Protein AF-A0A9W4XU84-F1 (afdb_monomer)

Foldseek 3Di:
DDDDDDDPDDPDDDDDDDDDDDDDDDDDDDDDDDDDDDDDDDDDPPDDPDDPPPDDDDPDPDPDDPDDDDDPPPPPDPDDDDPDDDDDDDDPPPPPVDCVVVLVVDDPVVNVVVVVVVVVVVVVVVVVVVVVVPDDDPPDPDPDPDPDDPPPQPDDDDDFDKAKFWFAAFPDFDQQQFADPLCSQQLHDDHGFIKMKGKAADPPDPDPRWIWIWIGGDDPPPPPDFFKDDDGDDIWTWDWDADPVCNVLDIKTKDKDWDKIKGKAQPVSRDDDPPDPDPDDDDDPPDPVPPSQKIKIKIQGGKMKMKIWRPVDFFPVCPVVPDDPPDPPPPPPPPDDDDDDDDPPPDDDGHHDGTKMKMKIKDDSPDDFMKIWIWGQDPVRDTHHPDPIDIGTGHTNDPPPVVVVVVPDDDDDDDDDDPPPDPCVVVSRMGMTMTIGD

InterPro domains:
  IPR056722 Domain of unknown function DUF7820 [PF25130] (149-436)

Sequence (438 aa):
MQFPRRTLQSIPTLPSIYTSFPVRSEPNNRTLSANDTTASTATVETGIELVPIERSNTTYDKILSPVTDEKEVVVKTRFSHIRAKPLPHLPRDRWLKSPTHTWNRLSVKYRILALLFVQVCLGLTIMGGLLSVKSGGRHQVDLGLEPETPSDVPSIPIRMGEYEISIGNARQQSSSCLARANESAAWACSSEEVMHISITSDPDSQHPGQKAITITHSDPQRAIKYGQLPLEILTIPLTPSLDPESPQNGDAYHFKTRYNRTVLLSNTNVIPPPSSNAPPSPQDTEYNSATDENPWLCFFNETTVEGFIYVSQRPASLTNSTSAWNSSSIITTTSNKEEPNGGDGLAAPPSPFPYTFKLTELRYPNNSPPYCERRSISEDGTLTTPRGARNLLLMPSDAMSVLDNRRSSSRIRRGSGRLVERQSMAADRSCRCQWMIQ

Secondary structure (DSSP, 8-state):
-PPPPPP----PPPPP---PPPP------------------------------------------S-----------------PPPPP---TTSS---THHHHTTS-HHHHHHHHHHHHHHHHHHHHHHHHTT--S------------------------EEEEEEE-S-SEEE-TTBSSGGGGGGGPPP-SEEEEEEEEE-TT-SSTT-EEEEEEE---S----SEEPPP-EEEEEEEEEE-TT-GGG-EEEEEEEEEEEEEEE-TTTSPPPS---PPPP-------TT-----EEEEEEEEEEEEEEETTPPPGGGGG-TTSTT--------------------PPPPEEP-SEEEEEEEE-TTSSPPEEEE-EE-TTS-EEPPTTPPEEE--B--TTTTTGGGTTS--S----------TTTTSTTSEEEEEEE-

Structure (mmCIF, N/CA/C/O backbone):
data_AF-A0A9W4XU84-F1
#
_entry.id   AF-A0A9W4XU84-F1
#
loop_
_atom_site.group_PDB
_atom_site.id
_atom_site.type_symbol
_atom_site.label_atom_id
_atom_site.label_alt_id
_atom_site.label_comp_id
_atom_site.label_asym_id
_atom_site.label_entity_id
_atom_site.label_seq_id
_atom_site.pdbx_PDB_ins_code
_atom_site.Cartn_x
_atom_site.Cartn_y
_atom_site.Cartn_z
_atom_site.occupancy
_atom_site.B_iso_or_equiv
_atom_site.auth_seq_id
_atom_site.auth_comp_id
_atom_site.auth_asym_id
_atom_site.auth_atom_id
_atom_site.pdbx_PDB_model_num
ATOM 1 N N . MET A 1 1 ? 14.473 -37.408 40.374 1.00 38.97 1 MET A N 1
ATOM 2 C CA . MET A 1 1 ? 15.687 -36.568 40.287 1.00 38.97 1 MET A CA 1
ATOM 3 C C . MET A 1 1 ? 15.245 -35.115 40.304 1.00 38.97 1 MET A C 1
ATOM 5 O O . MET A 1 1 ? 14.568 -34.697 39.375 1.00 38.97 1 MET A O 1
ATOM 9 N N . GLN A 1 2 ? 15.514 -34.397 41.395 1.00 36.16 2 GLN A N 1
ATOM 10 C CA . GLN A 1 2 ? 15.182 -32.976 41.537 1.00 36.16 2 GLN A CA 1
ATOM 11 C C . GLN A 1 2 ? 16.264 -32.133 40.856 1.00 36.16 2 GLN A C 1
ATOM 13 O O . GLN A 1 2 ? 17.450 -32.328 41.115 1.00 36.16 2 GLN A O 1
ATOM 18 N N . PHE A 1 3 ? 15.856 -31.216 39.980 1.00 40.25 3 PHE A N 1
ATOM 19 C CA . PHE A 1 3 ? 16.761 -30.231 39.392 1.00 40.25 3 PHE A CA 1
ATOM 20 C C . PHE A 1 3 ? 16.964 -29.052 40.356 1.00 40.25 3 PHE A C 1
ATOM 22 O O . PHE A 1 3 ? 16.000 -28.623 40.998 1.00 40.25 3 PHE A O 1
ATOM 29 N N . PRO A 1 4 ? 18.186 -28.501 40.456 1.00 48.81 4 PRO A N 1
ATOM 30 C CA . PRO A 1 4 ? 18.461 -27.375 41.332 1.00 48.81 4 PRO A CA 1
ATOM 31 C C . PRO A 1 4 ? 17.867 -26.093 40.736 1.00 48.81 4 PRO A C 1
ATOM 33 O O . PRO A 1 4 ? 18.139 -25.738 39.588 1.00 48.81 4 PRO A O 1
ATOM 36 N N . ARG A 1 5 ? 17.066 -25.381 41.534 1.00 49.12 5 ARG A N 1
ATOM 37 C CA . ARG A 1 5 ? 16.619 -24.017 41.230 1.00 49.12 5 ARG A CA 1
ATOM 38 C C . ARG A 1 5 ? 17.824 -23.077 41.315 1.00 49.12 5 ARG A C 1
ATOM 40 O O . ARG A 1 5 ? 18.409 -22.938 42.384 1.00 49.12 5 ARG A O 1
ATOM 47 N N . ARG A 1 6 ? 18.180 -22.425 40.206 1.00 46.19 6 ARG A N 1
ATOM 48 C CA . ARG A 1 6 ? 19.050 -21.239 40.221 1.00 46.19 6 ARG A CA 1
ATOM 49 C C . ARG A 1 6 ? 18.182 -19.997 40.390 1.00 46.19 6 ARG A C 1
ATOM 51 O O . ARG A 1 6 ? 17.215 -19.814 39.657 1.00 46.19 6 ARG A O 1
ATOM 58 N N . THR A 1 7 ? 18.524 -19.179 41.374 1.00 50.16 7 THR A N 1
ATOM 59 C CA . THR A 1 7 ? 17.930 -17.872 41.648 1.00 50.16 7 THR A CA 1
ATOM 60 C C . THR A 1 7 ? 18.439 -16.840 40.639 1.00 50.16 7 THR A C 1
ATOM 62 O O . THR A 1 7 ? 19.638 -16.732 40.391 1.00 50.16 7 THR A O 1
ATOM 65 N N . LEU A 1 8 ? 17.508 -16.097 40.036 1.00 47.72 8 LEU A N 1
ATOM 66 C CA . LEU A 1 8 ? 17.753 -14.992 39.104 1.00 47.72 8 LEU A CA 1
ATOM 67 C C . LEU A 1 8 ? 18.083 -13.710 39.883 1.00 47.72 8 LEU A C 1
ATOM 69 O O . LEU A 1 8 ? 17.264 -12.801 39.976 1.00 47.72 8 LEU A O 1
ATOM 73 N N . GLN A 1 9 ? 19.272 -13.635 40.472 1.00 47.00 9 GLN A N 1
ATOM 74 C CA . GLN A 1 9 ? 19.814 -12.370 40.969 1.00 47.00 9 GLN A CA 1
ATOM 75 C C . GLN A 1 9 ? 21.197 -12.154 40.357 1.00 47.00 9 GLN A C 1
ATOM 77 O O . GLN A 1 9 ? 22.023 -13.056 40.373 1.00 47.00 9 GLN A O 1
ATOM 82 N N . SER A 1 10 ? 21.403 -10.948 39.826 1.00 47.50 10 SER A N 1
ATOM 83 C CA . SER A 1 10 ? 22.591 -10.438 39.126 1.00 47.50 10 SER A CA 1
ATOM 84 C C . SER A 1 10 ? 22.669 -10.714 37.614 1.00 47.50 10 SER A C 1
ATOM 86 O O . SER A 1 10 ? 23.516 -11.464 37.130 1.00 47.50 10 SER A O 1
ATOM 88 N N . ILE A 1 11 ? 21.829 -10.022 36.842 1.00 50.34 11 ILE A N 1
ATOM 89 C CA . ILE A 1 11 ? 22.240 -9.556 35.511 1.00 50.34 11 ILE A CA 1
ATOM 90 C C . ILE A 1 11 ? 22.719 -8.110 35.719 1.00 50.34 11 ILE A C 1
ATOM 92 O O . ILE A 1 11 ? 21.907 -7.287 36.147 1.00 50.34 11 ILE A O 1
ATOM 96 N N . PRO A 1 12 ? 24.008 -7.786 35.515 1.00 50.72 12 PRO A N 1
ATOM 97 C CA . PRO A 1 12 ? 24.478 -6.409 35.607 1.00 50.72 12 PRO A CA 1
ATOM 98 C C . PRO A 1 12 ? 23.833 -5.575 34.493 1.00 50.72 12 PRO A C 1
ATOM 100 O O . PRO A 1 12 ? 23.844 -5.963 33.325 1.00 50.72 12 PRO A O 1
ATOM 103 N N . THR A 1 13 ? 23.246 -4.440 34.864 1.00 50.56 13 THR A N 1
ATOM 104 C CA . THR A 1 13 ? 22.686 -3.454 33.934 1.00 50.56 13 THR A CA 1
ATOM 105 C C . THR A 1 13 ? 23.787 -2.922 33.022 1.00 50.56 13 THR A C 1
ATOM 107 O O . THR A 1 13 ? 24.756 -2.330 33.498 1.00 50.56 13 THR A O 1
ATOM 110 N N . LEU A 1 14 ? 23.645 -3.147 31.715 1.00 53.47 14 LEU A N 1
ATOM 111 C CA . LEU A 1 14 ? 24.536 -2.580 30.704 1.00 53.47 14 LEU A CA 1
ATOM 112 C C . LEU A 1 14 ? 24.329 -1.055 30.625 1.00 53.47 14 LEU A C 1
ATOM 114 O O . LEU A 1 14 ? 23.186 -0.600 30.721 1.00 53.47 14 LEU A O 1
ATOM 118 N N . PRO A 1 15 ? 25.398 -0.258 30.449 1.00 42.06 15 PRO A N 1
ATOM 119 C CA . PRO A 1 15 ? 25.281 1.187 30.311 1.00 42.06 15 PRO A CA 1
ATOM 120 C C . PRO A 1 15 ? 24.552 1.539 29.009 1.00 42.06 15 PRO A C 1
ATOM 122 O O . PRO A 1 15 ? 24.914 1.067 27.930 1.00 42.06 15 PRO A O 1
ATOM 125 N N . SER A 1 16 ? 23.521 2.379 29.109 1.00 40.75 16 SER A N 1
ATOM 126 C CA . SER A 1 16 ? 22.824 2.934 27.951 1.00 40.75 16 SER A CA 1
ATOM 127 C C . SER A 1 16 ? 23.754 3.892 27.208 1.00 40.75 16 SER A C 1
ATOM 129 O O . SER A 1 16 ? 24.156 4.919 27.758 1.00 40.75 16 SER A O 1
ATOM 131 N N . ILE A 1 17 ? 24.087 3.574 25.961 1.00 42.38 17 ILE A N 1
ATOM 132 C CA . ILE A 1 17 ? 24.820 4.486 25.084 1.00 42.38 17 ILE A CA 1
ATOM 133 C C . ILE A 1 17 ? 23.816 5.525 24.573 1.00 42.38 17 ILE A C 1
ATOM 135 O O . ILE A 1 17 ? 22.986 5.226 23.720 1.00 42.38 17 ILE A O 1
ATOM 139 N N . TYR A 1 18 ? 23.872 6.737 25.128 1.00 32.72 18 TYR A N 1
ATOM 140 C CA . TYR A 1 18 ? 23.155 7.903 24.614 1.00 32.72 18 TYR A CA 1
ATOM 141 C C . TYR A 1 18 ? 23.987 8.514 23.481 1.00 32.72 18 TYR A C 1
ATOM 143 O O . TYR A 1 18 ? 25.037 9.106 23.722 1.00 32.72 18 TYR A O 1
ATOM 151 N N . THR A 1 19 ? 23.541 8.362 22.237 1.00 39.50 19 THR A N 1
ATOM 152 C CA . THR A 1 19 ? 24.095 9.102 21.097 1.00 39.50 19 THR A CA 1
ATOM 153 C C . THR A 1 19 ? 23.252 10.353 20.875 1.00 39.50 19 THR A C 1
ATOM 155 O O . THR A 1 19 ? 22.186 10.284 20.268 1.00 39.50 19 THR A O 1
ATOM 158 N N . SER A 1 20 ? 23.699 11.500 21.386 1.00 44.50 20 SER A N 1
ATOM 159 C CA . SER A 1 20 ? 23.130 12.802 21.028 1.00 44.50 20 SER A CA 1
ATOM 160 C C . SER A 1 20 ? 23.854 13.348 19.800 1.00 44.50 20 SER A C 1
ATOM 162 O O . SER A 1 20 ? 25.058 13.608 19.858 1.00 44.50 20 SER A O 1
ATOM 164 N N . PHE A 1 21 ? 23.134 13.535 18.698 1.00 44.75 21 PHE A N 1
ATOM 165 C CA . PHE A 1 21 ? 23.650 14.256 17.538 1.00 44.75 21 PHE A CA 1
ATOM 166 C C . PHE A 1 21 ? 23.488 15.768 17.765 1.00 44.75 21 PHE A C 1
ATOM 168 O O . PHE A 1 21 ? 22.419 16.195 18.206 1.00 44.75 21 PHE A O 1
ATOM 175 N N . PRO A 1 22 ? 24.514 16.593 17.496 1.00 34.94 22 PRO A N 1
ATOM 176 C CA . PRO A 1 22 ? 24.388 18.038 17.612 1.00 34.94 22 PRO A CA 1
ATOM 177 C C . PRO A 1 22 ? 23.461 18.578 16.517 1.00 34.94 22 PRO A C 1
ATOM 179 O O . PRO A 1 22 ? 23.691 18.365 15.326 1.00 34.94 22 PRO A O 1
ATOM 182 N N . VAL A 1 23 ? 22.420 19.298 16.937 1.00 42.78 23 VAL A N 1
ATOM 183 C CA . VAL A 1 23 ? 21.548 20.079 16.054 1.00 42.78 23 VAL A CA 1
ATOM 184 C C . VAL A 1 23 ? 22.373 21.232 15.484 1.00 42.78 23 VAL A C 1
ATOM 186 O O . VAL A 1 23 ? 22.910 22.059 16.222 1.00 42.78 23 VAL A O 1
ATOM 189 N N . ARG A 1 24 ? 22.535 21.243 14.160 1.00 37.12 24 ARG A N 1
ATOM 190 C CA . ARG A 1 24 ? 23.300 22.258 13.434 1.00 37.12 24 ARG A CA 1
ATOM 191 C C . ARG A 1 24 ? 22.531 23.585 13.423 1.00 37.12 24 ARG A C 1
ATOM 193 O O . ARG A 1 24 ? 21.447 23.669 12.865 1.00 37.12 24 ARG A O 1
ATOM 200 N N . SER A 1 25 ? 23.153 24.564 14.072 1.00 41.81 25 SER A N 1
ATOM 201 C CA . SER A 1 25 ? 23.284 25.993 13.755 1.00 41.81 25 SER A CA 1
ATOM 202 C C . SER A 1 25 ? 22.227 26.661 12.865 1.00 41.81 25 SER A C 1
ATOM 204 O O . SER A 1 25 ? 22.132 26.387 11.671 1.00 41.81 25 SER A O 1
ATOM 206 N N . GLU A 1 26 ? 21.547 27.646 13.457 1.00 39.94 26 GLU A N 1
ATOM 207 C CA . GLU A 1 26 ? 20.704 28.643 12.793 1.00 39.94 26 GLU A CA 1
ATOM 208 C C . GLU A 1 26 ? 21.430 29.391 11.655 1.00 39.94 26 GLU A C 1
ATOM 210 O O . GLU A 1 26 ? 22.611 29.740 11.794 1.00 39.94 26 GLU A O 1
ATOM 215 N N . PRO A 1 27 ? 20.739 29.710 10.545 1.00 50.00 27 PRO A N 1
ATOM 216 C CA . PRO A 1 27 ? 21.257 30.615 9.534 1.00 50.00 27 PRO A CA 1
ATOM 217 C C . PRO A 1 27 ? 21.147 32.061 10.028 1.00 50.00 27 PRO A C 1
ATOM 219 O O . PRO A 1 27 ? 20.066 32.611 10.226 1.00 50.00 27 PRO A O 1
ATOM 222 N N . ASN A 1 28 ? 22.307 32.680 10.220 1.00 42.09 28 ASN A N 1
ATOM 223 C CA . ASN A 1 28 ? 22.436 34.071 10.619 1.00 42.09 28 ASN A CA 1
ATOM 224 C C . ASN A 1 28 ? 21.943 34.993 9.487 1.00 42.09 28 ASN A C 1
ATOM 226 O O . ASN A 1 28 ? 22.476 34.964 8.374 1.00 42.09 28 ASN A O 1
ATOM 230 N N . ASN A 1 29 ? 20.949 35.828 9.789 1.00 42.78 29 ASN A N 1
ATOM 231 C CA . ASN A 1 29 ? 20.462 36.899 8.926 1.00 42.78 29 ASN A CA 1
ATOM 232 C C . ASN A 1 29 ? 21.595 37.885 8.600 1.00 42.78 29 ASN A C 1
ATOM 234 O O . ASN A 1 29 ? 22.053 38.632 9.465 1.00 42.78 29 ASN A O 1
ATOM 238 N N . ARG A 1 30 ? 22.007 37.947 7.331 1.00 38.72 30 ARG A N 1
ATOM 239 C CA . ARG A 1 30 ? 22.717 39.109 6.780 1.00 38.72 30 ARG A CA 1
ATOM 240 C C . ARG A 1 30 ? 21.835 39.802 5.753 1.00 38.72 30 ARG A C 1
ATOM 242 O O . ARG A 1 30 ? 21.838 39.470 4.574 1.00 38.72 30 ARG A O 1
ATOM 249 N N . THR A 1 31 ? 21.121 40.814 6.226 1.00 45.84 31 THR A N 1
ATOM 250 C CA . THR A 1 31 ? 20.738 41.982 5.432 1.00 45.84 31 THR A CA 1
ATOM 251 C C . THR A 1 31 ? 22.006 42.668 4.924 1.00 45.84 31 THR A C 1
ATOM 253 O O . THR A 1 31 ? 22.782 43.189 5.726 1.00 45.84 31 THR A O 1
ATOM 256 N N . LEU A 1 32 ? 22.224 42.680 3.609 1.00 42.56 32 LEU A N 1
ATOM 257 C CA . LEU A 1 32 ? 23.228 43.527 2.969 1.00 42.56 32 LEU A CA 1
ATOM 258 C C . LEU A 1 32 ? 22.550 44.407 1.920 1.00 42.56 32 LEU A C 1
ATOM 260 O O . LEU A 1 32 ? 21.998 43.935 0.930 1.00 42.56 32 LEU A O 1
ATOM 264 N N . SER A 1 33 ? 22.576 45.698 2.241 1.00 40.28 33 SER A N 1
ATOM 265 C CA . SER A 1 33 ? 22.210 46.834 1.408 1.00 40.28 33 SER A CA 1
ATOM 266 C C . SER A 1 33 ? 23.185 47.003 0.238 1.00 40.28 33 SER A C 1
ATOM 268 O O . SER A 1 33 ? 24.329 46.558 0.289 1.00 40.28 33 SER A O 1
ATOM 270 N N . ALA A 1 34 ? 22.685 47.678 -0.792 1.00 45.44 34 ALA A N 1
ATOM 271 C CA . ALA A 1 34 ? 23.320 48.009 -2.058 1.00 45.44 34 ALA A CA 1
ATOM 272 C C . ALA A 1 34 ? 24.571 48.911 -1.962 1.00 45.44 34 ALA A C 1
ATOM 274 O O . ALA A 1 34 ? 24.774 49.605 -0.965 1.00 45.44 34 ALA A O 1
ATOM 275 N N . ASN A 1 35 ? 25.275 48.958 -3.104 1.00 53.22 35 ASN A N 1
ATOM 276 C CA . ASN A 1 35 ? 26.432 49.774 -3.506 1.00 53.22 35 ASN A CA 1
ATOM 277 C C . ASN A 1 35 ? 27.783 49.303 -2.945 1.00 53.22 35 ASN A C 1
ATOM 279 O O . ASN A 1 35 ? 28.021 49.359 -1.749 1.00 53.22 35 ASN A O 1
ATOM 283 N N . ASP A 1 36 ? 28.721 48.874 -3.792 1.00 37.84 36 ASP A N 1
ATOM 284 C CA . ASP A 1 36 ? 29.558 49.748 -4.615 1.00 37.84 36 ASP A CA 1
ATOM 285 C C . ASP A 1 36 ? 30.479 48.918 -5.539 1.00 37.84 36 ASP A C 1
ATOM 287 O O . ASP A 1 36 ? 30.459 47.688 -5.572 1.00 37.84 36 ASP A O 1
ATOM 291 N N . THR A 1 37 ? 31.248 49.648 -6.324 1.00 42.97 37 THR A N 1
ATOM 292 C CA . THR A 1 37 ? 31.866 49.349 -7.608 1.00 42.97 37 THR A CA 1
ATOM 293 C C . THR A 1 37 ? 33.254 48.680 -7.488 1.00 42.97 37 THR A C 1
ATOM 295 O O . THR A 1 37 ? 33.997 48.919 -6.543 1.00 42.97 37 THR A O 1
ATOM 298 N N . THR A 1 38 ? 33.657 47.962 -8.549 1.00 42.28 38 THR A N 1
ATOM 299 C CA . THR A 1 38 ? 35.046 47.665 -9.000 1.00 42.28 38 THR A CA 1
ATOM 300 C C . THR A 1 38 ? 35.970 46.695 -8.233 1.00 42.28 38 THR A C 1
ATOM 302 O O . THR A 1 38 ? 36.402 46.944 -7.119 1.00 42.28 38 THR A O 1
ATOM 305 N N . ALA A 1 39 ? 36.418 45.688 -9.001 1.00 43.88 39 ALA A N 1
ATOM 306 C CA . ALA A 1 39 ? 37.768 45.106 -9.071 1.00 43.88 39 ALA A CA 1
ATOM 307 C C . ALA A 1 39 ? 38.399 44.466 -7.815 1.00 43.88 39 ALA A C 1
ATOM 309 O O . ALA A 1 39 ? 38.875 45.148 -6.919 1.00 43.88 39 ALA A O 1
ATOM 310 N N . SER A 1 40 ? 38.597 43.144 -7.857 1.00 37.41 40 SER A N 1
ATOM 311 C CA . SER A 1 40 ? 39.935 42.530 -7.958 1.00 37.41 40 SER A CA 1
ATOM 312 C C . SER A 1 40 ? 39.846 41.013 -7.765 1.00 37.41 40 SER A C 1
ATOM 314 O O . SER A 1 40 ? 39.189 40.504 -6.861 1.00 37.41 40 SER A O 1
ATOM 316 N N . THR A 1 41 ? 40.539 40.306 -8.645 1.00 48.62 41 THR A N 1
ATOM 317 C CA . THR A 1 41 ? 40.921 38.897 -8.580 1.00 48.62 41 THR A CA 1
ATOM 318 C C . THR A 1 41 ? 41.551 38.518 -7.237 1.00 48.62 41 THR A C 1
ATOM 320 O O . THR A 1 41 ? 42.605 39.042 -6.883 1.00 48.62 41 THR A O 1
ATOM 323 N N . ALA A 1 42 ? 40.967 37.538 -6.545 1.00 42.56 42 ALA A N 1
ATOM 324 C CA . ALA A 1 42 ? 41.649 36.767 -5.510 1.00 42.56 42 ALA A CA 1
ATOM 325 C C . ALA A 1 42 ? 41.158 35.313 -5.544 1.00 42.56 42 ALA A C 1
ATOM 327 O O . ALA A 1 42 ? 40.069 34.974 -5.088 1.00 42.56 42 ALA A O 1
ATOM 328 N N . THR A 1 43 ? 41.993 34.466 -6.136 1.00 49.97 43 THR A N 1
ATOM 329 C CA . THR A 1 43 ? 42.027 33.013 -5.979 1.00 49.97 43 THR A CA 1
ATOM 330 C C . THR A 1 43 ? 42.132 32.653 -4.498 1.00 49.97 43 THR A C 1
ATOM 332 O O . THR A 1 43 ? 43.148 32.937 -3.866 1.00 49.97 43 THR A O 1
ATOM 335 N N . VAL A 1 44 ? 41.094 32.020 -3.951 1.00 41.31 44 VAL A N 1
ATOM 336 C CA . VAL A 1 44 ? 41.138 31.365 -2.639 1.00 41.31 44 VAL A CA 1
ATOM 337 C C . VAL A 1 44 ? 41.207 29.863 -2.891 1.00 41.31 44 VAL A C 1
ATOM 339 O O . VAL A 1 44 ? 40.197 29.216 -3.154 1.00 41.31 44 VAL A O 1
ATOM 342 N N . GLU A 1 45 ? 42.424 29.323 -2.854 1.00 46.06 45 GLU A N 1
ATOM 343 C CA . GLU A 1 45 ? 42.663 27.892 -2.686 1.00 46.06 45 GLU A CA 1
ATOM 344 C C . GLU A 1 45 ? 42.315 27.512 -1.243 1.00 46.06 45 GLU A C 1
ATOM 346 O O . GLU A 1 45 ? 43.075 27.765 -0.309 1.00 46.06 45 GLU A O 1
ATOM 351 N N . THR A 1 46 ? 41.158 26.891 -1.037 1.00 45.16 46 THR A N 1
ATOM 352 C CA . THR A 1 46 ? 40.867 26.158 0.197 1.00 45.16 46 THR A CA 1
ATOM 353 C C . THR A 1 46 ? 41.427 24.746 0.065 1.00 45.16 46 THR A C 1
ATOM 355 O O . THR A 1 46 ? 40.743 23.808 -0.342 1.00 45.16 46 THR A O 1
ATOM 358 N N . GLY A 1 47 ? 42.708 24.605 0.407 1.00 40.34 47 GLY A N 1
ATOM 359 C CA . GLY A 1 47 ? 43.335 23.314 0.662 1.00 40.34 47 GLY A CA 1
ATOM 360 C C . GLY A 1 47 ? 42.684 22.647 1.873 1.00 40.34 47 GLY A C 1
ATOM 361 O O . GLY A 1 47 ? 42.870 23.080 3.008 1.00 40.34 47 GLY A O 1
ATOM 362 N N . ILE A 1 48 ? 41.903 21.596 1.633 1.00 49.75 48 ILE A N 1
ATOM 363 C CA . ILE A 1 48 ? 41.467 20.667 2.676 1.00 49.75 48 ILE A CA 1
ATOM 364 C C . ILE A 1 48 ? 42.617 19.676 2.874 1.00 49.75 48 ILE A C 1
ATOM 366 O O . ILE A 1 48 ? 42.780 18.733 2.100 1.00 49.75 48 ILE A O 1
ATOM 370 N N . GLU A 1 49 ? 43.442 19.911 3.895 1.00 51.41 49 GLU A N 1
ATOM 371 C CA . GLU A 1 49 ? 44.389 18.913 4.391 1.00 51.41 49 GLU A CA 1
ATOM 372 C C . GLU A 1 49 ? 43.608 17.712 4.937 1.00 51.41 49 GLU A C 1
ATOM 374 O O . GLU A 1 49 ? 42.953 17.765 5.981 1.00 51.41 49 GLU A O 1
ATOM 379 N N . LEU A 1 50 ? 43.676 16.602 4.206 1.00 49.38 50 LEU A N 1
ATOM 380 C CA . LEU A 1 50 ? 43.255 15.296 4.687 1.00 49.38 50 LEU A CA 1
ATOM 381 C C . LEU A 1 50 ? 44.293 14.805 5.698 1.00 49.38 50 LEU A C 1
ATOM 383 O O . LEU A 1 50 ? 45.337 14.272 5.324 1.00 49.38 50 LEU A O 1
ATOM 387 N N . VAL A 1 51 ? 43.999 14.970 6.987 1.00 49.94 51 VAL A N 1
ATOM 388 C CA . VAL A 1 51 ? 44.743 14.303 8.060 1.00 49.94 51 VAL A CA 1
ATOM 389 C C . VAL A 1 51 ? 44.504 12.790 7.942 1.00 49.94 51 VAL A C 1
ATOM 391 O O . VAL A 1 51 ? 43.351 12.352 8.024 1.00 49.94 51 VAL A O 1
ATOM 394 N N . PRO A 1 52 ? 45.546 11.956 7.775 1.00 47.06 52 PRO A N 1
ATOM 395 C CA . PRO A 1 52 ? 45.395 10.513 7.854 1.00 47.06 52 PRO A CA 1
ATOM 396 C C . PRO A 1 52 ? 45.068 10.152 9.304 1.00 47.06 52 PRO A C 1
ATOM 398 O O . PRO A 1 52 ? 45.911 10.279 10.190 1.00 47.06 52 PRO A O 1
ATOM 401 N N . ILE A 1 53 ? 43.840 9.702 9.563 1.00 51.44 53 ILE A N 1
ATOM 402 C CA . ILE A 1 53 ? 43.510 9.082 10.848 1.00 51.44 53 ILE A CA 1
ATOM 403 C C . ILE A 1 53 ? 44.243 7.743 10.887 1.00 51.44 53 ILE A C 1
ATOM 405 O O . ILE A 1 53 ? 43.819 6.747 10.292 1.00 51.44 53 ILE A O 1
ATOM 409 N N . GLU A 1 54 ? 45.392 7.748 11.557 1.00 46.59 54 GLU A N 1
ATOM 410 C CA . GLU A 1 54 ? 46.131 6.546 11.886 1.00 46.59 54 GLU A CA 1
ATOM 411 C C . GLU A 1 54 ? 45.240 5.584 12.676 1.00 46.59 54 GLU A C 1
ATOM 413 O O . GLU A 1 54 ? 44.538 5.932 13.627 1.00 46.59 54 GLU A O 1
ATOM 418 N N . ARG A 1 55 ? 45.270 4.335 12.220 1.00 42.44 55 ARG A N 1
ATOM 419 C CA . ARG A 1 55 ? 44.548 3.197 12.774 1.00 42.44 55 ARG A CA 1
ATOM 420 C C . ARG A 1 55 ? 44.933 2.986 14.237 1.00 42.44 55 ARG A C 1
ATOM 422 O O . ARG A 1 55 ? 45.997 2.440 14.523 1.00 42.44 55 ARG A O 1
ATOM 429 N N . SER A 1 56 ? 44.027 3.297 15.158 1.00 44.34 56 SER A N 1
ATOM 430 C CA . SER A 1 56 ? 44.081 2.723 16.497 1.00 44.34 56 SER A CA 1
ATOM 431 C C . SER A 1 56 ? 43.690 1.244 16.416 1.00 44.34 56 SER A C 1
ATOM 433 O O . SER A 1 56 ? 42.576 0.850 16.069 1.00 44.34 56 SER A O 1
ATOM 435 N N . ASN A 1 57 ? 44.686 0.408 16.686 1.00 46.62 57 ASN A N 1
ATOM 436 C CA . ASN A 1 57 ? 44.595 -1.034 16.821 1.00 46.62 57 ASN A CA 1
ATOM 437 C C . ASN A 1 57 ? 43.711 -1.367 18.035 1.00 46.62 57 ASN A C 1
ATOM 439 O O . ASN A 1 57 ? 44.195 -1.436 19.163 1.00 46.62 57 ASN A O 1
ATOM 443 N N . THR A 1 58 ? 42.404 -1.514 17.818 1.00 43.78 58 THR A N 1
ATOM 444 C CA . THR A 1 58 ? 41.475 -2.012 18.834 1.00 43.78 58 THR A CA 1
ATOM 445 C C . THR A 1 58 ? 41.133 -3.464 18.524 1.00 43.78 58 THR A C 1
ATOM 447 O O . THR A 1 58 ? 40.586 -3.808 17.479 1.00 43.78 58 THR A O 1
ATOM 450 N N . THR A 1 59 ? 41.492 -4.345 19.453 1.00 49.06 59 THR A N 1
ATOM 451 C CA . THR A 1 59 ? 41.110 -5.758 19.492 1.00 49.06 59 THR A CA 1
ATOM 452 C C . THR A 1 59 ? 39.656 -5.886 19.943 1.00 49.06 59 THR A C 1
ATOM 454 O O . THR A 1 59 ? 39.383 -6.372 21.038 1.00 49.06 59 THR A O 1
ATOM 457 N N . TYR A 1 60 ? 38.727 -5.397 19.126 1.00 42.59 60 TYR A N 1
ATOM 458 C CA . TYR A 1 60 ? 37.300 -5.629 19.316 1.00 42.59 60 TYR A CA 1
ATOM 459 C C . TYR A 1 60 ? 36.761 -6.449 18.150 1.00 42.59 60 TYR A C 1
ATOM 461 O O . TYR A 1 60 ? 36.897 -6.077 16.983 1.00 42.59 60 TYR A O 1
ATOM 469 N N . ASP A 1 61 ? 36.187 -7.601 18.493 1.00 43.94 61 ASP A N 1
ATOM 470 C CA . ASP A 1 61 ? 35.479 -8.471 17.565 1.00 43.94 61 ASP A CA 1
ATOM 471 C C . ASP A 1 61 ? 34.420 -7.668 16.806 1.00 43.94 61 ASP A C 1
ATOM 473 O O . ASP A 1 61 ? 33.617 -6.938 17.392 1.00 43.94 61 ASP A O 1
ATOM 477 N N . LYS A 1 62 ? 34.427 -7.814 15.478 1.00 40.34 62 LYS A N 1
ATOM 478 C CA . LYS A 1 62 ? 33.405 -7.249 14.600 1.00 40.34 62 LYS A CA 1
ATOM 479 C C . LYS A 1 62 ? 32.044 -7.799 15.013 1.00 40.34 62 LYS A C 1
ATOM 481 O O . LYS A 1 62 ? 31.725 -8.954 14.735 1.00 40.34 62 LYS A O 1
ATOM 486 N N . ILE A 1 63 ? 31.232 -6.949 15.626 1.00 42.59 63 ILE A N 1
ATOM 487 C CA . ILE A 1 63 ? 29.799 -7.177 15.762 1.00 42.59 63 ILE A CA 1
ATOM 488 C C . ILE A 1 63 ? 29.222 -7.084 14.347 1.00 42.59 63 ILE A C 1
ATOM 490 O O . ILE A 1 63 ? 29.133 -6.008 13.761 1.00 42.59 63 ILE A O 1
ATOM 494 N N . LEU A 1 64 ? 28.906 -8.242 13.770 1.00 37.75 64 LEU A N 1
ATOM 495 C CA . LEU A 1 64 ? 28.101 -8.334 12.561 1.00 37.75 64 LEU A CA 1
ATOM 496 C C . LEU A 1 64 ? 26.678 -7.910 12.929 1.00 37.75 64 LEU A C 1
ATOM 498 O O . LEU A 1 64 ? 26.005 -8.592 13.702 1.00 37.75 64 LEU A O 1
ATOM 502 N N . SER A 1 65 ? 26.235 -6.777 12.393 1.00 39.22 65 SER A N 1
ATOM 503 C CA . SER A 1 65 ? 24.827 -6.391 12.420 1.00 39.22 65 SER A CA 1
ATOM 504 C C . SER A 1 65 ? 23.997 -7.472 11.713 1.00 39.22 65 SER A C 1
ATOM 506 O O . SER A 1 65 ? 24.321 -7.828 10.578 1.00 39.22 65 SER A O 1
ATOM 508 N N . PRO A 1 66 ? 22.935 -8.010 12.333 1.00 50.12 66 PRO A N 1
ATOM 509 C CA . PRO A 1 66 ? 22.137 -9.074 11.744 1.00 50.12 66 PRO A CA 1
ATOM 510 C C . PRO A 1 66 ? 21.033 -8.483 10.867 1.00 50.12 66 PRO A C 1
ATOM 512 O O . PRO A 1 66 ? 19.869 -8.574 11.225 1.00 50.12 66 PRO A O 1
ATOM 515 N N . VAL A 1 67 ? 21.375 -7.853 9.742 1.00 46.88 67 VAL A N 1
ATOM 516 C CA . VAL A 1 67 ? 20.403 -7.546 8.677 1.00 46.88 67 VAL A CA 1
ATOM 517 C C . VAL A 1 67 ? 21.143 -7.491 7.347 1.00 46.88 67 VAL A C 1
ATOM 519 O O . VAL A 1 67 ? 21.681 -6.454 6.987 1.00 46.88 67 VAL A O 1
ATOM 522 N N . THR A 1 68 ? 21.202 -8.634 6.672 1.00 39.25 68 THR A N 1
ATOM 523 C CA . THR A 1 68 ? 21.102 -8.822 5.215 1.00 39.25 68 THR A CA 1
ATOM 524 C C . THR A 1 68 ? 21.456 -10.279 4.982 1.00 39.25 68 THR A C 1
ATOM 526 O O . THR A 1 68 ? 22.634 -10.634 4.889 1.00 39.25 68 THR A O 1
ATOM 529 N N . ASP A 1 69 ? 20.439 -11.131 4.927 1.00 54.31 69 ASP A N 1
ATOM 530 C CA . ASP A 1 69 ? 20.598 -12.363 4.174 1.00 54.31 69 ASP A CA 1
ATOM 531 C C . ASP A 1 69 ? 20.846 -11.961 2.707 1.00 54.31 69 ASP A C 1
ATOM 533 O O . ASP A 1 69 ? 20.304 -10.967 2.226 1.00 54.31 69 ASP A O 1
ATOM 537 N N . GLU A 1 70 ? 21.683 -12.737 2.015 1.00 50.84 70 GLU A N 1
ATOM 538 C CA . GLU A 1 70 ? 21.891 -12.690 0.557 1.00 50.84 70 GLU A CA 1
ATOM 539 C C . GLU A 1 70 ? 22.955 -11.726 -0.010 1.00 50.84 70 GLU A C 1
ATOM 541 O O . GLU A 1 70 ? 22.734 -11.066 -1.022 1.00 50.84 70 GLU A O 1
ATOM 546 N N . LYS A 1 71 ? 24.186 -11.738 0.522 1.00 42.84 71 LYS A N 1
ATOM 547 C CA . LYS A 1 71 ? 25.386 -11.552 -0.328 1.00 42.84 71 LYS A CA 1
ATOM 548 C C . LYS A 1 71 ? 26.516 -12.483 0.101 1.00 42.84 71 LYS A C 1
ATOM 550 O O . LYS A 1 71 ? 27.390 -12.114 0.882 1.00 42.84 71 LYS A O 1
ATOM 555 N N . GLU A 1 72 ? 26.540 -13.690 -0.458 1.00 46.25 72 GLU A N 1
ATOM 556 C CA . GLU A 1 72 ? 27.764 -14.490 -0.476 1.00 46.25 72 GLU A CA 1
ATOM 557 C C . GLU A 1 72 ? 28.777 -13.808 -1.407 1.00 46.25 72 GLU A C 1
ATOM 559 O O . GLU A 1 72 ? 28.718 -13.918 -2.632 1.00 46.25 72 GLU A O 1
ATOM 564 N N . VAL A 1 73 ? 29.716 -13.058 -0.828 1.00 38.00 73 VAL A N 1
ATOM 565 C CA . VAL A 1 73 ? 30.872 -12.541 -1.563 1.00 38.00 73 VAL A CA 1
ATOM 566 C C . VAL A 1 73 ? 31.823 -13.712 -1.803 1.00 38.00 73 VAL A C 1
ATOM 568 O O . VAL A 1 73 ? 32.641 -14.060 -0.951 1.00 38.00 73 VAL A O 1
ATOM 571 N N . VAL A 1 74 ? 31.726 -14.336 -2.978 1.00 37.84 74 VAL A N 1
ATOM 572 C CA . VAL A 1 74 ? 32.711 -15.321 -3.439 1.00 37.84 74 VAL A CA 1
ATOM 573 C C . VAL A 1 74 ? 34.002 -14.584 -3.790 1.00 37.84 74 VAL A C 1
ATOM 575 O O . VAL A 1 74 ? 34.244 -14.191 -4.932 1.00 37.84 74 VAL A O 1
ATOM 578 N N . VAL A 1 75 ? 34.863 -14.391 -2.793 1.00 39.59 75 VAL A N 1
ATOM 579 C CA . VAL A 1 75 ? 36.231 -13.923 -3.012 1.00 39.59 75 VAL A CA 1
ATOM 580 C C . VAL A 1 75 ? 37.043 -15.083 -3.594 1.00 39.59 75 VAL A C 1
ATOM 582 O O . VAL A 1 75 ? 37.508 -15.966 -2.876 1.00 39.59 75 VAL A O 1
ATOM 585 N N . LYS A 1 76 ? 37.234 -15.089 -4.918 1.00 42.44 76 LYS A N 1
ATOM 586 C CA . LYS A 1 76 ? 38.253 -15.920 -5.580 1.00 42.44 76 LYS A CA 1
ATOM 587 C C . LYS A 1 76 ? 39.640 -15.324 -5.322 1.00 42.44 76 LYS A C 1
ATOM 589 O O . LYS A 1 76 ? 40.204 -14.651 -6.180 1.00 42.44 76 LYS A O 1
ATOM 594 N N . THR A 1 77 ? 40.222 -15.590 -4.159 1.00 41.56 77 THR A N 1
ATOM 595 C CA . THR A 1 77 ? 41.659 -15.383 -3.937 1.00 41.56 77 THR A CA 1
ATOM 596 C C . THR A 1 77 ? 42.420 -16.666 -4.259 1.00 41.56 77 THR A C 1
ATOM 598 O O . THR A 1 77 ? 42.156 -17.737 -3.714 1.00 41.56 77 THR A O 1
ATOM 601 N N . ARG A 1 78 ? 43.382 -16.568 -5.186 1.00 45.00 78 ARG A N 1
ATOM 602 C CA . ARG A 1 78 ? 44.388 -17.610 -5.421 1.00 45.00 78 ARG A CA 1
ATOM 603 C C . ARG A 1 78 ? 45.264 -17.709 -4.167 1.00 45.00 78 ARG A C 1
ATOM 605 O O . ARG A 1 78 ? 46.107 -16.851 -3.935 1.00 45.00 78 ARG A O 1
ATOM 612 N N . PHE A 1 79 ? 45.039 -18.736 -3.352 1.00 41.50 79 PHE A N 1
ATOM 613 C CA . PHE A 1 79 ? 45.846 -19.019 -2.167 1.00 41.50 79 PHE A CA 1
ATOM 614 C C . PHE A 1 79 ? 47.146 -19.729 -2.556 1.00 41.50 79 PHE A C 1
ATOM 616 O O . PHE A 1 79 ? 47.174 -20.945 -2.734 1.00 41.50 79 PHE A O 1
ATOM 623 N N . SER A 1 80 ? 48.241 -18.980 -2.629 1.00 47.56 80 SER A N 1
ATOM 624 C CA . SER A 1 80 ? 49.588 -19.525 -2.456 1.00 47.56 80 SER A CA 1
ATOM 625 C C . SER A 1 80 ? 49.997 -19.386 -0.985 1.00 47.56 80 SER A C 1
ATOM 627 O O . SER A 1 80 ? 50.154 -18.280 -0.481 1.00 47.56 80 SER A O 1
ATOM 629 N N . HIS A 1 81 ? 50.146 -20.535 -0.317 1.00 51.16 81 HIS A N 1
ATOM 630 C CA . HIS A 1 81 ? 50.813 -20.752 0.976 1.00 51.16 81 HIS A CA 1
ATOM 631 C C . HIS A 1 81 ? 50.359 -19.907 2.183 1.00 51.16 81 HIS A C 1
ATOM 633 O O . HIS A 1 81 ? 51.104 -19.072 2.686 1.00 51.16 81 HIS A O 1
ATOM 639 N N . ILE A 1 82 ? 49.201 -20.241 2.768 1.00 44.22 82 ILE A N 1
ATOM 640 C CA . ILE A 1 82 ? 48.937 -19.939 4.186 1.00 44.22 82 ILE A CA 1
ATOM 641 C C . ILE A 1 82 ? 49.030 -21.234 4.989 1.00 44.22 82 ILE A C 1
ATOM 643 O O . ILE A 1 82 ? 48.231 -22.157 4.837 1.00 44.22 82 ILE A O 1
ATOM 647 N N . ARG A 1 83 ? 50.055 -21.299 5.842 1.00 55.06 83 ARG A N 1
ATOM 648 C CA . ARG A 1 83 ? 50.298 -22.371 6.809 1.00 55.06 83 ARG A CA 1
ATOM 649 C C . ARG A 1 83 ? 49.202 -22.295 7.878 1.00 55.06 83 ARG A C 1
ATOM 651 O O . ARG A 1 83 ? 49.219 -21.407 8.726 1.00 55.06 83 ARG A O 1
ATOM 658 N N . ALA A 1 84 ? 48.218 -23.186 7.782 1.00 44.94 84 ALA A N 1
ATOM 659 C CA . ALA A 1 84 ? 47.069 -23.232 8.677 1.00 44.94 84 ALA A CA 1
ATOM 660 C C . ALA A 1 84 ? 47.502 -23.459 10.135 1.00 44.94 84 ALA A C 1
ATOM 662 O O . ALA A 1 84 ? 48.249 -24.387 10.447 1.00 44.94 84 ALA A O 1
ATOM 663 N N . LYS A 1 85 ? 47.009 -22.600 11.029 1.00 55.78 85 LYS A N 1
ATOM 664 C CA . LYS A 1 85 ? 47.104 -22.768 12.482 1.00 55.78 85 LYS A CA 1
ATOM 665 C C . LYS A 1 85 ? 46.231 -23.977 12.872 1.00 55.78 85 LYS A C 1
ATOM 667 O O . LYS A 1 85 ? 45.076 -24.016 12.444 1.00 55.78 85 LYS A O 1
ATOM 672 N N . PRO A 1 86 ? 46.737 -24.968 13.629 1.00 65.19 86 PRO A N 1
ATOM 673 C CA . PRO A 1 86 ? 45.947 -26.143 13.983 1.00 65.19 86 PRO A CA 1
ATOM 674 C C . PRO A 1 86 ? 44.779 -25.742 14.889 1.00 65.19 86 PRO A C 1
ATOM 676 O O . PRO A 1 86 ? 44.957 -25.038 15.883 1.00 65.19 86 PRO A O 1
ATOM 679 N N . LEU A 1 87 ? 43.577 -26.178 14.512 1.00 51.66 87 LEU A N 1
ATOM 680 C CA . LEU A 1 87 ? 42.357 -25.996 15.294 1.00 51.66 87 LEU A CA 1
ATOM 681 C C . LEU A 1 87 ? 42.482 -26.708 16.654 1.00 51.66 87 LEU A C 1
ATOM 683 O O . LEU A 1 87 ? 43.059 -27.798 16.719 1.00 51.66 87 LEU A O 1
ATOM 687 N N . PRO A 1 88 ? 41.926 -26.137 17.736 1.00 55.44 88 PRO A N 1
ATOM 688 C CA . PRO A 1 88 ? 41.925 -26.778 19.043 1.00 55.44 88 PRO A CA 1
ATOM 689 C C . PRO A 1 88 ? 41.148 -28.100 19.002 1.00 55.44 88 PRO A C 1
ATOM 691 O O . PRO A 1 88 ? 40.058 -28.192 18.431 1.00 55.44 88 PRO A O 1
ATOM 694 N N . HIS A 1 89 ? 41.717 -29.135 19.622 1.00 49.72 89 HIS A N 1
ATOM 695 C CA . HIS A 1 89 ? 41.101 -30.453 19.731 1.00 49.72 89 HIS A CA 1
ATOM 696 C C . HIS A 1 89 ? 39.813 -30.375 20.558 1.00 49.72 89 HIS A C 1
ATOM 698 O O . HIS A 1 89 ? 39.842 -30.207 21.776 1.00 49.72 89 HIS A O 1
ATOM 704 N N . LEU A 1 90 ? 38.669 -30.522 19.891 1.00 50.81 90 LEU A N 1
ATOM 705 C CA . LEU A 1 90 ? 37.383 -30.685 20.561 1.00 50.81 90 LEU A CA 1
ATOM 706 C C . LEU A 1 90 ? 37.335 -32.049 21.282 1.00 50.81 90 LEU A C 1
ATOM 708 O O . LEU A 1 90 ? 37.731 -33.061 20.694 1.00 50.81 90 LEU A O 1
ATOM 712 N N . PRO A 1 91 ? 36.823 -32.113 22.526 1.00 53.44 91 PRO A N 1
ATOM 713 C CA . PRO A 1 91 ? 36.759 -33.344 23.308 1.00 53.44 91 PRO A CA 1
ATOM 714 C C . PRO A 1 91 ? 35.710 -34.297 22.715 1.00 53.44 91 PRO A C 1
ATOM 716 O O . PRO A 1 91 ? 34.508 -34.146 22.934 1.00 53.44 91 PRO A O 1
ATOM 719 N N . ARG A 1 92 ? 36.164 -35.296 21.948 1.00 53.84 92 ARG A N 1
ATOM 720 C CA . ARG A 1 92 ? 35.308 -36.290 21.270 1.00 53.84 92 ARG A CA 1
ATOM 721 C C . ARG A 1 92 ? 34.663 -37.322 22.209 1.00 53.84 92 ARG A C 1
ATOM 723 O O . ARG A 1 92 ? 33.726 -38.002 21.797 1.00 53.84 92 ARG A O 1
ATOM 730 N N . ASP A 1 93 ? 35.057 -37.385 23.479 1.00 56.78 93 ASP A N 1
ATOM 731 C CA . ASP A 1 93 ? 34.739 -38.547 24.325 1.00 56.78 93 ASP A CA 1
ATOM 732 C C . ASP A 1 93 ? 33.467 -38.426 25.184 1.00 56.78 93 ASP A C 1
ATOM 734 O O . ASP A 1 93 ? 33.109 -39.370 25.892 1.00 56.78 93 ASP A O 1
ATOM 738 N N . ARG A 1 94 ? 32.731 -37.303 25.131 1.00 54.09 94 ARG A N 1
ATOM 739 C CA . ARG A 1 94 ? 31.531 -37.111 25.980 1.00 54.09 94 ARG A CA 1
ATOM 740 C C . ARG A 1 94 ? 30.176 -37.192 25.283 1.00 54.09 94 ARG A C 1
ATOM 742 O O . ARG A 1 94 ? 29.194 -37.460 25.966 1.00 54.09 94 ARG A O 1
ATOM 749 N N . TRP A 1 95 ? 30.105 -37.029 23.963 1.00 52.00 95 TRP A N 1
ATOM 750 C CA . TRP A 1 95 ? 28.824 -36.971 23.235 1.00 52.00 95 TRP A CA 1
ATOM 751 C C . TRP A 1 95 ? 28.455 -38.250 22.467 1.00 52.00 95 TRP A C 1
ATOM 753 O O . TRP A 1 95 ? 27.347 -38.357 21.948 1.00 52.00 95 TRP A O 1
ATOM 763 N N . LEU A 1 96 ? 29.331 -39.262 22.454 1.00 48.72 96 LEU A N 1
ATOM 764 C CA . LEU A 1 96 ? 29.085 -40.551 21.791 1.00 48.72 96 LEU A CA 1
ATOM 765 C C . LEU A 1 96 ? 28.545 -41.662 22.704 1.00 48.72 96 LEU A C 1
ATOM 767 O O . LEU A 1 96 ? 28.384 -42.793 22.252 1.00 48.72 96 LEU A O 1
ATOM 771 N N . LYS A 1 97 ? 28.154 -41.361 23.949 1.00 54.28 97 LYS A N 1
ATOM 772 C CA . LYS A 1 97 ? 27.326 -42.282 24.756 1.00 54.28 97 LYS A CA 1
ATOM 773 C C . LYS A 1 97 ? 25.847 -42.170 24.371 1.00 54.28 97 LYS A C 1
ATOM 775 O O . LYS A 1 97 ? 24.970 -42.031 25.216 1.00 54.28 97 LYS A O 1
ATOM 780 N N . SER A 1 98 ? 25.591 -42.208 23.066 1.00 56.94 98 SER A N 1
ATOM 781 C CA . SER A 1 98 ? 24.253 -42.364 22.512 1.00 56.94 98 SER A CA 1
ATOM 782 C C . SER A 1 98 ? 23.752 -43.779 22.845 1.00 56.94 98 SER A C 1
ATOM 784 O O . SER A 1 98 ? 24.524 -44.736 22.731 1.00 56.94 98 SER A O 1
ATOM 786 N N . PRO A 1 99 ? 22.479 -43.961 23.244 1.00 56.00 99 PRO A N 1
ATOM 787 C CA . PRO A 1 99 ? 21.908 -45.261 23.625 1.00 56.00 99 PRO A CA 1
ATOM 788 C C . PRO A 1 99 ? 21.809 -46.261 22.455 1.00 56.00 99 PRO A C 1
ATOM 790 O O . PRO A 1 99 ? 21.241 -47.343 22.585 1.00 56.00 99 PRO A O 1
ATOM 793 N N . THR A 1 100 ? 22.382 -45.935 21.297 1.00 58.78 100 THR A N 1
ATOM 794 C CA . THR A 1 100 ? 22.426 -46.792 20.112 1.00 58.78 100 THR A CA 1
ATOM 795 C C . THR A 1 100 ? 23.227 -48.075 20.338 1.00 58.78 100 THR A C 1
ATOM 797 O O . THR A 1 100 ? 22.893 -49.102 19.749 1.00 58.78 100 THR A O 1
ATOM 800 N N . HIS A 1 101 ? 24.229 -48.077 21.227 1.00 58.31 101 HIS A N 1
ATOM 801 C CA . HIS A 1 101 ? 25.043 -49.277 21.459 1.00 58.31 101 HIS A CA 1
ATOM 802 C C . HIS A 1 101 ? 24.312 -50.364 22.272 1.00 58.31 101 HIS A C 1
ATOM 804 O O . HIS A 1 101 ? 24.564 -51.556 22.087 1.00 58.31 101 HIS A O 1
ATOM 810 N N . THR A 1 102 ? 23.363 -50.001 23.141 1.00 68.69 102 THR A N 1
ATOM 811 C CA . THR A 1 102 ? 22.564 -50.978 23.906 1.00 68.69 102 THR A CA 1
ATOM 812 C C . THR A 1 102 ? 21.421 -51.583 23.094 1.00 68.69 102 THR A C 1
ATOM 814 O O . THR A 1 102 ? 21.026 -52.716 23.365 1.00 68.69 102 THR A O 1
ATOM 817 N N . TRP A 1 103 ? 20.947 -50.907 22.042 1.00 75.00 103 TRP A N 1
ATOM 818 C CA . TRP A 1 103 ? 19.882 -51.428 21.174 1.00 75.00 103 TRP A CA 1
ATOM 819 C C . TRP A 1 103 ? 20.281 -52.731 20.469 1.00 75.00 103 TRP A C 1
ATOM 821 O O . TRP A 1 103 ? 19.485 -53.665 20.355 1.00 75.00 103 TRP A O 1
ATOM 831 N N . ASN A 1 104 ? 21.555 -52.840 20.077 1.00 78.19 104 ASN A N 1
ATOM 832 C CA . ASN A 1 104 ? 22.090 -54.030 19.416 1.00 78.19 104 ASN A CA 1
ATOM 833 C C . ASN A 1 104 ? 22.303 -55.227 20.358 1.00 78.19 104 ASN A C 1
ATOM 835 O O . ASN A 1 104 ? 22.493 -56.341 19.872 1.00 78.19 104 ASN A O 1
ATOM 839 N N . ARG A 1 105 ? 22.220 -55.033 21.681 1.00 84.12 105 ARG A N 1
ATOM 840 C CA . ARG A 1 105 ? 22.314 -56.117 22.674 1.00 84.12 105 ARG A CA 1
ATOM 841 C C . ARG A 1 105 ? 20.968 -56.715 23.074 1.00 84.12 105 ARG A C 1
ATOM 843 O O . ARG A 1 105 ? 20.940 -57.786 23.671 1.00 84.12 105 ARG A O 1
ATOM 850 N N . LEU A 1 106 ? 19.853 -56.070 22.736 1.00 84.38 106 LEU A N 1
ATOM 851 C CA . LEU A 1 106 ? 18.528 -56.616 23.018 1.00 84.38 106 LEU A CA 1
ATOM 852 C C . LEU A 1 106 ? 18.224 -57.776 22.066 1.00 84.38 106 LEU A C 1
ATOM 854 O O . LEU A 1 106 ? 18.416 -57.650 20.852 1.00 84.38 106 LEU A O 1
ATOM 858 N N . SER A 1 107 ? 17.726 -58.887 22.616 1.00 92.06 107 SER A N 1
ATOM 859 C CA . SER A 1 107 ? 17.184 -59.997 21.825 1.00 92.06 107 SER A CA 1
ATOM 860 C C . SER A 1 107 ? 16.063 -59.490 20.913 1.00 92.06 107 SER A C 1
ATOM 862 O O . SER A 1 107 ? 15.313 -58.580 21.276 1.00 92.06 107 SER A O 1
ATOM 864 N N . VAL A 1 108 ? 15.949 -60.080 19.719 1.00 92.06 108 VAL A N 1
ATOM 865 C CA . VAL A 1 108 ? 14.985 -59.686 18.676 1.00 92.06 108 VAL A CA 1
ATOM 866 C C . VAL A 1 108 ? 13.560 -59.579 19.235 1.00 92.06 108 VAL A C 1
ATOM 868 O O . VAL A 1 108 ? 12.848 -58.635 18.902 1.00 92.06 108 VAL A O 1
ATOM 871 N N . LYS A 1 109 ? 13.182 -60.463 20.171 1.00 94.62 109 LYS A N 1
ATOM 872 C CA . LYS A 1 109 ? 11.870 -60.440 20.841 1.00 94.62 109 LYS A CA 1
ATOM 873 C C . LYS A 1 109 ? 11.609 -59.121 21.583 1.00 94.62 109 LYS A C 1
ATOM 875 O O . LYS A 1 109 ? 10.538 -58.541 21.442 1.00 94.62 109 LYS A O 1
ATOM 880 N N . TYR A 1 110 ? 12.601 -58.603 22.309 1.00 93.31 110 TYR A N 1
ATOM 881 C CA . TYR A 1 110 ? 12.477 -57.333 23.034 1.00 93.31 110 TYR A CA 1
ATOM 882 C C . TYR A 1 110 ? 12.473 -56.123 22.104 1.00 93.31 110 TYR A C 1
ATOM 884 O O . TYR A 1 110 ? 11.811 -55.134 22.401 1.00 93.31 110 TYR A O 1
ATOM 892 N N . ARG A 1 111 ? 13.160 -56.197 20.957 1.00 92.12 111 ARG A N 1
ATOM 893 C CA . ARG A 1 111 ? 13.108 -55.124 19.952 1.00 92.12 111 ARG A CA 1
ATOM 894 C C . ARG A 1 111 ? 11.716 -55.005 19.345 1.00 92.12 111 ARG A C 1
ATOM 896 O O . ARG A 1 111 ? 11.208 -53.897 19.220 1.00 92.12 111 ARG A O 1
ATOM 903 N N . ILE A 1 112 ? 11.091 -56.137 19.018 1.00 92.88 112 ILE A N 1
ATOM 904 C CA . ILE A 1 112 ? 9.714 -56.171 18.511 1.00 92.88 112 ILE A CA 1
ATOM 905 C C . ILE A 1 112 ? 8.751 -55.617 19.570 1.00 92.88 112 ILE A C 1
ATOM 907 O O . ILE A 1 112 ? 7.930 -54.761 19.254 1.00 92.88 112 ILE A O 1
ATOM 911 N N . LEU A 1 113 ? 8.903 -56.022 20.836 1.00 95.25 113 LEU A N 1
ATOM 912 C CA . LEU A 1 113 ? 8.060 -55.537 21.932 1.00 95.25 113 LEU A CA 1
ATOM 913 C C . LEU A 1 113 ? 8.212 -54.023 22.172 1.00 95.25 113 LEU A C 1
ATOM 915 O O . LEU A 1 113 ? 7.217 -53.330 22.363 1.00 95.25 113 LEU A O 1
ATOM 919 N N . ALA A 1 114 ? 9.436 -53.492 22.101 1.00 92.19 114 ALA A N 1
ATOM 920 C CA . ALA A 1 114 ? 9.693 -52.057 22.225 1.00 92.19 114 ALA A CA 1
ATOM 921 C C . ALA A 1 114 ? 9.074 -51.254 21.069 1.00 92.19 114 ALA A C 1
ATOM 923 O O . ALA A 1 114 ? 8.499 -50.192 21.299 1.00 92.19 114 ALA A O 1
ATOM 924 N N . LEU A 1 115 ? 9.146 -51.766 19.835 1.00 93.25 115 LEU A N 1
ATOM 925 C CA . LEU A 1 115 ? 8.512 -51.129 18.677 1.00 93.25 115 LEU A CA 1
ATOM 926 C C . LEU A 1 115 ? 6.982 -51.125 18.796 1.00 93.25 115 LEU A C 1
ATOM 928 O O . LEU A 1 115 ? 6.365 -50.094 18.534 1.00 93.25 115 LEU A O 1
ATOM 932 N N . LEU A 1 116 ? 6.382 -52.229 19.251 1.00 95.88 116 LEU A N 1
ATOM 933 C CA . LEU A 1 116 ? 4.942 -52.301 19.515 1.00 95.88 116 LEU A CA 1
ATOM 934 C C . LEU A 1 116 ? 4.521 -51.321 20.615 1.00 95.88 116 LEU A C 1
ATOM 936 O O . LEU A 1 116 ? 3.533 -50.611 20.454 1.00 95.88 116 LEU A O 1
ATOM 940 N N . PHE A 1 117 ? 5.297 -51.212 21.695 1.00 95.94 117 PHE A N 1
ATOM 941 C CA . PHE A 1 117 ? 5.023 -50.254 22.766 1.00 95.94 117 PHE A CA 1
ATOM 942 C C . PHE A 1 117 ? 5.054 -48.802 22.264 1.00 95.94 117 PHE A C 1
ATOM 944 O O . PHE A 1 117 ? 4.147 -48.027 22.557 1.00 95.94 117 PHE A O 1
ATOM 951 N N . VAL A 1 118 ? 6.047 -48.438 21.444 1.00 94.56 118 VAL A N 1
ATOM 952 C CA . VAL A 1 118 ? 6.127 -47.100 20.831 1.00 94.56 118 VAL A CA 1
ATOM 953 C C . VAL A 1 118 ? 4.934 -46.834 19.908 1.00 94.56 118 VAL A C 1
ATOM 955 O O . VAL A 1 118 ? 4.378 -45.736 19.943 1.00 94.56 118 VAL A O 1
ATOM 958 N N . GLN A 1 119 ? 4.501 -47.825 19.122 1.00 95.00 119 GLN A N 1
ATOM 959 C CA . GLN A 1 119 ? 3.311 -47.705 18.272 1.00 95.00 119 GLN A CA 1
ATOM 960 C C . GLN A 1 119 ? 2.027 -47.511 19.090 1.00 95.00 119 GLN A C 1
ATOM 962 O O . GLN A 1 119 ? 1.215 -46.658 18.736 1.00 95.00 119 GLN A O 1
ATOM 967 N N . VAL A 1 120 ? 1.861 -48.235 20.201 1.00 96.50 120 VAL A N 1
ATOM 968 C CA . VAL A 1 120 ? 0.712 -48.075 21.109 1.00 96.50 120 VAL A CA 1
ATOM 969 C C . VAL A 1 120 ? 0.714 -46.692 21.759 1.00 96.50 120 VAL A C 1
ATOM 971 O O . VAL A 1 120 ? -0.318 -46.025 21.761 1.00 96.50 120 VAL A O 1
ATOM 974 N N . CYS A 1 121 ? 1.863 -46.214 22.244 1.00 95.44 121 CYS A N 1
ATOM 975 C CA . CYS A 1 121 ? 1.983 -44.867 22.806 1.00 95.44 121 CYS A CA 1
ATOM 976 C C . CYS A 1 121 ? 1.638 -43.785 21.775 1.00 95.44 121 CYS A C 1
ATOM 978 O O . CYS A 1 121 ? 0.881 -42.870 22.086 1.00 95.44 121 CYS A O 1
ATOM 980 N N . LEU A 1 122 ? 2.128 -43.908 20.536 1.00 95.31 122 LEU A N 1
ATOM 981 C CA . LEU A 1 122 ? 1.767 -42.997 19.446 1.00 95.31 122 LEU A CA 1
ATOM 982 C C . LEU A 1 122 ? 0.259 -43.021 19.169 1.00 95.31 122 LEU A C 1
ATOM 984 O O . LEU A 1 122 ? -0.366 -41.962 19.106 1.00 95.31 122 LEU A O 1
ATOM 988 N N . GLY A 1 123 ? -0.340 -44.210 19.084 1.00 94.56 123 GLY A N 1
ATOM 989 C CA . GLY A 1 123 ? -1.785 -44.372 18.917 1.00 94.56 123 GLY A CA 1
ATOM 990 C C . GLY A 1 123 ? -2.586 -43.702 20.035 1.00 94.56 123 GLY A C 1
ATOM 991 O O . GLY A 1 123 ? -3.514 -42.948 19.750 1.00 94.56 123 GLY A O 1
ATOM 992 N N . LEU A 1 124 ? -2.185 -43.893 21.295 1.00 94.19 124 LEU A N 1
ATOM 993 C CA . LEU A 1 124 ? -2.817 -43.253 22.452 1.00 94.19 124 LEU A CA 1
ATOM 994 C C . LEU A 1 124 ? -2.675 -41.728 22.424 1.00 94.19 124 LEU A C 1
ATOM 996 O O . LEU A 1 124 ? -3.640 -41.032 22.727 1.00 94.19 124 LEU A O 1
ATOM 1000 N N . THR A 1 125 ? -1.520 -41.190 22.020 1.00 91.62 125 THR A N 1
ATOM 1001 C CA . THR A 1 125 ? -1.339 -39.730 21.918 1.00 91.62 125 THR A CA 1
ATOM 1002 C C . THR A 1 125 ? -2.207 -39.103 20.829 1.00 91.62 125 THR A C 1
ATOM 1004 O O . THR A 1 125 ? -2.794 -38.048 21.054 1.00 91.62 125 THR A O 1
ATOM 1007 N N . ILE A 1 126 ? -2.352 -39.765 19.676 1.00 90.44 126 ILE A N 1
ATOM 1008 C CA . ILE A 1 126 ? -3.221 -39.296 18.589 1.00 90.44 126 ILE A CA 1
ATOM 1009 C C . ILE A 1 126 ? -4.688 -39.386 19.018 1.00 90.44 126 ILE A C 1
ATOM 1011 O O . ILE A 1 126 ? -5.445 -38.435 18.840 1.00 90.44 126 ILE A O 1
ATOM 1015 N N . MET A 1 127 ? -5.084 -40.500 19.638 1.00 87.69 127 MET A N 1
ATOM 1016 C CA . MET A 1 127 ? -6.452 -40.704 20.110 1.00 87.69 127 MET A CA 1
ATOM 1017 C C . MET A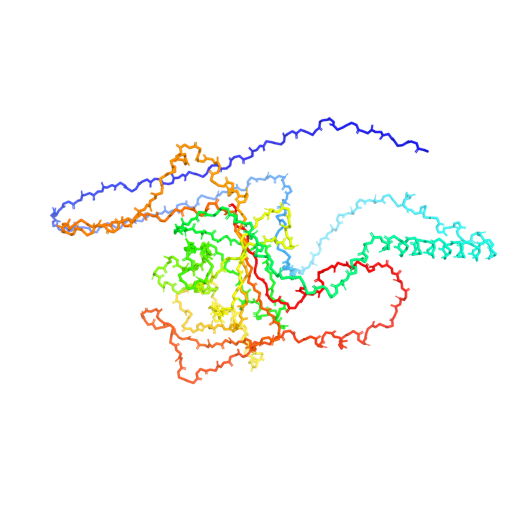 1 127 ? -6.827 -39.708 21.219 1.00 87.69 127 MET A C 1
ATOM 1019 O O . MET A 1 127 ? -7.914 -39.142 21.182 1.00 87.69 127 MET A O 1
ATOM 1023 N N . GLY A 1 128 ? -5.911 -39.414 22.148 1.00 86.62 128 GLY A N 1
ATOM 1024 C CA . GLY A 1 128 ? -6.094 -38.374 23.166 1.00 86.62 128 GLY A CA 1
ATOM 1025 C C . GLY A 1 128 ? -6.223 -36.967 22.572 1.00 86.62 128 GLY A C 1
ATOM 1026 O O . GLY A 1 128 ? -7.073 -36.195 23.011 1.00 86.62 128 GLY A O 1
ATOM 1027 N N . GLY A 1 129 ? -5.447 -36.653 21.528 1.00 81.94 129 GLY A N 1
ATOM 1028 C CA . GLY A 1 129 ? -5.563 -35.390 20.792 1.00 81.94 129 GLY A CA 1
ATOM 1029 C C . GLY A 1 129 ? -6.906 -35.240 20.072 1.00 81.94 129 GLY A C 1
ATOM 1030 O O . GLY A 1 129 ? -7.527 -34.184 20.148 1.00 81.94 129 GLY A O 1
ATOM 1031 N N . LEU A 1 130 ? -7.403 -36.309 19.442 1.00 79.06 130 LEU A N 1
ATOM 1032 C CA . LEU A 1 130 ? -8.694 -36.299 18.743 1.00 79.06 130 LEU A CA 1
ATOM 1033 C C . LEU A 1 130 ? -9.889 -36.227 19.702 1.00 79.06 130 LEU A C 1
ATOM 1035 O O . LEU A 1 130 ? -10.882 -35.570 19.394 1.00 79.06 130 LEU A O 1
ATOM 1039 N N . LEU A 1 131 ? -9.797 -36.846 20.882 1.00 76.69 131 LEU A N 1
ATOM 1040 C CA . LEU A 1 131 ? -10.847 -36.759 21.901 1.00 76.69 131 LEU A CA 1
ATOM 1041 C C . LEU A 1 131 ? -10.909 -35.377 22.582 1.00 76.69 131 LEU A C 1
ATOM 1043 O O . LEU A 1 131 ? -11.972 -35.002 23.067 1.00 76.69 131 LEU A O 1
ATOM 1047 N N . SER A 1 132 ? -9.830 -34.584 22.559 1.00 69.56 132 SER A N 1
ATOM 1048 C CA . SER A 1 132 ? -9.816 -33.200 23.073 1.00 69.56 132 SER A CA 1
ATOM 1049 C C . SER A 1 132 ? -10.496 -32.170 22.158 1.00 69.56 132 SER A C 1
ATOM 1051 O O . SER A 1 132 ? -10.771 -31.058 22.598 1.00 69.56 132 SER A O 1
ATOM 1053 N N . VAL A 1 133 ? -10.818 -32.513 20.905 1.00 60.94 133 VAL A N 1
ATOM 1054 C CA . VAL A 1 133 ? -11.425 -31.571 19.938 1.00 60.94 133 VAL A CA 1
ATOM 1055 C C . VAL A 1 133 ? -12.964 -31.521 20.036 1.00 60.94 133 VAL A C 1
ATOM 1057 O O . VAL A 1 133 ? -13.606 -30.700 19.387 1.00 60.94 133 VAL A O 1
ATOM 1060 N N . LYS A 1 134 ? -13.603 -32.334 20.892 1.00 58.59 134 LYS A N 1
ATOM 1061 C CA . LYS A 1 134 ? -15.073 -32.405 21.000 1.00 58.59 134 LYS A CA 1
ATOM 1062 C C . LYS A 1 134 ? -15.613 -31.826 22.313 1.00 58.59 134 LYS A C 1
ATOM 1064 O O . LYS A 1 134 ? -16.106 -32.559 23.161 1.00 58.59 134 LYS A O 1
ATOM 1069 N N . SER A 1 135 ? -15.568 -30.502 22.452 1.00 49.94 135 SER A N 1
ATOM 1070 C CA . SER A 1 135 ? -16.384 -29.754 23.428 1.00 49.94 135 SER A CA 1
ATOM 1071 C C . SER A 1 135 ? -16.584 -28.289 23.000 1.00 49.94 135 SER A C 1
ATOM 1073 O O . SER A 1 135 ? -16.422 -27.366 23.791 1.00 49.94 135 SER A O 1
ATOM 1075 N N . GLY A 1 136 ? -16.913 -28.062 21.728 1.00 47.91 136 GLY A N 1
ATOM 1076 C CA . GLY A 1 136 ? -17.468 -26.792 21.254 1.00 47.91 136 GLY A CA 1
ATOM 1077 C C . GLY A 1 136 ? -18.919 -27.035 20.868 1.00 47.91 136 GLY A C 1
ATOM 1078 O O . GLY A 1 136 ? -19.179 -27.838 19.973 1.00 47.91 136 GLY A O 1
ATOM 1079 N N . GLY A 1 137 ? -19.850 -26.444 21.613 1.00 46.62 137 GLY A N 1
ATOM 1080 C CA . GLY A 1 137 ? -21.281 -26.707 21.519 1.00 46.62 137 GLY A CA 1
ATOM 1081 C C . GLY A 1 137 ? -21.831 -26.579 20.100 1.00 46.62 137 GLY A C 1
ATOM 1082 O O . GLY A 1 137 ? -21.582 -25.606 19.394 1.00 46.62 137 GLY A O 1
ATOM 1083 N N . ARG A 1 138 ? -22.644 -27.565 19.708 1.00 42.84 138 ARG A N 1
ATOM 1084 C CA . ARG A 1 138 ? -23.664 -27.367 18.681 1.00 42.84 138 ARG A CA 1
ATOM 1085 C C . ARG A 1 138 ? -24.633 -26.313 19.213 1.00 42.84 138 ARG A C 1
ATOM 1087 O O . ARG A 1 138 ? -25.531 -26.656 19.976 1.00 42.84 138 ARG A O 1
ATOM 1094 N N . HIS A 1 139 ? -24.470 -25.061 18.795 1.00 46.31 139 HIS A N 1
ATOM 1095 C CA . HIS A 1 139 ? -25.635 -24.206 18.644 1.00 46.31 139 HIS A CA 1
ATOM 1096 C C . HIS A 1 139 ? -26.445 -24.780 17.486 1.00 46.31 139 HIS A C 1
ATOM 1098 O O . HIS A 1 139 ? -26.047 -24.759 16.323 1.00 46.31 139 HIS A O 1
ATOM 1104 N N . GLN A 1 140 ? -27.538 -25.419 17.875 1.00 43.16 140 GLN A N 1
ATOM 1105 C CA . GLN A 1 140 ? -28.667 -25.737 17.031 1.00 43.16 140 GLN A CA 1
ATOM 1106 C C . GLN A 1 140 ? -29.119 -24.417 16.398 1.00 43.16 140 GLN A C 1
ATOM 1108 O O . GLN A 1 140 ? -29.588 -23.528 17.102 1.00 43.16 140 GLN A O 1
ATOM 1113 N N . VAL A 1 141 ? -28.878 -24.263 15.094 1.00 48.38 141 VAL A N 1
ATOM 1114 C CA . VAL A 1 141 ? -29.517 -23.223 14.287 1.00 48.38 141 VAL A CA 1
ATOM 1115 C C . VAL A 1 141 ? -30.981 -23.620 14.223 1.00 48.38 141 VAL A C 1
ATOM 1117 O O . VAL A 1 141 ? -31.380 -24.455 13.411 1.00 48.38 141 VAL A O 1
ATOM 1120 N N . ASP A 1 142 ? -31.737 -23.116 15.189 1.00 45.12 142 ASP A N 1
ATOM 1121 C CA . ASP A 1 142 ? -33.182 -23.108 15.131 1.00 45.12 142 ASP A CA 1
ATOM 1122 C C . ASP A 1 142 ? -33.559 -22.117 14.029 1.00 45.12 142 ASP A C 1
ATOM 1124 O O . ASP A 1 142 ? -33.134 -20.960 14.038 1.00 45.12 142 ASP A O 1
ATOM 1128 N N . LEU A 1 143 ? -34.298 -22.599 13.033 1.00 51.81 143 LEU A N 1
ATOM 1129 C CA . LEU A 1 143 ? -34.936 -21.790 11.997 1.00 51.81 143 LEU A CA 1
ATOM 1130 C C . LEU A 1 143 ? -36.120 -21.053 12.641 1.00 51.81 143 LEU A C 1
ATOM 1132 O O . LEU A 1 143 ? -37.280 -21.307 12.329 1.00 51.81 143 LEU A O 1
ATOM 1136 N N . GLY A 1 144 ? -35.815 -20.174 13.591 1.00 45.12 144 GLY A N 1
ATOM 1137 C CA . GLY A 1 144 ? -36.741 -19.213 14.157 1.00 45.12 144 GLY A CA 1
ATOM 1138 C C . GLY A 1 144 ? -36.664 -17.939 13.334 1.00 45.12 144 GLY A C 1
ATOM 1139 O O . GLY A 1 144 ? -35.670 -17.221 13.397 1.00 45.12 144 GLY A O 1
ATOM 1140 N N . LEU A 1 145 ? -37.711 -17.668 12.553 1.00 54.06 145 LEU A N 1
ATOM 1141 C CA . LEU A 1 145 ? -38.042 -16.310 12.131 1.00 54.06 145 LEU A CA 1
ATOM 1142 C C . LEU A 1 145 ? -38.286 -15.477 13.397 1.00 54.06 145 LEU A C 1
ATOM 1144 O O . LEU A 1 145 ? -39.415 -15.385 13.874 1.00 54.06 145 LEU A O 1
ATOM 1148 N N . GLU A 1 146 ? -37.227 -14.910 13.960 1.00 47.09 146 GLU A N 1
ATOM 1149 C CA . GLU A 1 146 ? -37.313 -13.870 14.975 1.00 47.09 146 GLU A CA 1
ATOM 1150 C C . GLU A 1 146 ? -36.969 -12.542 14.283 1.00 47.09 146 GLU A C 1
ATOM 1152 O O . GLU A 1 146 ? -35.962 -12.470 13.573 1.0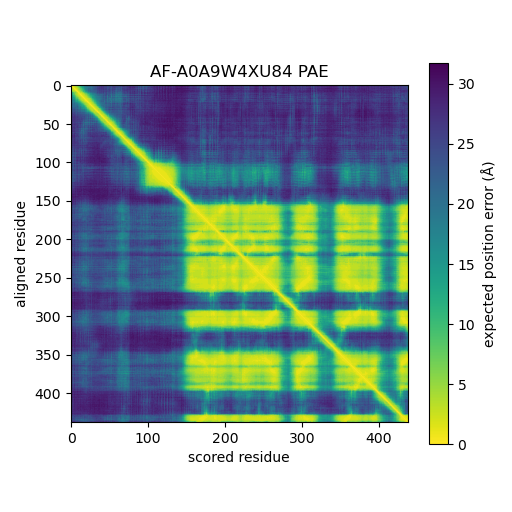0 47.09 146 GLU A O 1
ATOM 1157 N N . PRO A 1 147 ? -37.841 -11.525 14.368 1.00 54.28 147 PRO A N 1
ATOM 1158 C CA . PRO A 1 147 ? -37.630 -10.253 13.693 1.00 54.28 147 PRO A CA 1
ATOM 1159 C C . PRO A 1 147 ? -36.343 -9.621 14.220 1.00 54.28 147 PRO A C 1
ATOM 1161 O O . PRO A 1 147 ? -36.206 -9.439 15.426 1.00 54.28 147 PRO A O 1
ATOM 1164 N N . GLU A 1 148 ? -35.420 -9.310 13.307 1.00 44.25 148 GLU A N 1
ATOM 1165 C CA . GLU A 1 148 ? -34.171 -8.598 13.571 1.00 44.25 148 GLU A CA 1
ATOM 1166 C C . GLU A 1 148 ? -34.450 -7.349 14.418 1.00 44.25 148 GLU A C 1
ATOM 1168 O O . GLU A 1 148 ? -34.858 -6.297 13.923 1.00 44.25 148 GLU A O 1
ATOM 1173 N N . THR A 1 149 ? -34.256 -7.466 15.729 1.00 57.31 149 THR A N 1
ATOM 1174 C CA . THR A 1 149 ? -34.103 -6.318 16.610 1.00 57.31 149 THR A CA 1
ATOM 1175 C C . THR A 1 149 ? -32.844 -5.591 16.141 1.00 57.31 149 THR A C 1
ATOM 1177 O O . THR A 1 149 ? -31.811 -6.247 15.978 1.00 57.31 149 THR A O 1
ATOM 1180 N N . PRO A 1 150 ? -32.894 -4.270 15.886 1.00 59.91 150 PRO A N 1
ATOM 1181 C CA . PRO A 1 150 ? -31.731 -3.513 15.445 1.00 59.91 150 PRO A CA 1
ATOM 1182 C C . PRO A 1 150 ? -30.663 -3.624 16.530 1.00 59.91 150 PRO A C 1
ATOM 1184 O O . PRO A 1 150 ? -30.768 -3.021 17.595 1.00 59.91 150 PRO A O 1
ATOM 1187 N N . SER A 1 151 ? -29.680 -4.488 16.290 1.00 56.12 151 SER A N 1
ATOM 1188 C CA . SER A 1 151 ? -28.578 -4.709 17.207 1.00 56.12 151 SER A CA 1
ATOM 1189 C C . SER A 1 151 ? -27.779 -3.415 17.241 1.00 56.12 151 SER A C 1
ATOM 1191 O O . SER A 1 151 ? -27.131 -3.079 16.251 1.00 56.12 151 SER A O 1
ATOM 1193 N N . ASP A 1 152 ? -27.865 -2.686 18.356 1.00 59.78 152 ASP A N 1
ATOM 1194 C CA . ASP A 1 152 ? -27.055 -1.502 18.635 1.00 59.78 152 ASP A CA 1
ATOM 1195 C C . ASP A 1 152 ? -25.583 -1.870 18.427 1.00 59.78 152 ASP A C 1
ATOM 1197 O O . ASP A 1 152 ? -24.955 -2.540 19.251 1.00 59.78 152 ASP A O 1
ATOM 1201 N N . VAL A 1 153 ? -25.042 -1.494 17.268 1.00 63.97 153 VAL A N 1
ATOM 1202 C CA . VAL A 1 153 ? -23.636 -1.707 16.948 1.00 63.97 153 VAL A CA 1
ATOM 1203 C C . VAL A 1 153 ? -22.847 -0.845 17.931 1.00 63.97 153 VAL A C 1
ATOM 1205 O O . VAL A 1 153 ? -23.053 0.371 17.954 1.00 63.97 153 VAL A O 1
ATOM 1208 N N . PRO A 1 154 ? -21.962 -1.426 18.759 1.00 68.00 154 PRO A N 1
ATOM 1209 C CA . PRO A 1 154 ? -21.209 -0.658 19.738 1.00 68.00 154 PRO A CA 1
ATOM 1210 C C . PRO A 1 154 ? -20.409 0.436 19.023 1.00 68.00 154 PRO A C 1
ATOM 1212 O O . PRO A 1 154 ? -19.505 0.160 18.232 1.00 68.00 154 PRO A O 1
ATOM 1215 N N . SER A 1 155 ? -20.768 1.698 19.277 1.00 78.19 155 SER A N 1
ATOM 1216 C CA . SER A 1 155 ? -20.092 2.846 18.682 1.00 78.19 155 SER A CA 1
ATOM 1217 C C . SER A 1 155 ? -18.770 3.079 19.407 1.00 78.19 155 SER A C 1
ATOM 1219 O O . SER A 1 155 ? -18.734 3.599 20.524 1.00 78.19 155 SER A O 1
ATOM 1221 N N . ILE A 1 156 ? -17.672 2.687 18.776 1.00 87.62 156 ILE A N 1
ATOM 1222 C CA . ILE A 1 156 ? -16.330 2.941 19.286 1.00 87.62 156 ILE A CA 1
ATOM 1223 C C . ILE A 1 156 ? -16.018 4.444 19.111 1.00 87.62 156 ILE A C 1
ATOM 1225 O O . ILE A 1 156 ? -16.084 4.956 18.001 1.00 87.62 156 ILE A O 1
ATOM 1229 N N . PRO A 1 157 ? -15.672 5.216 20.152 1.00 91.06 157 PRO A N 1
ATOM 1230 C CA . PRO A 1 157 ? -15.396 6.638 19.970 1.00 91.06 157 PRO A CA 1
ATOM 1231 C C . PRO A 1 157 ? -14.079 6.856 19.203 1.00 91.06 157 PRO A C 1
ATOM 1233 O O . PRO A 1 157 ? -13.000 6.526 19.696 1.00 91.06 157 PRO A O 1
ATOM 1236 N N . ILE A 1 158 ? -14.157 7.472 18.020 1.00 94.94 158 ILE A N 1
ATOM 1237 C CA . ILE A 1 158 ? -13.002 7.909 17.220 1.00 94.94 158 ILE A CA 1
ATOM 1238 C C . ILE A 1 158 ? -13.050 9.421 16.975 1.00 94.94 158 ILE A C 1
ATOM 1240 O O . ILE A 1 158 ? -14.114 9.995 16.732 1.00 94.94 158 ILE A O 1
ATOM 1244 N N . ARG A 1 159 ? -11.893 10.083 17.067 1.00 94.94 159 ARG A N 1
ATOM 1245 C CA . ARG A 1 159 ? -11.751 11.509 16.758 1.00 94.94 159 ARG A CA 1
ATOM 1246 C C . ARG A 1 159 ? -11.828 11.711 15.246 1.00 94.94 159 ARG A C 1
ATOM 1248 O O . ARG A 1 159 ? -11.160 11.016 14.489 1.00 94.94 159 ARG A O 1
ATOM 1255 N N . MET A 1 160 ? -12.667 12.658 14.842 1.00 95.75 160 MET A N 1
ATOM 1256 C CA . MET A 1 160 ? -12.756 13.133 13.464 1.00 95.75 160 MET A CA 1
ATOM 1257 C C . MET A 1 160 ? -11.773 14.282 13.258 1.00 95.75 160 MET A C 1
ATOM 1259 O O . MET A 1 160 ? -11.482 15.022 14.202 1.00 95.75 160 MET A O 1
ATOM 1263 N N . GLY A 1 161 ? -11.309 14.447 12.027 1.00 95.62 161 GLY A N 1
ATOM 1264 C CA . GLY A 1 161 ? -10.379 15.501 11.657 1.00 95.62 161 GLY A CA 1
ATOM 1265 C C . GLY A 1 161 ? -9.405 15.064 10.578 1.00 95.62 161 GLY A C 1
ATOM 1266 O O . GLY A 1 161 ? -9.487 13.959 10.041 1.00 95.62 161 GLY A O 1
ATOM 1267 N N . GLU A 1 162 ? -8.485 15.970 10.292 1.00 95.75 162 GLU A N 1
ATOM 1268 C CA . GLU A 1 162 ? -7.407 15.801 9.333 1.00 95.75 162 GLU A CA 1
ATOM 1269 C C . GLU A 1 162 ? -6.087 15.608 10.073 1.00 95.75 162 GLU A C 1
ATOM 1271 O O . GLU A 1 162 ? -5.773 16.311 11.046 1.00 95.75 162 GLU A O 1
ATOM 1276 N N . TYR A 1 163 ? -5.340 14.607 9.630 1.00 96.00 163 TYR A N 1
ATOM 1277 C CA . TYR A 1 163 ? -4.152 14.131 10.303 1.00 96.00 163 TYR A CA 1
ATOM 1278 C C . TYR A 1 163 ? -3.030 13.864 9.321 1.00 96.00 163 TYR A C 1
ATOM 1280 O O . TYR A 1 163 ? -3.250 13.380 8.213 1.00 96.00 163 TYR A O 1
ATOM 1288 N N . GLU A 1 164 ? -1.811 14.080 9.783 1.00 94.56 164 GLU A N 1
ATOM 1289 C CA . GLU A 1 164 ? -0.608 13.676 9.073 1.00 94.56 164 GLU A CA 1
ATOM 1290 C C . GLU A 1 164 ? -0.027 12.410 9.707 1.00 94.56 164 GLU A C 1
ATOM 1292 O O . GLU A 1 164 ? 0.020 12.260 10.936 1.00 94.56 164 GLU A O 1
ATOM 1297 N N . ILE A 1 165 ? 0.400 11.477 8.860 1.00 93.81 165 ILE A N 1
ATOM 1298 C CA . ILE A 1 165 ? 1.018 10.226 9.276 1.00 93.81 165 ILE A CA 1
ATOM 1299 C C . ILE A 1 165 ? 2.257 9.938 8.431 1.00 93.81 165 ILE A C 1
ATOM 1301 O O . ILE A 1 165 ? 2.201 9.864 7.206 1.00 93.81 165 ILE A O 1
ATOM 1305 N N . SER A 1 166 ? 3.395 9.745 9.092 1.00 93.12 166 SER A N 1
ATOM 1306 C CA . SER A 1 166 ? 4.631 9.330 8.430 1.00 93.12 166 SER A CA 1
ATOM 1307 C C . SER A 1 166 ? 4.747 7.808 8.463 1.00 93.12 166 SER A C 1
ATOM 1309 O O . SER A 1 166 ? 4.757 7.189 9.531 1.00 93.12 166 SER A O 1
ATOM 1311 N N . ILE A 1 167 ? 4.845 7.187 7.294 1.00 92.44 167 ILE A N 1
ATOM 1312 C CA . ILE A 1 167 ? 5.086 5.759 7.146 1.00 92.44 167 ILE A CA 1
ATOM 1313 C C . ILE A 1 167 ? 6.593 5.509 7.105 1.00 92.44 167 ILE A C 1
ATOM 1315 O O . ILE A 1 167 ? 7.303 5.995 6.227 1.00 92.44 167 ILE A O 1
ATOM 1319 N N . GLY A 1 168 ? 7.089 4.712 8.050 1.00 91.81 168 GLY A N 1
ATOM 1320 C CA . GLY A 1 168 ? 8.463 4.212 8.021 1.00 91.81 168 GLY A CA 1
ATOM 1321 C C . GLY A 1 168 ? 8.641 2.999 7.101 1.00 91.81 168 GLY A C 1
ATOM 1322 O O . GLY A 1 168 ? 7.824 2.709 6.231 1.00 91.81 168 GLY A O 1
ATOM 1323 N N . ASN A 1 169 ? 9.703 2.234 7.342 1.00 93.75 169 ASN A N 1
ATOM 1324 C CA . ASN A 1 169 ? 9.930 0.969 6.643 1.00 93.75 169 ASN A CA 1
ATOM 1325 C C . ASN A 1 169 ? 8.813 -0.047 6.929 1.00 93.75 169 ASN A C 1
ATOM 1327 O O . ASN A 1 169 ? 8.325 -0.160 8.060 1.00 93.75 169 ASN A O 1
ATOM 1331 N N . ALA A 1 170 ? 8.442 -0.827 5.912 1.00 95.12 170 ALA A N 1
ATOM 1332 C CA . ALA A 1 170 ? 7.485 -1.914 6.073 1.00 95.12 170 ALA A CA 1
ATOM 1333 C C . ALA A 1 170 ? 7.997 -2.940 7.098 1.00 95.12 170 ALA A C 1
ATOM 1335 O O . ALA A 1 170 ? 9.146 -3.378 7.055 1.00 95.12 170 ALA A O 1
ATOM 1336 N N . ARG A 1 171 ? 7.123 -3.363 8.018 1.00 95.19 171 ARG A N 1
ATOM 1337 C CA . ARG A 1 171 ? 7.409 -4.452 8.966 1.00 95.19 171 ARG A CA 1
ATOM 1338 C C . ARG A 1 171 ? 7.420 -5.815 8.290 1.00 95.19 171 ARG A C 1
ATOM 1340 O O . ARG A 1 171 ? 8.089 -6.725 8.770 1.00 95.19 171 ARG A O 1
ATOM 1347 N N . GLN A 1 172 ? 6.642 -5.970 7.223 1.00 94.69 172 GLN A N 1
ATOM 1348 C CA . GLN A 1 172 ? 6.648 -7.167 6.392 1.00 94.69 172 GLN A CA 1
ATOM 1349 C C . GLN A 1 172 ? 6.642 -6.754 4.927 1.00 94.69 172 GLN A C 1
ATOM 1351 O O . GLN A 1 172 ? 5.825 -5.929 4.520 1.00 94.69 172 GLN A O 1
ATOM 1356 N N . GLN A 1 173 ? 7.527 -7.367 4.150 1.00 94.88 173 GLN A N 1
ATOM 1357 C CA . GLN A 1 173 ? 7.596 -7.219 2.706 1.00 94.88 173 GLN A CA 1
ATOM 1358 C C . GLN A 1 173 ? 7.742 -8.601 2.078 1.00 94.88 173 GLN A C 1
ATOM 1360 O O . GLN A 1 173 ? 8.572 -9.403 2.500 1.00 94.88 173 GLN A O 1
ATOM 1365 N N . SER A 1 174 ? 6.932 -8.874 1.064 1.00 94.50 174 SER A N 1
ATOM 1366 C CA . SER A 1 174 ? 7.029 -10.069 0.238 1.00 94.50 174 SER A CA 1
ATOM 1367 C C . SER A 1 174 ? 6.734 -9.715 -1.213 1.00 94.50 174 SER A C 1
ATOM 1369 O O . SER A 1 174 ? 5.730 -9.069 -1.507 1.00 94.50 174 SER A O 1
ATOM 1371 N N . SER A 1 175 ? 7.597 -10.168 -2.117 1.00 94.25 175 SER A N 1
ATOM 1372 C CA . SER A 1 175 ? 7.435 -10.081 -3.572 1.00 94.25 175 SER A CA 1
ATOM 1373 C C . SER A 1 175 ? 7.106 -11.446 -4.194 1.00 94.25 175 SER A C 1
ATOM 1375 O O . SER A 1 175 ? 7.212 -11.625 -5.405 1.00 94.25 175 SER A O 1
ATOM 1377 N N . SER A 1 176 ? 6.667 -12.420 -3.384 1.00 91.69 176 SER A N 1
ATOM 1378 C CA . SER A 1 176 ? 6.462 -13.815 -3.800 1.00 91.69 176 SER A CA 1
ATOM 1379 C C . SER A 1 176 ? 5.390 -14.023 -4.875 1.00 91.69 176 SER A C 1
ATOM 1381 O O . SER A 1 176 ? 5.321 -15.113 -5.441 1.00 91.69 176 SER A O 1
ATOM 1383 N N . CYS A 1 177 ? 4.556 -13.021 -5.182 1.00 91.81 177 CYS A N 1
ATOM 1384 C CA . CYS A 1 177 ? 3.621 -13.104 -6.310 1.00 91.81 177 CYS A CA 1
ATOM 1385 C C . CYS A 1 177 ? 4.282 -12.904 -7.683 1.00 91.81 177 CYS A C 1
ATOM 1387 O O . CYS A 1 177 ? 3.616 -13.095 -8.698 1.00 91.81 177 CYS A O 1
ATOM 1389 N N . LEU A 1 178 ? 5.560 -12.521 -7.730 1.00 92.19 178 LEU A N 1
ATOM 1390 C CA . LEU A 1 178 ? 6.334 -12.370 -8.960 1.00 92.19 178 LEU A CA 1
ATOM 1391 C C . LEU A 1 178 ? 7.239 -13.589 -9.148 1.00 92.19 178 LEU A C 1
ATOM 1393 O O . LEU A 1 178 ? 7.897 -14.046 -8.215 1.00 92.19 178 LEU A O 1
ATOM 1397 N N . ALA A 1 179 ? 7.253 -14.150 -10.355 1.00 87.12 179 ALA A N 1
ATOM 1398 C CA . ALA A 1 179 ? 7.942 -15.405 -10.642 1.00 87.12 179 ALA A CA 1
ATOM 1399 C C . ALA A 1 179 ? 9.467 -15.265 -10.632 1.00 87.12 179 ALA A C 1
ATOM 1401 O O . ALA A 1 179 ? 10.174 -16.249 -10.405 1.00 87.12 179 ALA A O 1
ATOM 1402 N N . ARG A 1 180 ? 9.986 -14.068 -10.923 1.00 87.75 180 ARG A N 1
ATOM 1403 C CA . ARG A 1 180 ? 11.421 -13.845 -11.097 1.00 87.75 180 ARG A CA 1
ATOM 1404 C C . ARG A 1 180 ? 11.978 -12.894 -10.047 1.00 87.75 180 ARG A C 1
ATOM 1406 O O . ARG A 1 180 ? 11.399 -11.852 -9.760 1.00 87.75 180 ARG A O 1
ATOM 1413 N N . ALA A 1 181 ? 13.168 -13.216 -9.543 1.00 81.94 181 ALA A N 1
ATOM 1414 C CA . ALA A 1 181 ? 13.862 -12.390 -8.556 1.00 81.94 181 ALA A CA 1
ATOM 1415 C C . ALA A 1 181 ? 14.164 -10.971 -9.076 1.00 81.94 181 ALA A C 1
ATOM 1417 O O . ALA A 1 181 ? 14.083 -10.013 -8.315 1.00 81.94 181 ALA A O 1
ATOM 1418 N N . ASN A 1 182 ? 14.439 -10.809 -10.374 1.00 82.56 182 ASN A N 1
ATOM 1419 C CA . ASN A 1 182 ? 14.668 -9.498 -10.993 1.00 82.56 182 ASN A CA 1
ATOM 1420 C C . ASN A 1 182 ? 13.390 -8.658 -11.155 1.00 82.56 182 ASN A C 1
ATOM 1422 O O . ASN A 1 182 ? 13.487 -7.458 -11.376 1.00 82.56 182 ASN A O 1
ATOM 1426 N N . GLU A 1 183 ? 12.204 -9.254 -11.030 1.00 91.31 183 GLU A N 1
ATOM 1427 C CA . GLU A 1 183 ? 10.931 -8.524 -11.056 1.00 91.31 183 GLU A CA 1
ATOM 1428 C C . GLU A 1 183 ? 10.554 -8.010 -9.654 1.00 91.31 183 GLU A C 1
ATOM 1430 O O . GLU A 1 183 ? 9.730 -7.109 -9.531 1.00 91.31 183 GLU A O 1
ATOM 1435 N N . SER A 1 184 ? 11.198 -8.511 -8.591 1.00 92.12 184 SER A N 1
ATOM 1436 C CA . SER A 1 184 ? 10.878 -8.162 -7.198 1.00 92.12 184 SER A CA 1
ATOM 1437 C C . SER A 1 184 ? 10.998 -6.670 -6.872 1.00 92.12 184 SER A C 1
ATOM 1439 O O . SER A 1 184 ? 10.241 -6.178 -6.035 1.00 92.12 184 SER A O 1
ATOM 1441 N N . ALA A 1 185 ? 11.876 -5.936 -7.566 1.00 92.56 185 ALA A N 1
ATOM 1442 C CA . ALA A 1 185 ? 12.015 -4.486 -7.420 1.00 92.56 185 ALA A CA 1
ATOM 1443 C C . ALA A 1 185 ? 10.721 -3.736 -7.782 1.00 92.56 185 ALA A C 1
ATOM 1445 O O . ALA A 1 185 ? 10.423 -2.705 -7.183 1.00 92.56 185 ALA A O 1
ATOM 1446 N N . ALA A 1 186 ? 9.905 -4.287 -8.689 1.00 94.62 186 ALA A N 1
ATOM 1447 C CA . ALA A 1 186 ? 8.595 -3.739 -9.033 1.00 94.62 186 ALA A CA 1
ATOM 1448 C C . ALA A 1 186 ? 7.592 -3.817 -7.868 1.00 94.62 186 ALA A C 1
ATOM 1450 O O . ALA A 1 186 ? 6.570 -3.144 -7.905 1.00 94.62 186 ALA A O 1
ATOM 1451 N N . TRP A 1 187 ? 7.882 -4.592 -6.817 1.00 95.44 187 TRP A N 1
ATOM 1452 C CA . TRP A 1 187 ? 7.113 -4.646 -5.572 1.00 95.44 187 TRP A CA 1
ATOM 1453 C C . TRP A 1 187 ? 7.943 -4.181 -4.361 1.00 95.44 187 TRP A C 1
ATOM 1455 O O . TRP A 1 187 ? 7.942 -4.794 -3.290 1.00 95.44 187 TRP A O 1
ATOM 1465 N N . ALA A 1 188 ? 8.696 -3.093 -4.514 1.00 92.56 188 ALA A N 1
ATOM 1466 C CA . ALA A 1 188 ? 9.287 -2.407 -3.369 1.00 92.56 188 ALA A CA 1
ATOM 1467 C C . ALA A 1 188 ? 8.189 -1.704 -2.550 1.00 92.56 188 ALA A C 1
ATOM 1469 O O . ALA A 1 188 ? 7.316 -1.058 -3.133 1.00 92.56 188 ALA A O 1
ATOM 1470 N N . CYS A 1 189 ? 8.211 -1.842 -1.222 1.00 94.75 189 CYS A N 1
ATOM 1471 C CA . CYS A 1 189 ? 7.302 -1.120 -0.329 1.00 94.75 189 CYS A CA 1
ATOM 1472 C C . CYS A 1 189 ? 7.762 0.334 -0.159 1.00 94.75 189 CYS A C 1
ATOM 1474 O O . CYS A 1 189 ? 8.965 0.578 -0.085 1.00 94.75 189 CYS A O 1
ATOM 1476 N N . SER A 1 190 ? 6.818 1.276 -0.068 1.00 88.31 190 SER A N 1
ATOM 1477 C CA . SER A 1 190 ? 7.117 2.667 0.287 1.00 88.31 190 SER A CA 1
ATOM 1478 C C . SER A 1 190 ? 7.813 2.770 1.654 1.00 88.31 190 SER A C 1
ATOM 1480 O O . SER A 1 190 ? 7.519 2.008 2.586 1.00 88.31 190 SER A O 1
ATOM 1482 N N . SER A 1 191 ? 8.743 3.716 1.752 1.00 86.06 191 SER A N 1
ATOM 1483 C CA . SER A 1 191 ? 9.487 4.076 2.957 1.00 86.06 191 SER A CA 1
ATOM 1484 C C . SER A 1 191 ? 9.592 5.594 3.042 1.00 86.06 191 SER A C 1
ATOM 1486 O O . SER A 1 191 ? 9.871 6.229 2.028 1.00 86.06 191 SER A O 1
ATOM 1488 N N . GLU A 1 192 ? 9.442 6.151 4.244 1.00 87.38 192 GLU A N 1
ATOM 1489 C CA . GLU A 1 192 ? 9.595 7.591 4.518 1.00 87.38 192 GLU A CA 1
ATOM 1490 C C . GLU A 1 192 ? 8.567 8.471 3.784 1.00 87.38 192 GLU A C 1
ATOM 1492 O O . GLU A 1 192 ? 8.842 9.610 3.411 1.00 87.38 192 GLU A O 1
ATOM 1497 N N . GLU A 1 193 ? 7.357 7.946 3.589 1.00 89.50 193 GLU A N 1
ATOM 1498 C CA . GLU A 1 193 ? 6.259 8.676 2.961 1.00 89.50 193 GLU A CA 1
ATOM 1499 C C . GLU A 1 193 ? 5.369 9.337 4.009 1.00 89.50 193 GLU A C 1
ATOM 1501 O O . GLU A 1 193 ? 5.049 8.744 5.038 1.00 89.50 193 GLU A O 1
ATOM 1506 N N . VAL A 1 194 ? 4.934 10.561 3.732 1.00 92.75 194 VAL A N 1
ATOM 1507 C CA . VAL A 1 194 ? 3.934 11.254 4.537 1.00 92.75 194 VAL A CA 1
ATOM 1508 C C . VAL A 1 194 ? 2.583 11.149 3.839 1.00 92.75 194 VAL A C 1
ATOM 1510 O O . VAL A 1 194 ? 2.421 11.608 2.708 1.00 92.75 194 VAL A O 1
ATOM 1513 N N . MET A 1 195 ? 1.611 10.557 4.525 1.00 94.50 195 MET A N 1
ATOM 1514 C CA . MET A 1 195 ? 0.218 10.536 4.097 1.00 94.50 195 MET A CA 1
ATOM 1515 C C . MET A 1 195 ? -0.612 11.498 4.937 1.00 94.50 195 MET A C 1
ATOM 1517 O O . MET A 1 195 ? -0.354 11.728 6.119 1.00 94.50 195 MET A O 1
ATOM 1521 N N . HIS A 1 196 ? -1.676 11.984 4.324 1.00 95.69 196 HIS A N 1
ATOM 1522 C CA . HIS A 1 196 ? -2.714 12.763 4.953 1.00 95.69 196 HIS A CA 1
ATOM 1523 C C . HIS A 1 196 ? -3.979 11.911 5.082 1.00 95.69 196 HIS A C 1
ATOM 1525 O O . HIS A 1 196 ? -4.539 11.444 4.085 1.00 95.69 196 HIS A O 1
ATOM 1531 N N . ILE A 1 197 ? -4.413 11.679 6.318 1.00 96.50 197 ILE A N 1
ATOM 1532 C CA . ILE A 1 197 ? -5.606 10.905 6.659 1.00 96.50 197 ILE A CA 1
ATOM 1533 C C . ILE A 1 197 ? -6.699 11.872 7.102 1.00 96.50 197 ILE A C 1
ATOM 1535 O O . ILE A 1 197 ? -6.523 12.603 8.073 1.00 96.50 197 ILE A O 1
ATOM 1539 N N . SER A 1 198 ? -7.858 11.814 6.455 1.00 97.06 198 SER A N 1
ATOM 1540 C CA . SER A 1 198 ? -9.060 12.523 6.894 1.00 97.06 198 SER A CA 1
ATOM 1541 C C . SER A 1 198 ? -10.094 11.523 7.399 1.00 97.06 198 SER A C 1
ATOM 1543 O O . SER A 1 198 ? -10.413 10.554 6.710 1.00 97.06 198 SER A O 1
ATOM 1545 N N . ILE A 1 199 ? -10.595 11.736 8.617 1.00 97.31 199 ILE A N 1
ATOM 1546 C CA . ILE A 1 199 ? -11.691 10.960 9.205 1.00 97.31 199 ILE A CA 1
ATOM 1547 C C . ILE A 1 199 ? -12.904 11.871 9.330 1.00 97.31 199 ILE A C 1
ATOM 1549 O O . ILE A 1 199 ? -12.923 12.797 10.147 1.00 97.31 199 ILE A O 1
ATOM 1553 N N . THR A 1 200 ? -13.940 11.572 8.556 1.00 96.94 200 THR A N 1
ATOM 1554 C CA . THR A 1 200 ? -15.175 12.359 8.475 1.00 96.94 200 THR A CA 1
ATOM 1555 C C . THR A 1 200 ? -16.390 11.500 8.824 1.00 96.94 200 THR A C 1
ATOM 1557 O O . THR A 1 200 ? -16.285 10.293 9.056 1.00 96.94 200 THR A O 1
ATOM 1560 N N . SER A 1 201 ? -17.562 12.126 8.946 1.00 95.00 201 SER A N 1
ATOM 1561 C CA . SER A 1 201 ? -18.820 11.368 8.969 1.00 95.00 201 SER A CA 1
ATOM 1562 C C . SER A 1 201 ? -19.221 11.075 7.529 1.00 95.00 201 SER A C 1
ATOM 1564 O O . SER A 1 201 ? -19.134 11.971 6.694 1.00 95.00 201 SER A O 1
ATOM 1566 N N . ASP A 1 202 ? -19.620 9.839 7.251 1.00 91.44 202 ASP A N 1
ATOM 1567 C CA . ASP A 1 202 ? -19.979 9.395 5.907 1.00 91.44 202 ASP A CA 1
ATOM 1568 C C . ASP A 1 202 ? -21.291 10.073 5.463 1.00 91.44 202 ASP A C 1
ATOM 1570 O O . ASP A 1 202 ? -22.342 9.778 6.047 1.00 91.44 202 ASP A O 1
ATOM 1574 N N . PRO A 1 203 ? -21.257 10.999 4.482 1.00 84.69 203 PRO A N 1
ATOM 1575 C CA . PRO A 1 203 ? -22.438 11.763 4.090 1.00 84.69 203 PRO A CA 1
ATOM 1576 C C . PRO A 1 203 ? -23.485 10.906 3.370 1.00 84.69 203 PRO A C 1
ATOM 1578 O O . PRO A 1 203 ? -24.668 11.237 3.423 1.00 84.69 203 PRO A O 1
ATOM 1581 N N . ASP A 1 204 ? -23.064 9.810 2.736 1.00 88.12 204 ASP A N 1
ATOM 1582 C CA . ASP A 1 204 ? -23.930 8.944 1.931 1.00 88.12 204 ASP A CA 1
ATOM 1583 C C . ASP A 1 204 ? -24.483 7.764 2.744 1.00 88.12 204 ASP A C 1
ATOM 1585 O O . ASP A 1 204 ? -25.292 6.967 2.257 1.00 88.12 204 ASP A O 1
ATOM 1589 N N . SER A 1 205 ? -24.065 7.644 4.006 1.00 86.75 205 SER A N 1
ATOM 1590 C CA . SER A 1 205 ? -24.497 6.557 4.871 1.00 86.75 205 SER A CA 1
ATOM 1591 C C . SER A 1 205 ? -25.960 6.699 5.288 1.00 86.75 205 SER A C 1
ATOM 1593 O O . SER A 1 205 ? -26.410 7.723 5.799 1.00 86.75 205 SER A O 1
ATOM 1595 N N . GLN A 1 206 ? -26.717 5.606 5.156 1.00 88.69 206 GLN A N 1
ATOM 1596 C CA . GLN A 1 206 ? -28.062 5.509 5.740 1.00 88.69 206 GLN A CA 1
ATOM 1597 C C . GLN A 1 206 ? -28.030 5.451 7.276 1.00 88.69 206 GLN A C 1
ATOM 1599 O O . GLN A 1 206 ? -29.068 5.572 7.921 1.00 88.69 206 GLN A O 1
ATOM 1604 N N . HIS A 1 207 ? -26.858 5.190 7.865 1.00 84.94 207 HIS A N 1
ATOM 1605 C CA . HIS A 1 207 ? -26.695 4.925 9.289 1.00 84.94 207 HIS A CA 1
ATOM 1606 C C . HIS A 1 207 ? -26.116 6.168 9.974 1.00 84.94 207 HIS A C 1
ATOM 1608 O O . HIS A 1 207 ? -24.951 6.505 9.745 1.00 84.94 207 HIS A O 1
ATOM 1614 N N . PRO A 1 208 ? -26.891 6.859 10.831 1.00 84.31 208 PRO A N 1
ATOM 1615 C CA . PRO A 1 208 ? -26.412 8.064 11.490 1.00 84.31 208 PRO A CA 1
ATOM 1616 C C . PRO A 1 208 ? -25.172 7.747 12.332 1.00 84.31 208 PRO A C 1
ATOM 1618 O O . PRO A 1 208 ? -25.193 6.882 13.204 1.00 84.31 208 PRO A O 1
ATOM 1621 N N . GLY A 1 209 ? -24.082 8.469 12.070 1.00 86.62 209 GLY A N 1
ATOM 1622 C CA . GLY A 1 209 ? -22.828 8.329 12.811 1.00 86.62 209 GLY A CA 1
ATOM 1623 C C . GLY A 1 209 ? -21.797 7.385 12.191 1.00 86.62 209 GLY A C 1
ATOM 1624 O O . GLY A 1 209 ? -20.713 7.260 12.770 1.00 86.62 209 GLY A O 1
ATOM 1625 N N . GLN A 1 210 ? -22.067 6.785 11.025 1.00 93.44 210 GLN A N 1
ATOM 1626 C CA . GLN A 1 210 ? -21.045 6.054 10.275 1.00 93.44 210 GLN A CA 1
ATOM 1627 C C . GLN A 1 210 ? -19.873 6.986 9.942 1.00 93.44 210 GLN A C 1
ATOM 1629 O O . GLN A 1 210 ? -20.045 8.144 9.554 1.00 93.44 210 GLN A O 1
ATOM 1634 N N . LYS A 1 211 ? -18.659 6.495 10.177 1.00 95.62 211 LYS A N 1
ATOM 1635 C CA . LYS A 1 211 ? -17.422 7.233 9.915 1.00 95.62 211 LYS A CA 1
ATOM 1636 C C . LYS A 1 211 ? -16.837 6.771 8.598 1.00 95.62 211 LYS A C 1
ATOM 1638 O O . LYS A 1 211 ? -17.021 5.616 8.228 1.00 95.62 211 LYS A O 1
ATOM 1643 N N . ALA A 1 212 ? -16.111 7.651 7.931 1.00 97.12 212 ALA A N 1
ATOM 1644 C CA . ALA A 1 212 ? -15.371 7.334 6.726 1.00 97.12 212 ALA A CA 1
ATOM 1645 C C . ALA A 1 212 ? -13.921 7.801 6.846 1.00 97.12 212 ALA A C 1
ATOM 1647 O O . ALA A 1 212 ? -13.606 8.689 7.641 1.00 97.12 212 ALA A O 1
ATOM 1648 N N . ILE A 1 213 ? -13.048 7.174 6.065 1.00 97.62 213 ILE A N 1
ATOM 1649 C CA . ILE A 1 213 ? -11.633 7.507 5.952 1.00 97.62 213 ILE A CA 1
ATOM 1650 C C . ILE A 1 213 ? -11.294 7.861 4.509 1.00 97.62 213 ILE A C 1
ATOM 1652 O O . ILE A 1 213 ? -11.705 7.167 3.579 1.00 97.62 213 ILE A O 1
ATOM 1656 N N . THR A 1 214 ? -10.494 8.903 4.340 1.00 97.50 214 THR A N 1
ATOM 1657 C CA . THR A 1 214 ? -9.851 9.273 3.078 1.00 97.50 214 THR A CA 1
ATOM 1658 C C . THR A 1 214 ? -8.346 9.298 3.314 1.00 97.50 214 THR A C 1
ATOM 1660 O O . THR A 1 214 ? -7.899 9.825 4.336 1.00 97.50 214 THR A O 1
ATOM 1663 N N . ILE A 1 215 ? -7.558 8.723 2.402 1.00 96.81 215 ILE A N 1
ATOM 1664 C CA . ILE A 1 215 ? -6.091 8.750 2.488 1.00 96.81 215 ILE A CA 1
ATOM 1665 C C . ILE A 1 215 ? -5.555 9.422 1.232 1.00 96.81 215 ILE A C 1
ATOM 1667 O O . ILE A 1 215 ? -5.837 8.996 0.116 1.00 96.81 215 ILE A O 1
ATOM 1671 N N . THR A 1 216 ? -4.800 10.490 1.432 1.00 95.75 216 THR A N 1
ATOM 1672 C CA . THR A 1 216 ? -4.223 11.330 0.381 1.00 95.75 216 THR A CA 1
ATOM 1673 C C . THR A 1 216 ? -2.735 11.518 0.638 1.00 95.75 216 THR A C 1
ATOM 1675 O O . THR A 1 216 ? -2.240 11.219 1.725 1.00 95.75 216 THR A O 1
ATOM 1678 N N . HIS A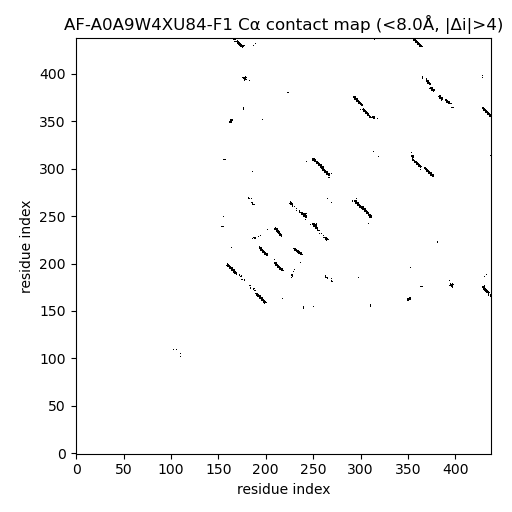 1 217 ? -2.009 11.999 -0.361 1.00 91.94 217 HIS A N 1
ATOM 1679 C CA . HIS A 1 217 ? -0.585 12.280 -0.238 1.00 91.94 217 HIS A CA 1
ATOM 1680 C C . HIS A 1 217 ? -0.337 13.758 0.074 1.00 91.94 217 HIS A C 1
ATOM 1682 O O . HIS A 1 217 ? -1.001 14.623 -0.498 1.00 91.94 217 HIS A O 1
ATOM 1688 N N . SER A 1 218 ? 0.626 14.044 0.954 1.00 84.94 218 SER A N 1
ATOM 1689 C CA . SER A 1 218 ? 0.889 15.411 1.421 1.00 84.94 218 SER A CA 1
ATOM 1690 C C . SER A 1 218 ? 1.822 16.225 0.521 1.00 84.94 218 SER A C 1
ATOM 1692 O O . SER A 1 218 ? 1.844 17.440 0.668 1.00 84.94 218 SER A O 1
ATOM 1694 N N . ASP A 1 219 ? 2.607 15.610 -0.374 1.00 81.25 219 ASP A N 1
ATOM 1695 C CA . ASP A 1 219 ? 3.598 16.331 -1.191 1.00 81.25 219 ASP A CA 1
ATOM 1696 C C . ASP A 1 219 ? 2.978 16.829 -2.516 1.00 81.25 219 ASP A C 1
ATOM 1698 O O . ASP A 1 219 ? 2.756 16.033 -3.437 1.00 81.25 219 ASP A O 1
ATOM 1702 N N . PRO A 1 220 ? 2.687 18.140 -2.665 1.00 64.81 220 PRO A N 1
ATOM 1703 C CA . PRO A 1 220 ? 2.246 18.699 -3.939 1.00 64.81 220 PRO A CA 1
ATOM 1704 C C . PRO A 1 220 ? 3.406 18.829 -4.935 1.00 64.81 220 PRO A C 1
ATOM 1706 O O . PRO A 1 220 ? 3.167 18.990 -6.137 1.00 64.81 220 PRO A O 1
ATOM 1709 N N . GLN A 1 221 ? 4.661 18.788 -4.469 1.00 69.19 221 GLN A N 1
ATOM 1710 C CA . GLN A 1 221 ? 5.821 18.889 -5.338 1.00 69.19 221 GLN A CA 1
ATOM 1711 C C . GLN A 1 221 ? 6.095 17.512 -5.933 1.00 69.19 221 GLN A C 1
ATOM 1713 O O . GLN A 1 221 ? 6.722 16.647 -5.330 1.00 69.19 221 GLN A O 1
ATOM 1718 N N . ARG A 1 222 ? 5.618 17.325 -7.169 1.00 66.31 222 ARG A N 1
ATOM 1719 C CA . ARG A 1 222 ? 5.817 16.132 -8.010 1.00 66.31 222 ARG A CA 1
ATOM 1720 C C . ARG A 1 222 ? 7.281 15.939 -8.431 1.00 66.31 222 ARG A C 1
ATOM 1722 O O . ARG A 1 222 ? 7.566 15.722 -9.606 1.00 66.31 222 ARG A O 1
ATOM 1729 N N . ALA A 1 223 ? 8.228 16.022 -7.502 1.00 80.75 223 ALA A N 1
ATOM 1730 C CA . ALA A 1 223 ? 9.561 15.513 -7.747 1.00 80.75 223 ALA A CA 1
ATOM 1731 C C . ALA A 1 223 ? 9.418 14.018 -8.048 1.00 80.75 223 ALA A C 1
ATOM 1733 O O . ALA A 1 223 ? 8.922 13.253 -7.218 1.00 80.75 223 ALA A O 1
ATOM 1734 N N . ILE A 1 224 ? 9.802 13.609 -9.257 1.00 82.62 224 ILE A N 1
ATOM 1735 C CA . ILE A 1 224 ? 9.780 12.204 -9.649 1.00 82.62 224 ILE A CA 1
ATOM 1736 C C . ILE A 1 224 ? 10.726 11.448 -8.709 1.00 82.62 224 ILE A C 1
ATOM 1738 O O . ILE A 1 224 ? 11.946 11.595 -8.787 1.00 82.62 224 ILE A O 1
ATOM 1742 N N . LYS A 1 225 ? 10.158 10.629 -7.824 1.00 88.94 225 LYS A N 1
ATOM 1743 C CA . LYS A 1 225 ? 10.898 9.716 -6.951 1.00 88.94 225 LYS A CA 1
ATOM 1744 C C . LYS A 1 225 ? 10.736 8.296 -7.483 1.00 88.94 225 LYS A C 1
ATOM 1746 O O . LYS A 1 225 ? 9.640 7.880 -7.858 1.00 88.94 225 LYS A O 1
ATOM 1751 N N . TYR A 1 226 ? 11.841 7.559 -7.533 1.00 91.12 226 TYR A N 1
ATOM 1752 C CA . TYR A 1 226 ? 11.809 6.126 -7.806 1.00 91.12 226 TYR A CA 1
ATOM 1753 C C . TYR A 1 226 ? 11.214 5.377 -6.613 1.00 91.12 226 TYR A C 1
ATOM 1755 O O . TYR A 1 226 ? 11.463 5.736 -5.465 1.00 91.12 226 TYR A O 1
ATOM 1763 N N . GLY A 1 227 ? 10.471 4.311 -6.891 1.00 92.12 227 GLY A N 1
ATOM 1764 C CA . GLY A 1 227 ? 9.769 3.511 -5.896 1.00 92.12 227 GLY A CA 1
ATOM 1765 C C . GLY A 1 227 ? 8.259 3.520 -6.100 1.00 92.12 227 GLY A C 1
ATOM 1766 O O . GLY A 1 227 ? 7.753 3.776 -7.194 1.00 92.12 227 GLY A O 1
ATOM 1767 N N . GLN A 1 228 ? 7.535 3.165 -5.043 1.00 92.38 228 GLN A N 1
ATOM 1768 C CA . GLN A 1 228 ? 6.078 3.206 -5.026 1.00 92.38 228 GLN A CA 1
ATOM 1769 C C . GLN A 1 228 ? 5.603 4.655 -5.191 1.00 92.38 228 GLN A C 1
ATOM 1771 O O . GLN A 1 228 ? 6.062 5.539 -4.473 1.00 92.38 228 GLN A O 1
ATOM 1776 N N . LEU A 1 229 ? 4.695 4.892 -6.141 1.00 92.31 229 LEU A N 1
ATOM 1777 C CA . LEU A 1 229 ? 4.003 6.174 -6.221 1.00 92.31 229 LEU A CA 1
ATOM 1778 C C . LEU A 1 229 ? 2.971 6.280 -5.087 1.00 92.31 229 LEU A C 1
ATOM 1780 O O . LEU A 1 229 ? 2.454 5.240 -4.659 1.00 92.31 229 LEU A O 1
ATOM 1784 N N . PRO A 1 230 ? 2.660 7.506 -4.631 1.00 91.31 230 PRO A N 1
ATOM 1785 C CA . PRO A 1 230 ? 1.832 7.710 -3.456 1.00 91.31 230 PRO A CA 1
ATOM 1786 C C . PRO A 1 230 ? 0.480 7.007 -3.483 1.00 91.31 230 PRO A C 1
ATOM 1788 O O . PRO A 1 230 ? -0.179 6.909 -4.522 1.00 91.31 230 PRO A O 1
ATOM 1791 N N . LEU A 1 231 ? 0.065 6.532 -2.311 1.00 93.31 231 LEU A N 1
ATOM 1792 C CA . LEU A 1 231 ? -1.225 5.884 -2.121 1.00 93.31 231 LEU A CA 1
ATOM 1793 C C . LEU A 1 231 ? -2.338 6.932 -2.023 1.00 93.31 231 LEU A C 1
ATOM 1795 O O . LEU A 1 231 ? -2.362 7.739 -1.097 1.00 93.31 231 LEU A O 1
ATOM 1799 N N . GLU A 1 232 ? -3.299 6.865 -2.942 1.00 94.00 232 GLU A N 1
ATOM 1800 C CA . GLU A 1 232 ? -4.504 7.692 -2.913 1.00 94.00 232 GLU A CA 1
ATOM 1801 C C . GLU A 1 232 ? -5.741 6.798 -2.817 1.00 94.00 232 GLU A C 1
ATOM 1803 O O . GLU A 1 232 ? -5.984 5.923 -3.654 1.00 94.00 232 GLU A O 1
ATOM 1808 N N . ILE A 1 233 ? -6.509 6.992 -1.751 1.00 95.81 233 ILE A N 1
ATOM 1809 C CA . ILE A 1 233 ? -7.695 6.215 -1.429 1.00 95.81 233 ILE A CA 1
ATOM 1810 C C . ILE A 1 233 ? -8.868 7.173 -1.256 1.00 95.81 233 ILE A C 1
ATOM 1812 O O . ILE A 1 233 ? -8.868 8.037 -0.377 1.00 95.81 233 ILE A O 1
ATOM 1816 N N . LEU A 1 234 ? -9.888 6.958 -2.088 1.00 95.75 234 LEU A N 1
ATOM 1817 C CA . LEU A 1 234 ? -11.172 7.644 -1.989 1.00 95.75 234 LEU A CA 1
ATOM 1818 C C . LEU A 1 234 ? -11.848 7.365 -0.643 1.00 95.75 234 LEU A C 1
ATOM 1820 O O . LEU A 1 234 ? -11.559 6.369 0.016 1.00 95.75 234 LEU A O 1
ATOM 1824 N N . THR A 1 235 ? -12.782 8.233 -0.266 1.00 96.56 235 THR A N 1
ATOM 1825 C CA . THR A 1 235 ? -13.559 8.114 0.969 1.00 96.56 235 THR A CA 1
ATOM 1826 C C . THR A 1 235 ? -14.243 6.746 1.072 1.00 96.56 235 THR A C 1
ATOM 1828 O O . THR A 1 235 ? -15.035 6.379 0.205 1.00 96.56 235 THR A O 1
ATOM 1831 N N . ILE A 1 236 ? -13.932 5.988 2.128 1.00 97.12 236 ILE A N 1
ATOM 1832 C CA . ILE A 1 236 ? -14.473 4.642 2.387 1.00 97.12 236 ILE A CA 1
ATOM 1833 C C . ILE A 1 236 ? -15.048 4.573 3.799 1.00 97.12 236 ILE A C 1
ATOM 1835 O O . ILE A 1 236 ? -14.414 5.076 4.729 1.00 97.12 236 ILE A O 1
ATOM 1839 N N . PRO A 1 237 ? -16.193 3.900 3.998 1.00 96.69 237 PRO A N 1
ATOM 1840 C CA . PRO A 1 237 ? -16.756 3.696 5.324 1.00 96.69 237 PRO A CA 1
ATOM 1841 C C . PRO A 1 237 ? -15.840 2.863 6.229 1.00 96.69 237 PRO A C 1
ATOM 1843 O O . PRO A 1 237 ? -15.290 1.834 5.835 1.00 96.69 237 PRO A O 1
ATOM 1846 N N . LEU A 1 238 ? -15.738 3.284 7.485 1.00 96.69 238 LEU A N 1
ATOM 1847 C CA . LEU A 1 238 ? -15.076 2.569 8.565 1.00 96.69 238 LEU A CA 1
ATOM 1848 C C . LEU A 1 238 ? -16.087 1.672 9.284 1.00 96.69 238 LEU A C 1
ATOM 1850 O O . LEU A 1 238 ? -17.133 2.135 9.745 1.00 96.69 238 LEU A O 1
ATOM 1854 N N . THR A 1 239 ? -15.748 0.396 9.443 1.00 95.56 239 THR A N 1
ATOM 1855 C CA . THR A 1 239 ? -16.570 -0.581 10.170 1.00 95.56 239 THR A CA 1
ATOM 1856 C C . THR A 1 239 ? -15.892 -0.990 11.479 1.00 95.56 239 THR A C 1
ATOM 1858 O O . THR A 1 239 ? -14.721 -1.376 11.438 1.00 95.56 239 THR A O 1
ATOM 1861 N N . PRO A 1 240 ? -16.579 -0.939 12.635 1.00 95.69 240 PRO A N 1
ATOM 1862 C CA . PRO A 1 240 ? -16.071 -1.510 13.883 1.00 95.69 240 PRO A CA 1
ATOM 1863 C C . PRO A 1 240 ? -15.720 -2.992 13.701 1.00 95.69 240 PRO A C 1
ATOM 1865 O O . PRO A 1 240 ? -16.528 -3.758 13.179 1.00 95.69 240 PRO A O 1
ATOM 1868 N N . SER A 1 241 ? -14.514 -3.398 14.089 1.00 95.50 241 SER A N 1
ATOM 1869 C CA . SER A 1 241 ? -14.026 -4.768 13.912 1.00 95.50 241 SER A CA 1
ATOM 1870 C C . SER A 1 241 ? -12.874 -5.093 14.872 1.00 95.50 241 SER A C 1
ATOM 1872 O O . SER A 1 241 ? -12.320 -4.220 15.539 1.00 95.50 241 SER A O 1
ATOM 1874 N N . LEU A 1 242 ? -12.490 -6.367 14.923 1.00 95.81 242 LEU A N 1
ATOM 1875 C CA . LEU A 1 242 ? -11.300 -6.857 15.617 1.00 95.81 242 LEU A CA 1
ATOM 1876 C C . LEU A 1 242 ? -10.290 -7.343 14.569 1.00 95.81 242 LEU A C 1
ATOM 1878 O O . LEU A 1 242 ? -10.671 -8.095 13.673 1.00 95.81 242 LEU A O 1
ATOM 1882 N N . ASP A 1 243 ? -9.011 -6.954 14.671 1.00 96.50 243 ASP A N 1
ATOM 1883 C CA . ASP A 1 243 ? -7.975 -7.480 13.764 1.00 96.50 243 ASP A CA 1
ATOM 1884 C C . ASP A 1 243 ? -7.729 -8.972 14.059 1.00 96.50 243 ASP A C 1
ATOM 1886 O O . ASP A 1 243 ? -7.192 -9.296 15.124 1.00 96.50 243 ASP A O 1
ATOM 1890 N N . PRO A 1 244 ? -8.059 -9.898 13.138 1.00 95.25 244 PRO A N 1
ATOM 1891 C CA . PRO A 1 244 ? -7.854 -11.326 13.364 1.00 95.25 244 PRO A CA 1
ATOM 1892 C C . PRO A 1 244 ? -6.371 -11.710 13.467 1.00 95.25 244 PRO A C 1
ATOM 1894 O O . PRO A 1 244 ? -6.044 -12.706 14.111 1.00 95.25 244 PRO A O 1
ATOM 1897 N N . GLU A 1 245 ? -5.459 -10.944 12.857 1.00 94.38 245 GLU A N 1
ATOM 1898 C CA . GLU A 1 245 ? -4.016 -11.198 12.935 1.00 94.38 245 GLU A CA 1
ATOM 1899 C C . GLU A 1 245 ? -3.391 -10.625 14.218 1.00 94.38 245 GLU A C 1
ATOM 1901 O O . GLU A 1 245 ? -2.263 -10.978 14.571 1.00 94.38 245 GLU A O 1
ATOM 1906 N N . SER A 1 246 ? -4.065 -9.698 14.903 1.00 95.50 246 SER A N 1
ATOM 1907 C CA . SER A 1 246 ? -3.558 -9.048 16.119 1.00 95.50 246 SER A CA 1
ATOM 1908 C C . SER A 1 246 ? -4.678 -8.684 17.104 1.00 95.50 246 SER A C 1
ATOM 1910 O O . SER A 1 246 ? -4.817 -7.516 17.475 1.00 95.50 246 SER A O 1
ATOM 1912 N N . PRO A 1 247 ? -5.448 -9.675 17.595 1.00 94.88 247 PRO A N 1
ATOM 1913 C CA . PRO A 1 247 ? -6.589 -9.435 18.482 1.00 94.88 247 PRO A CA 1
ATOM 1914 C C . PRO A 1 247 ? -6.181 -8.788 19.813 1.00 94.88 247 PRO A C 1
ATOM 1916 O O . PRO A 1 247 ? -6.975 -8.095 20.443 1.00 94.88 247 PRO A O 1
ATOM 1919 N N . GLN A 1 248 ? -4.922 -8.953 20.234 1.00 95.25 248 GLN A N 1
ATOM 1920 C CA . GLN A 1 248 ? -4.365 -8.304 21.422 1.00 95.25 248 GLN A CA 1
ATOM 1921 C C . GLN A 1 248 ? -4.333 -6.774 21.330 1.00 95.25 248 GLN A C 1
ATOM 1923 O O . GLN A 1 248 ? -4.127 -6.115 22.348 1.00 95.25 248 GLN A O 1
ATOM 1928 N N . ASN A 1 249 ? -4.509 -6.204 20.134 1.00 95.00 249 ASN A N 1
ATOM 1929 C CA . ASN A 1 249 ? -4.511 -4.760 19.965 1.00 95.00 249 ASN A CA 1
ATOM 1930 C C . ASN A 1 249 ? -5.845 -4.095 20.350 1.00 95.00 249 ASN A C 1
ATOM 1932 O O . ASN A 1 249 ? -5.908 -2.868 20.406 1.00 95.00 249 ASN A O 1
ATOM 1936 N N . GLY A 1 250 ? -6.867 -4.889 20.686 1.00 94.31 250 GLY A N 1
ATOM 1937 C CA . GLY A 1 250 ? -8.184 -4.414 21.100 1.00 94.31 250 GLY A CA 1
ATOM 1938 C C . GLY A 1 250 ? -9.058 -3.969 19.929 1.00 94.31 250 GLY A C 1
ATOM 1939 O O . GLY A 1 250 ? -8.767 -4.272 18.771 1.00 94.31 250 GLY A O 1
ATOM 1940 N N . ASP A 1 251 ? -10.136 -3.258 20.257 1.00 95.12 251 ASP A N 1
ATOM 1941 C CA . ASP A 1 251 ? -11.127 -2.815 19.279 1.00 95.12 251 ASP A CA 1
ATOM 1942 C C . ASP A 1 251 ? -10.522 -1.857 18.247 1.00 95.12 251 ASP A C 1
ATOM 1944 O O . ASP A 1 251 ? -9.726 -0.963 18.574 1.00 95.12 251 ASP A O 1
ATOM 1948 N N . ALA A 1 252 ? -10.922 -2.035 16.991 1.00 96.88 252 ALA A N 1
ATOM 1949 C CA . ALA A 1 252 ? -10.424 -1.255 15.877 1.00 96.88 252 ALA A CA 1
ATOM 1950 C C . ALA A 1 252 ? -11.544 -0.823 14.931 1.00 96.88 252 ALA A C 1
ATOM 1952 O O . ALA A 1 252 ? -12.620 -1.416 14.862 1.00 96.88 252 ALA A O 1
ATOM 1953 N N . TYR A 1 253 ? -11.253 0.203 14.144 1.00 97.62 253 TYR A N 1
ATOM 1954 C CA . TYR A 1 253 ? -11.975 0.450 12.907 1.00 97.62 253 TYR A CA 1
ATOM 1955 C C . TYR A 1 253 ? -11.248 -0.210 11.747 1.00 97.62 253 TYR A C 1
ATOM 1957 O O . TYR A 1 253 ? -10.033 -0.075 11.621 1.00 97.62 253 TYR A O 1
ATOM 1965 N N . HIS A 1 254 ? -11.995 -0.902 10.899 1.00 97.81 254 HIS A N 1
ATOM 1966 C CA . HIS A 1 254 ? -11.510 -1.576 9.703 1.00 97.81 254 HIS A CA 1
ATOM 1967 C C . HIS A 1 254 ? -12.007 -0.860 8.452 1.00 97.81 254 HIS A C 1
ATOM 1969 O O . HIS A 1 254 ? -13.150 -0.404 8.402 1.00 97.81 254 HIS A O 1
ATOM 1975 N N . PHE A 1 255 ? -11.149 -0.788 7.441 1.00 97.94 255 PHE A N 1
ATOM 1976 C CA . PHE A 1 255 ? -11.550 -0.493 6.072 1.00 97.94 255 PHE A CA 1
ATOM 1977 C C . PHE A 1 255 ? -10.775 -1.382 5.108 1.00 97.94 255 PHE A C 1
ATOM 1979 O O . PHE A 1 255 ? -9.660 -1.841 5.383 1.00 97.94 255 PHE A O 1
ATOM 1986 N N . LYS A 1 256 ? -11.365 -1.590 3.935 1.00 98.00 256 LYS A N 1
ATOM 1987 C CA . LYS A 1 256 ? -10.755 -2.359 2.861 1.00 98.00 256 LYS A CA 1
ATOM 1988 C C . LYS A 1 256 ? -11.211 -1.830 1.517 1.00 98.00 256 LYS A C 1
ATOM 1990 O O . LYS A 1 256 ? -12.401 -1.635 1.297 1.00 98.00 256 LYS A O 1
ATOM 1995 N N . THR A 1 257 ? -10.268 -1.645 0.607 1.00 97.88 257 THR A N 1
ATOM 1996 C CA . THR A 1 257 ? -10.549 -1.186 -0.754 1.00 97.88 257 THR A CA 1
ATOM 1997 C C . THR A 1 257 ? -9.569 -1.783 -1.753 1.00 97.88 257 THR A C 1
ATOM 1999 O O . THR A 1 257 ? -8.650 -2.522 -1.391 1.00 97.88 257 THR A O 1
ATOM 2002 N N . ARG A 1 258 ? -9.775 -1.480 -3.031 1.00 97.44 258 ARG A N 1
ATOM 2003 C CA . ARG A 1 258 ? -8.851 -1.804 -4.111 1.00 97.44 258 ARG A CA 1
ATOM 2004 C C . ARG A 1 258 ? -8.391 -0.526 -4.792 1.00 97.44 258 ARG A C 1
ATOM 2006 O O . ARG A 1 258 ? -9.181 0.390 -4.983 1.00 97.44 258 ARG A O 1
ATOM 2013 N N . TYR A 1 259 ? -7.131 -0.508 -5.198 1.00 97.31 259 TYR A N 1
ATOM 2014 C CA . TYR A 1 259 ? -6.542 0.578 -5.967 1.00 97.31 259 TYR A CA 1
ATOM 2015 C C . TYR A 1 259 ? -5.548 0.035 -6.998 1.00 97.31 259 TYR A C 1
ATOM 2017 O O . TYR A 1 259 ? -5.174 -1.145 -6.982 1.00 97.31 259 TYR A O 1
ATOM 2025 N N . ASN A 1 260 ? -5.126 0.899 -7.915 1.00 96.69 260 ASN A N 1
ATOM 2026 C CA . ASN A 1 260 ? -4.083 0.574 -8.877 1.00 96.69 260 ASN A CA 1
ATOM 2027 C C . ASN A 1 260 ? -2.746 1.038 -8.315 1.00 96.69 260 ASN A C 1
ATOM 2029 O O . ASN A 1 260 ? -2.430 2.224 -8.343 1.00 96.69 260 ASN A O 1
ATOM 2033 N N . ARG A 1 261 ? -1.957 0.087 -7.814 1.00 96.56 261 ARG A N 1
ATOM 2034 C CA . ARG A 1 261 ? -0.598 0.372 -7.363 1.00 96.56 261 ARG A CA 1
ATOM 2035 C C . ARG A 1 261 ? 0.285 0.639 -8.573 1.00 96.56 261 ARG A C 1
ATOM 2037 O O . ARG A 1 261 ? 0.317 -0.161 -9.510 1.00 96.56 261 ARG A O 1
ATOM 2044 N N . THR A 1 262 ? 1.062 1.708 -8.497 1.00 96.00 262 THR A N 1
ATOM 2045 C CA . THR A 1 262 ? 2.064 2.065 -9.499 1.00 96.00 262 THR A CA 1
ATOM 2046 C C . THR A 1 262 ? 3.439 2.199 -8.867 1.00 96.00 262 THR A C 1
ATOM 2048 O O . THR A 1 262 ? 3.575 2.773 -7.789 1.00 96.00 262 THR A O 1
ATOM 2051 N N . VAL A 1 263 ? 4.461 1.667 -9.532 1.00 95.62 263 VAL A N 1
ATOM 2052 C CA . VAL A 1 263 ? 5.852 1.705 -9.068 1.00 95.62 263 VAL A CA 1
ATOM 2053 C C . VAL A 1 263 ? 6.732 2.212 -10.199 1.00 95.62 263 VAL A C 1
ATOM 2055 O O . VAL A 1 263 ? 6.709 1.658 -11.296 1.00 95.62 263 VAL A O 1
ATOM 2058 N N . LEU A 1 264 ? 7.504 3.260 -9.936 1.00 94.62 264 LEU A N 1
ATOM 2059 C CA . LEU A 1 264 ? 8.469 3.810 -10.871 1.00 94.62 264 LEU A CA 1
ATOM 2060 C C . LEU A 1 264 ? 9.851 3.211 -10.603 1.00 94.62 264 LEU A C 1
ATOM 2062 O O . LEU A 1 264 ? 10.413 3.365 -9.521 1.00 94.62 264 LEU A O 1
ATOM 2066 N N . LEU A 1 265 ? 10.421 2.545 -11.596 1.00 93.94 265 LEU A N 1
ATOM 2067 C CA . LEU A 1 265 ? 11.734 1.916 -11.529 1.00 93.94 265 LEU A CA 1
ATOM 2068 C C . LEU A 1 265 ? 12.712 2.627 -12.456 1.00 93.94 265 LEU A C 1
ATOM 2070 O O . LEU A 1 265 ? 12.347 3.043 -13.556 1.00 93.94 265 LEU A O 1
ATOM 2074 N N . SER A 1 266 ? 13.973 2.701 -12.039 1.00 92.25 266 SER A N 1
ATOM 2075 C CA . SER A 1 266 ? 15.061 3.044 -12.949 1.00 92.25 266 SER A CA 1
ATOM 2076 C C . SER A 1 266 ? 15.253 1.921 -13.969 1.00 92.25 266 SER A C 1
ATOM 2078 O O . SER A 1 266 ? 14.981 0.745 -13.704 1.00 92.25 266 SER A O 1
ATOM 2080 N N . ASN A 1 267 ? 15.761 2.266 -15.143 1.00 88.00 267 ASN A N 1
ATOM 2081 C CA . ASN A 1 267 ? 16.144 1.333 -16.191 1.00 88.00 267 ASN A CA 1
ATOM 2082 C C . ASN A 1 267 ? 17.229 0.351 -15.712 1.00 88.00 267 ASN A C 1
ATOM 2084 O O . ASN A 1 267 ? 17.289 -0.778 -16.186 1.00 88.00 267 ASN A O 1
ATOM 2088 N N . THR A 1 268 ? 18.044 0.738 -14.725 1.00 84.94 268 THR A N 1
ATOM 2089 C CA . THR A 1 268 ? 19.050 -0.140 -14.099 1.00 84.94 268 THR A CA 1
ATOM 2090 C C . THR A 1 268 ? 18.451 -1.252 -13.235 1.00 84.94 268 THR A C 1
ATOM 2092 O O . THR A 1 268 ? 19.055 -2.318 -13.109 1.00 84.94 268 THR A O 1
ATOM 2095 N N . ASN A 1 269 ? 17.259 -1.039 -12.671 1.00 82.31 269 ASN A N 1
ATOM 2096 C CA . ASN A 1 269 ? 16.595 -2.005 -11.791 1.00 82.31 269 ASN A CA 1
ATOM 2097 C C . ASN A 1 269 ? 15.784 -3.055 -12.563 1.00 82.31 269 ASN A C 1
ATOM 2099 O O . ASN A 1 269 ? 15.432 -4.095 -12.007 1.00 82.31 269 ASN A O 1
ATOM 2103 N N . VAL A 1 270 ? 15.510 -2.811 -13.845 1.00 75.94 270 VAL A N 1
ATOM 2104 C CA . VAL A 1 270 ? 14.825 -3.756 -14.729 1.00 75.94 270 VAL A CA 1
ATOM 2105 C C . VAL A 1 270 ? 15.873 -4.433 -15.603 1.00 75.94 270 VAL A C 1
ATOM 2107 O O . VAL A 1 270 ? 16.253 -3.917 -16.650 1.00 75.94 270 VAL A O 1
ATOM 2110 N N . ILE A 1 271 ? 16.366 -5.603 -15.181 1.00 63.56 271 ILE A N 1
ATOM 2111 C CA . ILE A 1 271 ? 17.306 -6.368 -16.013 1.00 63.56 271 ILE A CA 1
ATOM 2112 C C . ILE A 1 271 ? 16.564 -6.778 -17.295 1.00 63.56 271 ILE A C 1
ATOM 2114 O O . ILE A 1 271 ? 15.565 -7.503 -17.199 1.00 63.56 271 ILE A O 1
ATOM 2118 N N . PRO A 1 272 ? 17.020 -6.337 -18.483 1.00 56.53 272 PRO A N 1
ATOM 2119 C CA . PRO A 1 272 ? 16.355 -6.652 -19.735 1.00 56.53 272 PRO A CA 1
ATOM 2120 C C . PRO A 1 272 ? 16.314 -8.169 -19.963 1.00 56.53 272 PRO A C 1
ATOM 2122 O O . PRO A 1 272 ? 17.159 -8.908 -19.446 1.00 56.53 272 PRO A O 1
ATOM 2125 N N . PRO A 1 273 ? 15.340 -8.664 -20.747 1.00 55.53 273 PRO A N 1
ATOM 2126 C CA . PRO A 1 273 ? 15.300 -10.070 -21.117 1.00 55.53 273 PRO A CA 1
ATOM 2127 C C . PRO A 1 273 ? 16.644 -10.491 -21.747 1.00 55.53 273 PRO A C 1
ATOM 2129 O O . PRO A 1 273 ? 17.276 -9.684 -22.432 1.00 55.53 273 PRO A O 1
ATOM 2132 N N . PRO A 1 274 ? 17.086 -11.747 -21.554 1.00 54.44 274 PRO A N 1
ATOM 2133 C CA . PRO A 1 274 ? 18.434 -12.230 -21.887 1.00 54.44 274 PRO A CA 1
ATOM 2134 C C . PRO A 1 274 ? 18.771 -12.301 -23.396 1.00 54.44 274 PRO A C 1
ATOM 2136 O O . PRO A 1 274 ? 19.625 -13.080 -23.805 1.00 54.44 274 PRO A O 1
ATOM 2139 N N . SER A 1 275 ? 18.127 -11.520 -24.265 1.00 52.16 275 SER A N 1
ATOM 2140 C CA . SER A 1 275 ? 18.235 -11.651 -25.724 1.00 52.16 275 SER A CA 1
ATOM 2141 C C . SER A 1 275 ? 19.372 -10.857 -26.375 1.00 52.16 275 SER A C 1
ATOM 2143 O O . SER A 1 275 ? 19.383 -10.715 -27.594 1.00 52.16 275 SER A O 1
ATOM 2145 N N . SER A 1 276 ? 20.335 -10.332 -25.619 1.00 50.38 276 SER A N 1
ATOM 2146 C CA . SER A 1 276 ? 21.497 -9.654 -26.196 1.00 50.38 276 SER A CA 1
ATOM 2147 C C . SER A 1 276 ? 22.767 -10.204 -25.554 1.00 50.38 276 SER A C 1
ATOM 2149 O O . SER A 1 276 ? 23.095 -9.867 -24.421 1.00 50.38 276 SER A O 1
ATOM 2151 N N . ASN A 1 277 ? 23.493 -11.040 -26.301 1.00 55.84 277 ASN A N 1
ATOM 2152 C CA . ASN A 1 277 ? 24.836 -11.537 -25.971 1.00 55.84 277 ASN A CA 1
ATOM 2153 C C . ASN A 1 277 ? 25.905 -10.419 -26.005 1.00 55.84 277 ASN A C 1
ATOM 2155 O O . ASN A 1 277 ? 27.071 -10.686 -26.296 1.00 55.84 277 ASN A O 1
ATOM 2159 N N . ALA A 1 278 ? 25.520 -9.160 -25.780 1.00 53.75 278 ALA A N 1
ATOM 2160 C CA . ALA A 1 278 ? 26.447 -8.046 -25.749 1.00 53.75 278 ALA A CA 1
ATOM 2161 C C . ALA A 1 278 ? 27.280 -8.134 -24.456 1.00 53.75 278 ALA A C 1
ATOM 2163 O O . ALA A 1 278 ? 26.702 -8.187 -23.366 1.00 53.75 278 ALA A O 1
ATOM 2164 N N . PRO A 1 279 ? 28.620 -8.193 -24.551 1.00 61.31 279 PRO A N 1
ATOM 2165 C CA . PRO A 1 279 ? 29.475 -8.231 -23.378 1.00 61.31 279 PRO A CA 1
ATOM 2166 C C . PRO A 1 279 ? 29.256 -6.976 -22.516 1.00 61.31 279 PRO A C 1
ATOM 2168 O O . PRO A 1 279 ? 29.156 -5.878 -23.068 1.00 61.31 279 PRO A O 1
ATOM 2171 N N . PRO A 1 280 ? 29.185 -7.113 -21.179 1.00 53.09 280 PRO A N 1
ATOM 2172 C CA . PRO A 1 280 ? 29.012 -5.978 -20.282 1.00 53.09 280 PRO A CA 1
ATOM 2173 C C . PRO A 1 280 ? 30.219 -5.040 -20.397 1.00 53.09 280 PRO A C 1
ATOM 2175 O O . PRO A 1 280 ? 31.350 -5.451 -20.135 1.00 53.09 280 PRO A O 1
ATOM 2178 N N . SER A 1 281 ? 29.973 -3.792 -20.806 1.00 53.62 281 SER A N 1
ATOM 2179 C CA . SER A 1 281 ? 30.990 -2.738 -20.826 1.00 53.62 281 SER A CA 1
ATOM 2180 C C . SER A 1 281 ? 31.352 -2.364 -19.384 1.00 53.62 281 SER A C 1
ATOM 2182 O O . SER A 1 281 ? 30.459 -1.983 -18.624 1.00 53.62 281 SER A O 1
ATOM 2184 N N . PRO A 1 282 ? 32.620 -2.494 -18.967 1.00 55.28 282 PRO A N 1
ATOM 2185 C CA . PRO A 1 282 ? 33.043 -2.177 -17.617 1.00 55.28 282 PRO A CA 1
ATOM 2186 C C . PRO A 1 282 ? 33.539 -0.732 -17.568 1.00 55.28 282 PRO A C 1
ATOM 2188 O O . PRO A 1 282 ? 34.735 -0.516 -17.728 1.00 55.28 282 PRO A O 1
ATOM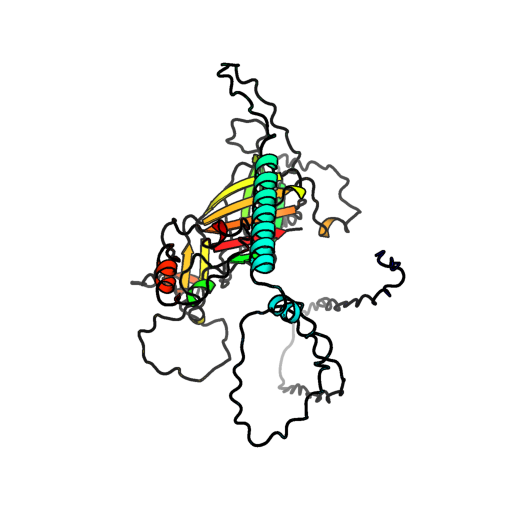 2191 N N . GLN A 1 283 ? 32.661 0.248 -17.351 1.00 47.69 283 GLN A N 1
ATOM 2192 C CA . GLN A 1 283 ? 33.089 1.561 -16.857 1.00 47.69 283 GLN A CA 1
ATOM 2193 C C . GLN A 1 283 ? 31.921 2.419 -16.353 1.00 47.69 283 GLN A C 1
ATOM 2195 O O . GLN A 1 283 ? 30.827 2.385 -16.907 1.00 47.69 283 GLN A O 1
ATOM 2200 N N . ASP A 1 284 ? 32.238 3.162 -15.291 1.00 38.28 284 ASP A N 1
ATOM 2201 C CA . ASP A 1 284 ? 31.542 4.312 -14.702 1.00 38.28 284 ASP A CA 1
ATOM 2202 C C . ASP A 1 284 ? 30.516 4.052 -13.581 1.00 38.28 284 ASP A C 1
ATOM 2204 O O . ASP A 1 284 ? 29.298 4.103 -13.727 1.00 38.28 284 ASP A O 1
ATOM 2208 N N . THR A 1 285 ? 31.073 3.827 -12.385 1.00 46.06 285 THR A N 1
ATOM 2209 C CA . THR A 1 285 ? 30.424 3.819 -11.060 1.00 46.06 285 THR A CA 1
ATOM 2210 C C . THR A 1 285 ? 30.282 5.222 -10.449 1.00 46.06 285 THR A C 1
ATOM 2212 O O . THR A 1 285 ? 30.616 5.428 -9.285 1.00 46.06 285 THR A O 1
ATOM 2215 N N . GLU A 1 286 ? 29.761 6.187 -11.202 1.00 46.75 286 GLU A N 1
ATOM 2216 C CA . GLU A 1 286 ? 29.286 7.455 -10.633 1.00 46.75 286 GLU A CA 1
ATOM 2217 C C . GLU A 1 286 ? 27.947 7.814 -11.283 1.00 46.75 286 GLU A C 1
ATOM 2219 O O . GLU A 1 286 ? 27.841 8.591 -12.228 1.00 46.75 286 GLU A O 1
ATOM 2224 N N . TYR A 1 287 ? 26.905 7.115 -10.824 1.00 46.16 287 TYR A N 1
ATOM 2225 C CA . TYR A 1 287 ? 25.541 7.257 -11.319 1.00 46.16 287 TYR A CA 1
ATOM 2226 C C . TYR A 1 287 ? 24.941 8.552 -10.766 1.00 46.16 287 TYR A C 1
ATOM 2228 O O . TYR A 1 287 ? 24.326 8.568 -9.700 1.00 46.16 287 TYR A O 1
ATOM 2236 N N . ASN A 1 288 ? 25.144 9.651 -11.488 1.00 46.19 288 ASN A N 1
ATOM 2237 C CA . ASN A 1 288 ? 24.367 10.867 -11.297 1.00 46.19 288 ASN A CA 1
ATOM 2238 C C . ASN A 1 288 ? 22.895 10.539 -11.594 1.00 46.19 288 ASN A C 1
ATOM 2240 O O . ASN A 1 288 ? 22.520 10.312 -12.741 1.00 46.19 288 ASN A O 1
ATOM 2244 N N . SER A 1 289 ? 22.058 10.515 -10.555 1.00 52.28 289 SER A N 1
ATOM 2245 C CA . SER A 1 289 ? 20.632 10.139 -10.573 1.00 52.28 289 SER A CA 1
ATOM 2246 C C . SER A 1 289 ? 19.723 10.972 -11.498 1.00 52.28 289 SER A C 1
ATOM 2248 O O . SER A 1 289 ? 18.511 10.781 -11.485 1.00 52.28 289 SER A O 1
ATOM 2250 N N . ALA A 1 290 ? 20.275 11.896 -12.288 1.00 52.66 290 ALA A N 1
ATOM 2251 C CA . ALA A 1 290 ? 19.541 12.879 -13.077 1.00 52.66 290 ALA A CA 1
ATOM 2252 C C . ALA A 1 290 ? 19.377 12.521 -14.567 1.00 52.66 290 ALA A C 1
ATOM 2254 O O . ALA A 1 290 ? 18.775 13.301 -15.297 1.00 52.66 290 ALA A O 1
ATOM 2255 N N . THR A 1 291 ? 19.899 11.386 -15.050 1.00 57.28 291 THR A N 1
ATOM 2256 C CA . THR A 1 291 ? 19.917 11.112 -16.507 1.00 57.28 291 THR A CA 1
ATOM 2257 C C . THR A 1 291 ? 19.531 9.684 -16.880 1.00 57.28 291 THR A C 1
ATOM 2259 O O . THR A 1 291 ? 19.988 9.151 -17.888 1.00 57.28 291 THR A O 1
ATOM 2262 N N . ASP A 1 292 ? 18.665 9.043 -16.096 1.00 66.75 292 ASP A N 1
ATOM 2263 C CA . ASP A 1 292 ? 17.955 7.872 -16.610 1.00 66.75 292 ASP A CA 1
ATOM 2264 C C . ASP A 1 292 ? 16.716 8.352 -17.365 1.00 66.75 292 ASP A C 1
ATOM 2266 O O . ASP A 1 292 ? 15.632 8.515 -16.809 1.00 66.75 292 ASP A O 1
ATOM 2270 N N . GLU A 1 293 ? 16.912 8.661 -18.645 1.00 80.75 293 GLU A N 1
ATOM 2271 C CA . GLU A 1 293 ? 15.901 9.283 -19.510 1.00 80.75 293 GLU A CA 1
ATOM 2272 C C . GLU A 1 293 ? 14.653 8.410 -19.707 1.00 80.75 293 GLU A C 1
ATOM 2274 O O . GLU A 1 293 ? 13.645 8.874 -20.242 1.00 80.75 293 GLU A O 1
ATOM 2279 N N . ASN A 1 294 ? 14.718 7.130 -19.325 1.00 90.81 294 ASN A N 1
ATOM 2280 C CA . ASN A 1 294 ? 13.721 6.136 -19.691 1.00 90.81 294 ASN A CA 1
ATOM 2281 C C . ASN A 1 294 ? 13.331 5.178 -18.548 1.00 90.81 294 ASN A C 1
ATOM 2283 O O . ASN A 1 294 ? 13.604 3.973 -18.648 1.00 90.81 294 ASN A O 1
ATOM 2287 N N . PRO A 1 295 ? 12.683 5.664 -17.478 1.00 94.19 295 PRO A N 1
ATOM 2288 C CA . PRO A 1 295 ? 12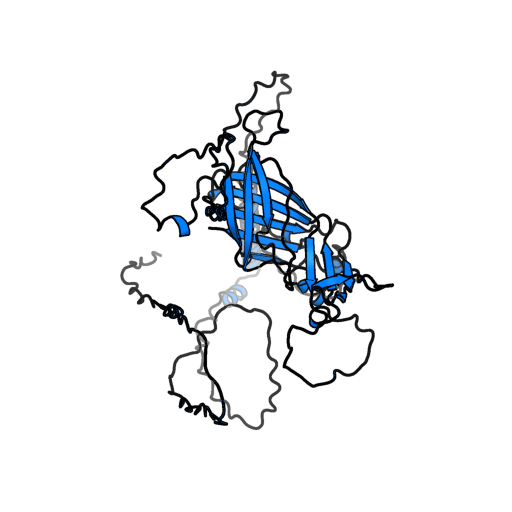.234 4.807 -16.390 1.00 94.19 295 PRO A CA 1
ATOM 2289 C C . PRO A 1 295 ? 11.124 3.833 -16.820 1.00 94.19 295 PRO A C 1
ATOM 2291 O O . PRO A 1 295 ? 10.429 4.020 -17.825 1.00 94.19 295 PRO A O 1
ATOM 2294 N N . TRP A 1 296 ? 10.917 2.794 -16.014 1.00 94.69 296 TRP A N 1
ATOM 2295 C CA . TRP A 1 296 ? 9.808 1.853 -16.154 1.00 94.69 296 TRP A CA 1
ATOM 2296 C C . TRP A 1 296 ? 8.716 2.171 -15.139 1.00 94.69 296 TRP A C 1
ATOM 2298 O O . TRP A 1 296 ? 8.963 2.175 -13.938 1.00 94.69 296 TRP A O 1
ATOM 2308 N N . LEU A 1 297 ? 7.493 2.394 -15.609 1.00 96.00 297 LEU A N 1
ATOM 2309 C CA . LEU A 1 297 ? 6.316 2.558 -14.764 1.00 96.00 297 LEU A CA 1
ATOM 2310 C C . LEU A 1 297 ? 5.536 1.242 -14.735 1.00 96.00 297 LEU A C 1
ATOM 2312 O O . LEU A 1 297 ? 4.946 0.838 -15.736 1.00 96.00 297 LEU A O 1
ATOM 2316 N N . CYS A 1 298 ? 5.575 0.558 -13.597 1.00 97.06 298 CYS A N 1
ATOM 2317 C CA . CYS A 1 298 ? 4.935 -0.732 -13.376 1.00 97.06 298 CYS A CA 1
ATOM 2318 C C . CYS A 1 298 ? 3.558 -0.569 -12.737 1.00 97.06 298 CYS A C 1
ATOM 2320 O O . CYS A 1 298 ? 3.407 0.163 -11.762 1.00 97.06 298 CYS A O 1
ATOM 2322 N N . PHE A 1 299 ? 2.573 -1.290 -13.262 1.00 97.12 299 PHE A N 1
ATOM 2323 C CA . PHE A 1 299 ? 1.176 -1.250 -12.858 1.00 97.12 299 PHE A CA 1
ATOM 2324 C C . PHE A 1 299 ? 0.752 -2.585 -12.246 1.00 97.12 299 PHE A C 1
ATOM 2326 O O . PHE A 1 299 ? 0.938 -3.659 -12.827 1.00 97.12 299 PHE A O 1
ATOM 2333 N N . PHE A 1 300 ? 0.117 -2.501 -11.081 1.00 97.12 300 PHE A N 1
ATOM 2334 C CA . PHE A 1 300 ? -0.462 -3.619 -10.351 1.00 97.12 300 PHE A CA 1
ATOM 2335 C C . PHE A 1 300 ? -1.930 -3.314 -10.068 1.00 97.12 300 PHE A C 1
ATOM 2337 O O . PHE A 1 300 ? -2.308 -2.845 -8.988 1.00 97.12 300 PHE A O 1
ATOM 2344 N N . ASN A 1 301 ? -2.763 -3.585 -11.068 1.00 96.31 301 ASN A N 1
ATOM 2345 C CA . ASN A 1 301 ? -4.193 -3.327 -10.975 1.00 96.31 301 ASN A CA 1
ATOM 2346 C C . ASN A 1 301 ? -4.846 -4.222 -9.915 1.00 96.31 301 ASN A C 1
ATOM 2348 O O . ASN A 1 301 ? -4.414 -5.360 -9.685 1.00 96.31 301 ASN A O 1
ATOM 2352 N N . GLU A 1 302 ? -5.907 -3.703 -9.298 1.00 95.69 302 GLU A N 1
ATOM 2353 C CA . GLU A 1 302 ? -6.695 -4.402 -8.274 1.00 95.69 302 GLU A CA 1
ATOM 2354 C C . GLU A 1 302 ? -5.877 -4.799 -7.031 1.00 95.69 302 GLU A C 1
ATOM 2356 O O . GLU A 1 302 ? -6.127 -5.832 -6.401 1.00 95.69 302 GLU A O 1
ATOM 2361 N N . THR A 1 303 ? -4.878 -3.995 -6.667 1.00 97.12 303 THR A N 1
ATOM 2362 C CA . THR A 1 303 ? -4.155 -4.178 -5.406 1.00 97.12 303 THR A CA 1
ATOM 2363 C C . THR A 1 303 ? -5.099 -3.862 -4.253 1.00 97.12 303 THR A C 1
ATOM 2365 O O . THR A 1 303 ? -5.766 -2.833 -4.249 1.00 97.12 303 THR A O 1
ATOM 2368 N N . THR A 1 304 ? -5.201 -4.766 -3.285 1.00 97.50 304 THR A N 1
ATOM 2369 C CA . THR A 1 304 ? -6.060 -4.579 -2.114 1.00 97.50 304 THR A CA 1
ATOM 2370 C C . THR A 1 304 ? -5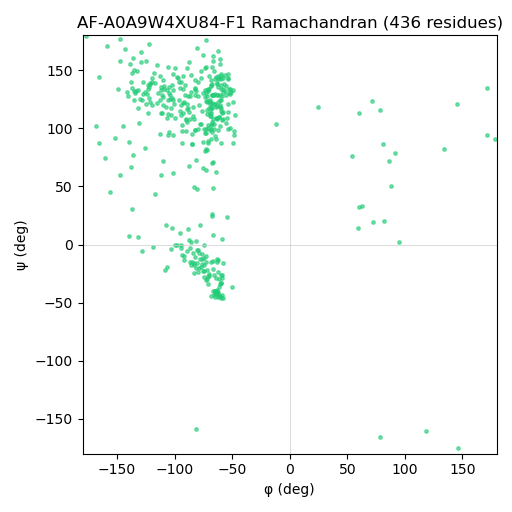.298 -3.807 -1.049 1.00 97.50 304 THR A C 1
ATOM 2372 O O . THR A 1 304 ? -4.181 -4.188 -0.709 1.00 97.50 304 THR A O 1
ATOM 2375 N N . VAL A 1 305 ? -5.914 -2.763 -0.503 1.00 97.81 305 VAL A N 1
ATOM 2376 C CA . VAL A 1 305 ? -5.453 -2.095 0.717 1.00 97.81 305 VAL A CA 1
ATOM 2377 C C . VAL A 1 305 ? -6.430 -2.427 1.824 1.00 97.81 305 VAL A C 1
ATOM 2379 O O . VAL A 1 305 ? -7.645 -2.349 1.642 1.00 97.81 305 VAL A O 1
ATOM 2382 N N . GLU A 1 306 ? -5.891 -2.795 2.970 1.00 98.12 306 GLU A N 1
ATOM 2383 C CA . GLU A 1 306 ? -6.632 -3.073 4.185 1.00 98.12 306 GLU A CA 1
ATOM 2384 C C . GLU A 1 306 ? -5.976 -2.334 5.342 1.00 98.12 306 GLU A C 1
ATOM 2386 O O . GLU A 1 306 ? -4.752 -2.377 5.498 1.00 98.12 306 GLU A O 1
ATOM 2391 N N . GLY A 1 307 ? -6.780 -1.657 6.153 1.00 98.12 307 GLY A N 1
ATOM 2392 C CA . GLY A 1 307 ? -6.274 -0.926 7.301 1.00 98.12 307 GLY A CA 1
ATOM 2393 C C . GLY A 1 307 ? -7.097 -1.143 8.559 1.00 98.12 307 GLY A C 1
ATOM 2394 O O . GLY A 1 307 ? -8.303 -1.387 8.504 1.00 98.12 307 GLY A O 1
ATOM 2395 N N . PHE A 1 308 ? -6.409 -1.047 9.695 1.00 98.25 308 PHE A N 1
ATOM 2396 C CA . PHE A 1 308 ? -6.995 -1.089 11.030 1.00 98.25 308 PHE A CA 1
ATOM 2397 C C . PHE A 1 308 ? -6.528 0.123 11.841 1.00 98.25 308 PHE A C 1
ATOM 2399 O O . PHE A 1 308 ? -5.326 0.385 11.933 1.00 98.25 308 PHE A O 1
ATOM 2406 N N . ILE A 1 309 ? -7.470 0.843 12.450 1.00 97.88 309 ILE A N 1
ATOM 2407 C CA . ILE A 1 309 ? -7.213 1.942 13.389 1.00 97.88 309 ILE A CA 1
ATOM 2408 C C . ILE A 1 309 ? -7.546 1.449 14.795 1.00 97.88 309 ILE A C 1
ATOM 2410 O O . ILE A 1 309 ? -8.721 1.275 15.117 1.00 97.88 309 ILE A O 1
ATOM 2414 N N . TYR A 1 310 ? -6.537 1.241 15.637 1.00 97.25 310 TYR A N 1
ATOM 2415 C CA . TYR A 1 310 ? -6.733 0.766 17.009 1.00 97.25 310 TYR A CA 1
ATOM 2416 C C . TYR A 1 310 ? -6.987 1.942 17.940 1.00 97.25 310 TYR A C 1
ATOM 2418 O O . TYR A 1 310 ? -6.079 2.704 18.268 1.00 97.25 310 TYR A O 1
ATOM 2426 N N . VAL A 1 311 ? -8.227 2.083 18.396 1.00 94.88 311 VAL A N 1
ATOM 2427 C CA . VAL A 1 311 ? -8.650 3.248 19.190 1.00 94.88 311 VAL A CA 1
ATOM 2428 C C . VAL A 1 311 ? -8.146 3.221 20.635 1.00 94.88 311 VAL A C 1
ATOM 2430 O O . VAL A 1 311 ? -8.056 4.261 21.287 1.00 94.88 311 VAL A O 1
ATOM 2433 N N . SER A 1 312 ? -7.824 2.030 21.144 1.00 93.38 312 SER A N 1
ATOM 2434 C CA . SER A 1 312 ? -7.352 1.805 22.512 1.00 93.38 312 SER A CA 1
ATOM 2435 C C . SER A 1 312 ? -5.855 2.092 22.659 1.00 93.38 312 SER A C 1
ATOM 2437 O O . SER A 1 312 ? -5.378 2.337 23.768 1.00 93.38 312 SER A O 1
ATOM 2439 N N . GLN A 1 313 ? -5.117 2.094 21.544 1.00 91.25 313 GLN A N 1
ATOM 2440 C CA . GLN A 1 313 ? -3.679 2.312 21.510 1.00 91.25 313 GLN A CA 1
ATOM 2441 C C . GLN A 1 313 ? -3.366 3.729 21.054 1.00 91.25 313 GLN A C 1
ATOM 2443 O O . GLN A 1 313 ? -3.794 4.175 19.988 1.00 91.25 313 GLN A O 1
ATOM 2448 N N . ARG A 1 314 ? -2.578 4.432 21.866 1.00 86.81 314 ARG A N 1
ATOM 2449 C CA . ARG A 1 314 ? -1.985 5.709 21.475 1.00 86.81 314 ARG A CA 1
ATOM 2450 C C . ARG A 1 314 ? -0.562 5.480 20.991 1.00 86.81 314 ARG A C 1
ATOM 2452 O O . ARG A 1 314 ? 0.137 4.662 21.597 1.00 86.81 314 ARG A O 1
ATOM 2459 N N . PRO A 1 315 ? -0.118 6.231 19.975 1.00 82.25 315 PRO A N 1
ATOM 2460 C CA . PRO A 1 315 ? 1.268 6.213 19.569 1.00 82.25 315 PRO A CA 1
ATOM 2461 C C . PRO A 1 315 ? 2.193 6.540 20.747 1.00 82.25 315 PRO A C 1
ATOM 2463 O O . PRO A 1 315 ? 1.931 7.473 21.513 1.00 82.25 315 PRO A O 1
ATOM 2466 N N . ALA A 1 316 ? 3.285 5.794 20.900 1.00 76.69 316 ALA A N 1
ATOM 2467 C CA . ALA A 1 316 ? 4.281 6.020 21.942 1.00 76.69 316 ALA A CA 1
ATOM 2468 C C . ALA A 1 316 ? 4.903 7.421 21.821 1.00 76.69 316 ALA A C 1
ATOM 2470 O O . ALA A 1 316 ? 5.187 8.061 22.835 1.00 76.69 316 ALA A O 1
ATOM 2471 N N . SER A 1 317 ? 5.036 7.935 20.593 1.00 66.69 317 SER A N 1
ATOM 2472 C CA . SER A 1 317 ? 5.573 9.271 20.298 1.00 66.69 317 SER A CA 1
ATOM 2473 C C . SER A 1 317 ? 4.771 10.408 20.947 1.00 66.69 317 SER A C 1
ATOM 2475 O O . SER A 1 317 ? 5.358 11.390 21.397 1.00 66.69 317 SER A O 1
ATOM 2477 N N . LEU A 1 318 ? 3.452 10.249 21.093 1.00 63.94 318 LEU A N 1
ATOM 2478 C CA . LEU A 1 318 ? 2.561 11.244 21.702 1.00 63.94 318 LEU A CA 1
ATOM 2479 C C . LEU A 1 318 ? 2.583 11.227 23.238 1.00 63.94 318 LEU A C 1
ATOM 2481 O O . LEU A 1 318 ? 2.137 12.181 23.873 1.00 63.94 318 LEU A O 1
ATOM 2485 N N . THR A 1 319 ? 3.101 10.167 23.865 1.00 59.31 319 THR A N 1
ATOM 2486 C CA . THR A 1 319 ? 3.059 10.028 25.334 1.00 59.31 319 THR A CA 1
ATOM 2487 C C . THR A 1 319 ? 4.079 10.898 26.072 1.00 59.31 319 THR A C 1
ATOM 2489 O O . THR A 1 319 ? 3.889 11.171 27.255 1.00 59.31 319 THR A O 1
ATOM 2492 N N . ASN A 1 320 ? 5.098 11.418 25.379 1.00 55.91 320 ASN A N 1
ATOM 2493 C CA . ASN A 1 320 ? 6.092 12.328 25.962 1.00 55.91 320 ASN A CA 1
ATOM 2494 C C . ASN A 1 320 ? 5.707 13.819 25.868 1.00 55.91 320 ASN A C 1
ATOM 2496 O O . ASN A 1 320 ? 6.395 14.659 26.445 1.00 55.91 320 ASN A O 1
ATOM 2500 N N . SER A 1 321 ? 4.603 14.166 25.197 1.00 52.28 321 SER A N 1
ATOM 2501 C CA . SER A 1 321 ? 4.097 15.544 25.082 1.00 52.28 321 SER A CA 1
ATOM 2502 C C . SER A 1 321 ? 2.929 15.783 26.049 1.00 52.28 321 SER A C 1
ATOM 2504 O O . SER A 1 321 ? 1.796 16.044 25.654 1.00 52.28 321 SER A O 1
ATOM 2506 N N . THR A 1 322 ? 3.180 15.653 27.350 1.00 44.78 322 THR A N 1
ATOM 2507 C CA . THR A 1 322 ? 2.157 15.603 28.412 1.00 44.78 322 THR A CA 1
ATOM 2508 C C . THR A 1 322 ? 1.522 16.940 28.831 1.00 44.78 322 THR A C 1
ATOM 2510 O O . THR A 1 322 ? 0.864 16.972 29.866 1.00 44.78 322 THR A O 1
ATOM 2513 N N . SER A 1 323 ? 1.619 18.040 28.072 1.00 48.25 323 SER A N 1
ATOM 2514 C CA . SER A 1 323 ? 1.150 19.355 28.568 1.00 48.25 323 SER A CA 1
ATOM 2515 C C . SER A 1 323 ? 0.020 20.070 27.810 1.00 48.25 323 SER A C 1
ATOM 2517 O O . SER A 1 323 ? -0.416 21.104 28.306 1.00 48.25 323 SER A O 1
ATOM 2519 N N . ALA A 1 324 ? -0.530 19.568 26.693 1.00 47.84 324 ALA A N 1
ATOM 2520 C CA . ALA A 1 324 ? -1.491 20.375 25.905 1.00 47.84 324 ALA A CA 1
ATOM 2521 C C . ALA A 1 324 ? -2.849 19.733 25.540 1.00 47.84 324 ALA A C 1
ATOM 2523 O O . ALA A 1 324 ? -3.705 20.413 24.985 1.00 47.84 324 ALA A O 1
ATOM 2524 N N . TRP A 1 325 ? -3.097 18.448 25.822 1.00 46.78 325 TRP A N 1
ATOM 2525 C CA . TRP A 1 325 ? -4.223 17.714 25.200 1.00 46.78 325 TRP A CA 1
ATOM 2526 C C . TRP A 1 325 ? -5.477 17.503 26.071 1.00 46.78 325 TRP A C 1
ATOM 2528 O O . TRP A 1 325 ? -6.357 16.728 25.693 1.00 46.78 325 TRP A O 1
ATOM 2538 N N . ASN A 1 326 ? -5.607 18.215 27.197 1.00 42.09 326 ASN A N 1
ATOM 2539 C CA . ASN A 1 326 ? -6.840 18.212 28.005 1.00 42.09 326 ASN A CA 1
ATOM 2540 C C . ASN A 1 326 ? -7.886 19.251 27.569 1.00 42.09 326 ASN A C 1
ATOM 2542 O O . ASN A 1 326 ? -8.945 19.341 28.186 1.00 42.09 326 ASN A O 1
ATOM 2546 N N . SER A 1 327 ? -7.645 19.993 26.490 1.00 41.47 327 SER A N 1
ATOM 2547 C CA . SER A 1 327 ? -8.675 20.848 25.907 1.00 41.47 327 SER A CA 1
ATOM 2548 C C . SER A 1 327 ? -9.458 20.057 24.869 1.00 41.47 327 SER A C 1
ATOM 2550 O O . SER A 1 327 ? -9.056 19.917 23.717 1.00 41.47 327 SER A O 1
ATOM 2552 N N . SER A 1 328 ? -10.609 19.543 25.285 1.00 42.19 328 SER A N 1
ATOM 2553 C CA . SER A 1 328 ? -11.723 19.171 24.418 1.00 42.19 328 SER A CA 1
ATOM 2554 C C . SER A 1 328 ? -12.289 20.414 23.717 1.00 42.19 328 SER A C 1
ATOM 2556 O O . SER A 1 328 ? -13.435 20.795 23.932 1.00 42.19 328 SER A O 1
ATOM 2558 N N . SER A 1 329 ? -11.480 21.079 22.891 1.00 38.22 329 SER A N 1
ATOM 2559 C CA . SER A 1 329 ? -11.980 22.039 21.917 1.00 38.22 329 SER A CA 1
ATOM 2560 C C . SER A 1 329 ? -12.390 21.249 20.688 1.00 38.22 329 SER A C 1
ATOM 2562 O O . SER A 1 329 ? -11.576 20.907 19.832 1.00 38.22 329 SER A O 1
ATOM 2564 N N . ILE A 1 330 ? -13.678 20.931 20.637 1.00 44.41 330 ILE A N 1
ATOM 2565 C CA . ILE A 1 330 ? -14.391 20.693 19.391 1.00 44.41 330 ILE A CA 1
ATOM 2566 C C . ILE A 1 330 ? -14.128 21.941 18.541 1.00 44.41 330 ILE A C 1
ATOM 2568 O O . ILE A 1 330 ? -14.721 22.993 18.781 1.00 44.41 330 ILE A O 1
ATOM 2572 N N . ILE A 1 331 ? -13.180 21.865 17.604 1.00 44.91 331 ILE A N 1
ATOM 2573 C CA . ILE A 1 331 ? -13.040 22.876 16.558 1.00 44.91 331 ILE A CA 1
ATOM 2574 C C . ILE A 1 331 ? -14.227 22.638 15.629 1.00 44.91 331 ILE A C 1
ATOM 2576 O O . ILE A 1 331 ? -14.149 21.934 14.629 1.00 44.91 331 ILE A O 1
ATOM 2580 N N . THR A 1 332 ? -15.377 23.167 16.033 1.00 39.19 332 THR A N 1
ATOM 2581 C CA . THR A 1 332 ? -16.501 23.375 15.135 1.00 39.19 332 THR A CA 1
ATOM 2582 C C . THR A 1 332 ? -16.068 24.547 14.270 1.00 39.19 332 THR A C 1
ATOM 2584 O O . THR A 1 332 ? -16.157 25.698 14.690 1.00 39.19 332 THR A O 1
ATOM 2587 N N . THR A 1 333 ? -15.521 24.274 13.088 1.00 43.38 333 THR A N 1
ATOM 2588 C CA . THR A 1 333 ? -15.389 25.262 12.015 1.00 43.38 333 THR A CA 1
ATOM 2589 C C . THR A 1 333 ? -16.794 25.613 11.528 1.00 43.38 333 THR A C 1
ATOM 2591 O O . THR A 1 333 ? -17.235 25.229 10.449 1.00 43.38 333 THR A O 1
ATOM 2594 N N . THR A 1 334 ? -17.551 26.334 12.354 1.00 42.66 334 THR A N 1
ATOM 2595 C CA . THR A 1 334 ? -18.723 27.070 11.895 1.00 42.66 334 THR A CA 1
ATOM 2596 C C . THR A 1 334 ? -18.222 28.162 10.967 1.00 42.66 334 THR A C 1
ATOM 2598 O O . THR A 1 334 ? -17.713 29.192 11.406 1.00 42.66 334 THR A O 1
ATOM 2601 N N . SER A 1 335 ? -18.335 27.867 9.675 1.00 44.22 335 SER A N 1
ATOM 2602 C CA . SER A 1 335 ? -18.307 28.794 8.553 1.00 44.22 335 SER A CA 1
ATOM 2603 C C . SER A 1 335 ? -19.264 29.962 8.819 1.00 44.22 335 SER A C 1
ATOM 2605 O O . SER A 1 335 ? -20.431 29.929 8.445 1.00 44.22 335 SER A O 1
ATOM 2607 N N . ASN A 1 336 ? -18.768 30.998 9.489 1.00 45.88 336 ASN A N 1
ATOM 2608 C CA . ASN A 1 336 ? -19.376 32.317 9.464 1.00 45.88 336 ASN A CA 1
ATOM 2609 C C . ASN A 1 336 ? -18.498 33.204 8.587 1.00 45.88 336 ASN A C 1
ATOM 2611 O O . ASN A 1 336 ? -17.476 33.737 8.999 1.00 45.88 336 ASN A O 1
ATOM 2615 N N . LYS A 1 337 ? -18.922 33.239 7.326 1.00 54.34 337 LYS A N 1
ATOM 2616 C CA . LYS A 1 337 ? -18.858 34.340 6.366 1.00 54.34 337 LYS A CA 1
ATOM 2617 C C . LYS A 1 337 ? -18.472 35.691 7.003 1.00 54.34 337 LYS A C 1
ATOM 2619 O O . LYS A 1 337 ? -19.328 36.332 7.595 1.00 54.34 337 LYS A O 1
ATOM 2624 N N . GLU A 1 338 ? -17.227 36.125 6.816 1.00 48.16 338 GLU A N 1
ATOM 2625 C CA . GLU A 1 338 ? -16.859 37.535 6.598 1.00 48.16 338 GLU A CA 1
ATOM 2626 C C . GLU A 1 338 ? -15.392 37.636 6.133 1.00 48.16 338 GLU A C 1
ATOM 2628 O O . GLU A 1 338 ? -14.440 37.487 6.893 1.00 48.16 338 GLU A O 1
ATOM 2633 N N . GLU A 1 339 ? -15.238 37.835 4.824 1.00 58.88 339 GLU A N 1
ATOM 2634 C CA . GLU A 1 339 ? -14.076 38.455 4.170 1.00 58.88 339 GLU A CA 1
ATOM 2635 C C . GLU A 1 339 ? -14.077 39.981 4.436 1.00 58.88 339 GLU A C 1
ATOM 2637 O O . GLU A 1 339 ? -15.106 40.502 4.872 1.00 58.88 339 GLU A O 1
ATOM 2642 N N . PRO A 1 340 ? -13.064 40.768 4.016 1.00 64.38 340 PRO A N 1
ATOM 2643 C CA . PRO A 1 340 ? -11.687 40.425 3.648 1.00 64.38 340 PRO A CA 1
ATOM 2644 C C . PRO A 1 340 ? -10.663 41.372 4.316 1.00 64.38 340 PRO A C 1
ATOM 2646 O O . PRO A 1 340 ? -10.913 42.562 4.479 1.00 64.38 340 PRO A O 1
ATOM 2649 N N . ASN A 1 341 ? -9.457 40.885 4.621 1.00 48.59 341 ASN A N 1
ATOM 2650 C CA . ASN A 1 341 ? -8.238 41.690 4.449 1.00 48.59 341 ASN A CA 1
ATOM 2651 C C . ASN A 1 341 ? -6.985 40.807 4.526 1.00 48.59 341 ASN A C 1
ATOM 2653 O O . ASN A 1 341 ? -6.391 40.624 5.583 1.00 48.59 341 ASN A O 1
ATOM 2657 N N . GLY A 1 342 ? -6.608 40.258 3.368 1.00 54.50 342 GLY A N 1
ATOM 2658 C CA . GLY A 1 342 ? -5.258 40.371 2.798 1.00 54.50 342 GLY A CA 1
ATOM 2659 C C . GLY A 1 342 ? -4.036 39.863 3.569 1.00 54.50 342 GLY A C 1
ATOM 2660 O O . GLY A 1 342 ? -2.929 40.236 3.197 1.00 54.50 342 GLY A O 1
ATOM 2661 N N . GLY A 1 343 ? -4.188 39.061 4.619 1.00 59.59 343 GLY A N 1
ATOM 2662 C CA . GLY A 1 343 ? -3.064 38.379 5.260 1.00 59.59 343 GLY A CA 1
ATOM 2663 C C . GLY A 1 343 ? -2.930 36.966 4.712 1.00 59.59 343 GLY A C 1
ATOM 2664 O O . GLY A 1 343 ? -3.905 36.222 4.779 1.00 59.59 343 GLY A O 1
ATOM 2665 N N . ASP A 1 344 ? -1.753 36.607 4.192 1.00 60.72 344 ASP A N 1
ATOM 2666 C CA . ASP A 1 344 ? -1.377 35.237 3.824 1.00 60.72 344 ASP A CA 1
ATOM 2667 C C . ASP A 1 344 ? -1.718 34.273 4.971 1.00 60.72 344 ASP A C 1
ATOM 2669 O O . ASP A 1 344 ? -0.971 34.117 5.941 1.00 60.72 344 ASP A O 1
ATOM 2673 N N . GLY A 1 345 ? -2.899 33.661 4.890 1.00 55.62 345 GLY A N 1
ATOM 2674 C CA . GLY A 1 345 ? -3.394 32.697 5.857 1.00 55.62 345 GLY A CA 1
ATOM 2675 C C . GLY A 1 345 ? -2.628 31.397 5.694 1.00 55.62 345 GLY A C 1
ATOM 2676 O O . GLY A 1 345 ? -3.092 30.489 5.012 1.00 55.62 345 GLY A O 1
ATOM 2677 N N . LEU A 1 346 ? -1.442 31.322 6.299 1.00 76.88 346 LEU A N 1
ATOM 2678 C CA . LEU A 1 346 ? -0.692 30.081 6.457 1.00 76.88 346 LEU A CA 1
ATOM 2679 C C . LEU A 1 346 ? -1.604 29.079 7.173 1.00 76.88 346 LEU A C 1
ATOM 2681 O O . LEU A 1 346 ? -1.870 29.215 8.369 1.00 76.88 346 LEU A O 1
ATOM 2685 N N . ALA A 1 347 ? -2.130 28.112 6.417 1.00 77.94 347 ALA A N 1
ATOM 2686 C CA . ALA A 1 347 ? -2.932 27.028 6.959 1.00 77.94 347 ALA A CA 1
ATOM 2687 C C . ALA A 1 347 ? -2.160 26.374 8.114 1.00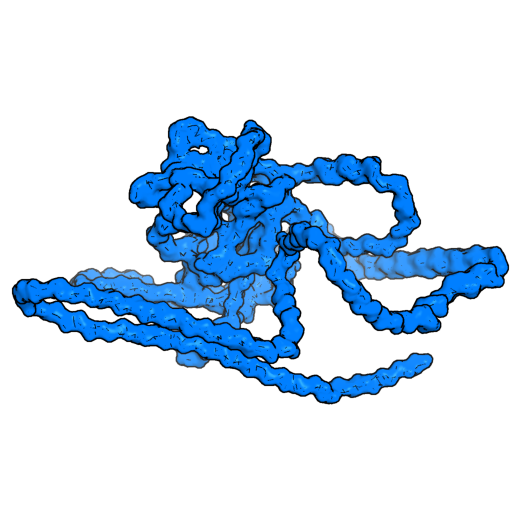 77.94 347 ALA A C 1
ATOM 2689 O O . ALA A 1 347 ? -0.972 26.068 7.980 1.00 77.94 347 ALA A O 1
ATOM 2690 N N . ALA A 1 348 ? -2.816 26.217 9.266 1.00 82.19 348 ALA A N 1
ATOM 2691 C CA . ALA A 1 348 ? -2.197 25.565 10.410 1.00 82.19 348 ALA A CA 1
ATOM 2692 C C . ALA A 1 348 ? -1.738 24.151 10.002 1.00 82.19 348 ALA A C 1
ATOM 2694 O O . ALA A 1 348 ? -2.475 23.471 9.283 1.00 82.19 348 ALA A O 1
ATOM 2695 N N . PRO A 1 349 ? -0.544 23.704 10.430 1.00 82.25 349 PRO A N 1
ATOM 2696 C CA . PRO A 1 349 ? -0.050 22.384 10.068 1.00 82.25 349 PRO A CA 1
ATOM 2697 C C . PRO A 1 349 ? -1.014 21.297 10.571 1.00 82.25 349 PRO A C 1
ATOM 2699 O O . PRO A 1 349 ? -1.569 21.439 11.670 1.00 82.25 349 PRO A O 1
ATOM 2702 N N . PRO A 1 350 ? -1.227 20.222 9.792 1.00 85.56 350 PRO A N 1
ATOM 2703 C CA . PRO A 1 350 ? -2.102 19.127 10.188 1.00 85.56 350 PRO A CA 1
ATOM 2704 C C . PRO A 1 350 ? -1.619 18.478 11.491 1.00 85.56 350 PRO A C 1
ATOM 2706 O O . PRO A 1 350 ? -0.428 18.414 11.803 1.00 85.56 350 PRO A O 1
ATOM 2709 N N . SER A 1 351 ? -2.574 18.013 12.294 1.00 91.62 351 SER A N 1
ATOM 2710 C CA . SER A 1 351 ? -2.276 17.415 13.596 1.00 91.62 351 SER A CA 1
ATOM 2711 C C . SER A 1 351 ? -1.740 15.980 13.451 1.00 91.62 351 SER A C 1
ATOM 2713 O O . SER A 1 351 ? -2.128 15.277 12.518 1.00 91.62 351 SER A O 1
ATOM 2715 N N . PRO A 1 352 ? -0.872 15.493 14.357 1.00 93.00 352 PRO A N 1
ATOM 2716 C CA . PRO A 1 352 ? -0.396 14.112 14.295 1.00 93.00 352 PRO A CA 1
ATOM 2717 C C . PRO A 1 352 ? -1.541 13.118 14.530 1.00 93.00 352 PRO A C 1
ATOM 2719 O O . PRO A 1 352 ? -2.405 13.340 15.387 1.00 93.00 352 PRO A O 1
ATOM 2722 N N . PHE A 1 353 ? -1.527 11.994 13.809 1.00 94.62 353 PHE A N 1
ATOM 2723 C CA . PHE A 1 353 ? -2.548 10.952 13.948 1.00 94.62 353 PHE A CA 1
ATOM 2724 C C . PHE A 1 353 ? -2.552 10.337 15.369 1.00 94.62 353 PHE A C 1
ATOM 2726 O O . PHE A 1 353 ? -1.525 9.826 15.817 1.00 94.62 353 PHE A O 1
ATOM 2733 N N . PRO A 1 354 ? -3.681 10.357 16.111 1.00 95.19 354 PRO A N 1
ATOM 2734 C CA . PRO A 1 354 ? -3.687 10.061 17.549 1.00 95.19 354 PRO A CA 1
ATOM 2735 C C . PRO A 1 354 ? -3.803 8.570 17.913 1.00 95.19 354 PRO A C 1
ATOM 2737 O O . PRO A 1 354 ? -3.866 8.244 19.102 1.00 95.19 354 PRO A O 1
ATOM 2740 N N . TYR A 1 355 ? -3.850 7.673 16.926 1.00 95.81 355 TYR A N 1
ATOM 2741 C CA . TYR A 1 355 ? -4.100 6.239 17.107 1.00 95.81 355 TYR A CA 1
ATOM 2742 C C . TYR A 1 355 ? -2.996 5.387 16.487 1.00 95.81 355 TYR A C 1
ATOM 2744 O O . TYR A 1 355 ? -2.304 5.818 15.567 1.00 95.81 355 TYR A O 1
ATOM 2752 N N . THR A 1 356 ? -2.857 4.143 16.945 1.00 96.06 356 THR A N 1
ATOM 2753 C CA . THR A 1 356 ? -2.043 3.159 16.222 1.00 96.06 356 THR A CA 1
ATOM 2754 C C . THR A 1 356 ? -2.743 2.750 14.928 1.00 96.06 356 THR A C 1
ATOM 2756 O O . THR A 1 356 ? -3.933 2.425 14.927 1.00 96.06 356 THR A O 1
ATOM 2759 N N . PHE A 1 357 ? -1.990 2.725 13.830 1.00 96.69 357 PHE A N 1
ATOM 2760 C CA . PHE A 1 357 ? -2.500 2.416 12.498 1.00 96.69 357 PHE A CA 1
ATOM 2761 C C . PHE A 1 357 ? -1.761 1.226 11.887 1.00 96.69 357 PHE A C 1
ATOM 2763 O O . PHE A 1 357 ? -0.532 1.221 11.803 1.00 96.69 357 PHE A O 1
ATOM 2770 N N . LYS A 1 358 ? -2.502 0.209 11.446 1.00 97.56 358 LYS A N 1
ATOM 2771 C CA . LYS A 1 358 ? -1.987 -0.884 10.614 1.00 97.56 358 LYS A CA 1
ATOM 2772 C C . LYS A 1 358 ? -2.452 -0.653 9.191 1.00 97.56 358 LYS A C 1
ATOM 2774 O O . LYS A 1 358 ? -3.652 -0.530 8.972 1.00 97.56 358 LYS A O 1
ATOM 2779 N N . LEU A 1 359 ? -1.528 -0.688 8.240 1.00 97.81 359 LEU A N 1
ATOM 2780 C CA . LEU A 1 359 ? -1.832 -0.637 6.814 1.00 97.81 359 LEU A CA 1
ATOM 2781 C C . LEU A 1 359 ? -1.212 -1.854 6.138 1.00 97.81 359 LEU A C 1
ATOM 2783 O O . LEU A 1 359 ? -0.038 -2.152 6.351 1.00 97.81 359 LEU A O 1
ATOM 2787 N N . THR A 1 360 ? -1.998 -2.572 5.348 1.00 97.81 360 THR A N 1
ATOM 2788 C CA . THR A 1 360 ? -1.550 -3.739 4.590 1.00 97.81 360 THR A CA 1
ATOM 2789 C C . THR A 1 360 ? -1.943 -3.570 3.136 1.00 97.81 360 THR A C 1
ATOM 2791 O O . THR A 1 360 ? -3.114 -3.405 2.810 1.00 97.81 360 THR A O 1
ATOM 2794 N N . GLU A 1 361 ? -0.958 -3.658 2.256 1.00 97.38 361 GLU A N 1
ATOM 2795 C CA . GLU A 1 361 ? -1.152 -3.750 0.819 1.00 97.38 361 GLU A CA 1
ATOM 2796 C C . GLU A 1 361 ? -0.896 -5.177 0.372 1.00 97.38 361 GLU A C 1
ATOM 2798 O O . GLU A 1 361 ? 0.119 -5.786 0.719 1.00 97.38 361 GLU A O 1
ATOM 2803 N N . LEU A 1 362 ? -1.826 -5.714 -0.403 1.00 96.62 362 LEU A N 1
ATOM 2804 C CA . LEU A 1 362 ? -1.830 -7.110 -0.780 1.00 96.62 362 LEU A CA 1
ATOM 2805 C C . LEU A 1 362 ? -2.252 -7.270 -2.233 1.00 96.62 362 LEU A C 1
ATOM 2807 O O . LEU A 1 362 ? -3.319 -6.815 -2.656 1.00 96.62 362 LEU A O 1
ATOM 2811 N N . ARG A 1 363 ? -1.436 -7.995 -2.990 1.00 95.75 363 ARG A N 1
ATOM 2812 C CA . ARG A 1 363 ? -1.776 -8.447 -4.333 1.00 95.75 363 ARG A CA 1
ATOM 2813 C C . ARG A 1 363 ? -1.918 -9.957 -4.369 1.00 95.75 363 ARG A C 1
ATOM 2815 O O . ARG A 1 363 ? -0.976 -10.690 -4.068 1.00 95.75 363 ARG A O 1
ATOM 2822 N N . TYR A 1 364 ? -3.083 -10.402 -4.824 1.00 91.75 364 TYR A N 1
ATOM 2823 C CA . TYR A 1 364 ? -3.358 -11.808 -5.074 1.00 91.75 364 TYR A CA 1
ATOM 2824 C C . TYR A 1 364 ? -2.886 -12.218 -6.479 1.00 91.75 364 TYR A C 1
ATOM 2826 O O . TYR A 1 364 ? -2.992 -11.424 -7.417 1.00 91.75 364 TYR A O 1
ATOM 2834 N N . PRO A 1 365 ? -2.401 -13.460 -6.654 1.00 86.44 365 PRO A N 1
ATOM 2835 C CA . PRO A 1 365 ? -1.908 -13.947 -7.944 1.00 86.44 365 PRO A CA 1
ATOM 2836 C C . PRO A 1 365 ? -3.010 -14.087 -9.008 1.00 86.44 365 PRO A C 1
ATOM 2838 O O . PRO A 1 365 ? -2.706 -14.066 -10.193 1.00 86.44 365 PRO A O 1
ATOM 2841 N N . ASN A 1 366 ? -4.281 -14.187 -8.601 1.00 86.12 366 ASN A N 1
ATOM 2842 C CA . ASN A 1 366 ? -5.420 -14.368 -9.512 1.00 86.12 366 ASN A CA 1
ATOM 2843 C C . ASN A 1 366 ? -5.900 -13.067 -10.189 1.00 86.12 366 ASN A C 1
ATOM 2845 O O . ASN A 1 366 ? -6.818 -13.119 -11.004 1.00 86.12 366 ASN A O 1
ATOM 2849 N N . ASN A 1 367 ? -5.326 -11.914 -9.839 1.00 88.62 367 ASN A N 1
ATOM 2850 C CA . ASN A 1 367 ? -5.712 -10.622 -10.413 1.00 88.62 367 ASN A CA 1
ATOM 2851 C C . ASN A 1 367 ? -5.061 -10.418 -11.793 1.00 88.62 367 ASN A C 1
ATOM 2853 O O . ASN A 1 367 ? -4.130 -11.136 -12.163 1.00 88.62 367 ASN A O 1
ATOM 2857 N N . SER A 1 368 ? -5.492 -9.396 -12.544 1.00 93.62 368 SER A N 1
ATOM 2858 C CA . SER A 1 368 ? -4.948 -9.099 -13.883 1.00 93.62 368 SER A CA 1
ATOM 2859 C C . SER A 1 368 ? -3.410 -9.028 -13.874 1.00 93.62 368 SER A C 1
ATOM 2861 O O . SER A 1 368 ? -2.885 -8.324 -13.005 1.00 93.62 368 SER A O 1
ATOM 2863 N N . PRO A 1 369 ? -2.683 -9.692 -14.793 1.00 94.19 369 PRO A N 1
ATOM 2864 C CA . PRO A 1 369 ? -1.220 -9.743 -14.776 1.00 94.19 369 PRO A CA 1
ATOM 2865 C C . PRO A 1 369 ? -0.573 -8.351 -14.673 1.00 94.19 369 PRO A C 1
ATOM 2867 O O . PRO A 1 369 ? -0.995 -7.440 -15.392 1.00 94.19 369 PRO A O 1
ATOM 2870 N N . PRO A 1 370 ? 0.425 -8.159 -13.791 1.00 96.12 370 PRO A N 1
ATOM 2871 C CA . PRO A 1 370 ? 1.096 -6.875 -13.691 1.00 96.12 370 PRO A CA 1
ATOM 2872 C C . PRO A 1 370 ? 2.009 -6.651 -14.903 1.00 96.12 370 PRO A C 1
ATOM 2874 O O . PRO A 1 370 ? 2.491 -7.598 -15.527 1.00 96.12 370 PRO A O 1
ATOM 2877 N N . TYR A 1 371 ? 2.240 -5.395 -15.266 1.00 96.25 371 TYR A N 1
ATOM 2878 C CA . TYR A 1 371 ? 3.051 -5.031 -16.429 1.00 96.25 371 TYR A CA 1
ATOM 2879 C C . TYR A 1 371 ? 3.789 -3.720 -16.186 1.00 96.25 371 TYR A C 1
ATOM 2881 O O . TYR A 1 371 ? 3.369 -2.919 -15.357 1.00 96.25 371 TYR A O 1
ATOM 2889 N N . CYS A 1 372 ? 4.873 -3.489 -16.917 1.00 96.31 372 CYS A N 1
ATOM 2890 C CA . CYS A 1 372 ? 5.621 -2.242 -16.889 1.00 96.31 372 CYS A CA 1
ATOM 2891 C C . CYS A 1 372 ? 5.648 -1.591 -18.267 1.00 96.31 372 CYS A C 1
ATOM 2893 O O . CYS A 1 372 ? 5.835 -2.259 -19.284 1.00 96.31 372 CYS A O 1
ATOM 2895 N N . GLU A 1 373 ? 5.501 -0.275 -18.296 1.00 95.94 373 GLU A N 1
ATOM 2896 C CA . GLU A 1 373 ? 5.616 0.540 -19.498 1.00 95.94 373 GLU A CA 1
ATOM 2897 C C . GLU A 1 373 ? 6.861 1.406 -19.404 1.00 95.94 373 GLU A C 1
ATOM 2899 O O . GLU A 1 373 ? 7.119 2.032 -18.376 1.00 95.94 373 GLU A O 1
ATOM 2904 N N . ARG A 1 374 ? 7.627 1.478 -20.490 1.00 94.69 374 ARG A N 1
ATOM 2905 C CA . ARG A 1 374 ? 8.732 2.431 -20.576 1.00 94.69 374 ARG A CA 1
ATOM 2906 C C . ARG A 1 374 ? 8.157 3.837 -20.726 1.00 94.69 374 ARG A C 1
ATOM 2908 O O . ARG A 1 374 ? 7.327 4.065 -21.606 1.00 94.69 374 ARG A O 1
ATOM 2915 N N . ARG A 1 375 ? 8.592 4.766 -19.882 1.00 95.44 375 ARG A N 1
ATOM 2916 C CA . ARG A 1 375 ? 8.223 6.187 -19.917 1.00 95.44 375 ARG A CA 1
ATOM 2917 C C . ARG A 1 375 ? 9.455 7.021 -20.234 1.00 95.44 375 ARG A C 1
ATOM 2919 O O . ARG A 1 375 ? 10.562 6.575 -19.974 1.00 95.44 375 ARG A O 1
ATOM 2926 N N . SER A 1 376 ? 9.257 8.202 -20.801 1.00 94.12 376 SER A N 1
ATOM 2927 C CA . SER A 1 376 ? 10.285 9.230 -20.965 1.00 94.12 376 SER A CA 1
ATOM 2928 C C . SER A 1 376 ? 9.987 10.389 -20.024 1.00 94.12 376 SER A C 1
ATOM 2930 O O . SER A 1 376 ? 8.830 10.793 -19.890 1.00 94.12 376 SER A O 1
ATOM 2932 N N . ILE A 1 377 ? 11.012 10.913 -19.359 1.00 92.00 377 ILE A N 1
ATOM 2933 C CA . ILE A 1 377 ? 10.875 12.111 -18.524 1.00 92.00 377 ILE A CA 1
ATOM 2934 C C . ILE A 1 377 ? 11.013 13.326 -19.447 1.00 92.00 377 ILE A C 1
ATOM 2936 O O . ILE A 1 377 ? 12.029 13.479 -20.119 1.00 92.00 377 ILE A O 1
ATOM 2940 N N . SER A 1 378 ? 9.967 14.143 -19.532 1.00 91.69 378 SER A N 1
ATOM 2941 C CA . SER A 1 378 ? 9.979 15.412 -20.267 1.00 91.69 378 SER A CA 1
ATOM 2942 C C . SER A 1 378 ? 10.748 16.487 -19.478 1.00 91.69 378 SER A C 1
ATOM 2944 O O . SER A 1 378 ? 10.988 16.326 -18.282 1.00 91.69 378 SER A O 1
ATOM 2946 N N . GLU A 1 379 ? 11.149 17.583 -20.129 1.00 90.12 379 GLU A N 1
ATOM 2947 C CA . GLU A 1 379 ? 11.917 18.683 -19.508 1.00 90.12 379 GLU A CA 1
ATOM 2948 C C . GLU A 1 379 ? 11.188 19.326 -18.314 1.00 90.12 379 GLU A C 1
ATOM 2950 O O . GLU A 1 379 ? 11.817 19.847 -17.397 1.00 90.12 379 GLU A O 1
ATOM 2955 N N . ASP A 1 380 ? 9.857 19.243 -18.298 1.00 88.44 380 ASP A N 1
ATOM 2956 C CA . ASP A 1 380 ? 8.980 19.693 -17.213 1.00 88.44 380 ASP A CA 1
ATOM 2957 C C . ASP A 1 380 ? 8.860 18.685 -16.053 1.00 88.44 380 ASP A C 1
ATOM 2959 O O . ASP A 1 380 ? 8.089 18.899 -15.117 1.00 88.44 380 ASP A O 1
ATOM 2963 N N . GLY A 1 381 ? 9.593 17.569 -16.105 1.00 87.06 381 GLY A N 1
ATOM 2964 C CA . GLY A 1 381 ? 9.511 16.501 -15.114 1.00 87.06 381 GLY A CA 1
ATOM 2965 C C . GLY A 1 381 ? 8.221 15.686 -15.210 1.00 87.06 381 GLY A C 1
ATOM 2966 O O . GLY A 1 381 ? 7.847 15.025 -14.243 1.00 87.06 381 GLY A O 1
ATOM 2967 N N . THR A 1 382 ? 7.510 15.714 -16.341 1.00 90.56 382 THR A N 1
ATOM 2968 C CA . THR A 1 382 ? 6.335 14.857 -16.547 1.00 90.56 382 THR A CA 1
ATOM 2969 C C . THR A 1 382 ? 6.703 13.541 -17.227 1.00 90.56 382 THR A C 1
ATOM 2971 O O . THR A 1 382 ? 7.591 13.466 -18.078 1.00 90.56 382 THR A O 1
ATOM 2974 N N . LEU A 1 383 ? 6.013 12.462 -16.848 1.00 92.44 383 LEU A N 1
ATOM 2975 C CA . LEU A 1 383 ? 6.195 11.144 -17.456 1.00 92.44 383 LEU A CA 1
ATOM 2976 C C . LEU A 1 383 ? 5.352 11.033 -18.728 1.00 92.44 383 LEU A C 1
ATOM 2978 O O . LEU A 1 383 ? 4.126 10.921 -18.678 1.00 92.44 383 LEU A O 1
ATOM 2982 N N . THR A 1 384 ? 6.015 10.991 -19.876 1.00 95.19 384 THR A N 1
ATOM 2983 C CA . THR A 1 384 ? 5.386 10.816 -21.188 1.00 95.19 384 THR A CA 1
ATOM 2984 C C . THR A 1 384 ? 5.530 9.373 -21.669 1.00 95.19 384 THR A C 1
ATOM 2986 O O . THR A 1 384 ? 6.504 8.686 -21.357 1.00 95.19 384 THR A O 1
ATOM 2989 N N . THR A 1 385 ? 4.534 8.862 -22.398 1.00 95.12 385 THR A N 1
ATOM 2990 C CA . THR A 1 385 ? 4.637 7.543 -23.041 1.00 95.12 385 THR A CA 1
ATOM 2991 C C . THR A 1 385 ? 5.243 7.720 -24.431 1.00 95.12 385 THR A C 1
ATOM 2993 O O . THR A 1 385 ? 4.606 8.352 -25.280 1.00 95.12 385 THR A O 1
ATOM 2996 N N . PRO A 1 386 ? 6.433 7.163 -24.716 1.00 92.50 386 PRO A N 1
ATOM 2997 C CA . PRO A 1 386 ? 7.018 7.253 -26.042 1.00 92.50 386 PRO A CA 1
ATOM 2998 C C . PRO A 1 386 ? 6.142 6.520 -27.067 1.00 92.50 386 PRO A C 1
ATOM 3000 O O . PRO A 1 386 ? 5.539 5.478 -26.790 1.00 92.50 386 PRO A O 1
ATOM 3003 N N . ARG A 1 387 ? 6.061 7.063 -28.285 1.00 93.31 387 ARG A N 1
ATOM 3004 C CA . ARG A 1 387 ? 5.254 6.480 -29.364 1.00 93.31 387 ARG A CA 1
ATOM 3005 C C . ARG A 1 387 ? 5.761 5.071 -29.692 1.00 93.31 387 ARG A C 1
ATOM 3007 O O . ARG A 1 387 ? 6.904 4.904 -30.103 1.00 93.31 387 ARG A O 1
ATOM 3014 N N . GLY A 1 388 ? 4.898 4.065 -29.538 1.00 90.25 388 GLY A N 1
ATOM 3015 C CA . GLY A 1 388 ? 5.262 2.660 -29.755 1.00 90.25 388 GLY A CA 1
ATOM 3016 C C . GLY A 1 388 ? 5.967 1.993 -28.568 1.00 90.25 388 GLY A C 1
ATOM 3017 O O . GLY A 1 388 ? 6.645 0.982 -28.768 1.00 90.25 388 GLY A O 1
ATOM 3018 N N . ALA A 1 389 ? 5.826 2.541 -27.353 1.00 88.69 389 ALA A N 1
ATOM 3019 C CA . ALA A 1 389 ? 6.287 1.897 -26.128 1.00 88.69 389 ALA A CA 1
ATOM 3020 C C . ALA A 1 389 ? 5.798 0.442 -26.058 1.00 88.69 389 ALA A C 1
ATOM 3022 O O . ALA A 1 389 ? 4.632 0.141 -26.318 1.00 88.69 389 ALA A O 1
ATOM 3023 N N . ARG A 1 390 ? 6.717 -0.470 -25.732 1.00 88.19 390 ARG A N 1
ATOM 3024 C CA . ARG A 1 390 ? 6.392 -1.877 -25.496 1.00 88.19 390 ARG A CA 1
ATOM 3025 C C . ARG A 1 390 ? 6.093 -2.073 -24.020 1.00 88.19 390 ARG A C 1
ATOM 3027 O O . ARG A 1 390 ? 6.851 -1.598 -23.175 1.00 88.19 390 ARG A O 1
ATOM 3034 N N . ASN A 1 391 ? 5.051 -2.843 -23.742 1.00 91.88 391 ASN A N 1
ATOM 3035 C CA . ASN A 1 391 ? 4.716 -3.245 -22.386 1.00 91.88 391 ASN A CA 1
ATOM 3036 C C . ASN A 1 391 ? 5.507 -4.512 -22.047 1.00 91.88 391 ASN A C 1
ATOM 3038 O O . ASN A 1 391 ? 5.504 -5.487 -22.804 1.00 91.88 391 ASN A O 1
ATOM 3042 N N . LEU A 1 392 ? 6.207 -4.487 -20.919 1.00 92.50 392 LEU A N 1
ATOM 3043 C CA . LEU A 1 392 ? 6.870 -5.641 -20.331 1.00 92.50 392 LEU A CA 1
ATOM 3044 C C . LEU A 1 392 ? 5.884 -6.317 -19.380 1.00 92.50 392 LEU A C 1
ATOM 3046 O O . LEU A 1 392 ? 5.598 -5.793 -18.309 1.00 92.50 392 LEU A O 1
ATOM 3050 N N . LEU A 1 393 ? 5.354 -7.475 -19.767 1.00 93.75 393 LEU A N 1
ATOM 3051 C CA . LEU A 1 393 ? 4.506 -8.269 -18.882 1.00 93.75 393 LEU A CA 1
ATOM 3052 C C . LEU A 1 393 ? 5.365 -8.877 -17.765 1.00 93.75 393 LEU A C 1
ATOM 3054 O O . LEU A 1 393 ? 6.335 -9.583 -18.054 1.00 93.75 393 LEU A O 1
ATOM 3058 N N . LEU A 1 394 ? 5.013 -8.607 -16.509 1.00 92.19 394 LEU A N 1
ATOM 3059 C CA . LEU A 1 394 ? 5.620 -9.266 -15.356 1.00 92.19 394 LEU A CA 1
ATOM 3060 C C . LEU A 1 394 ? 4.970 -10.636 -15.188 1.00 92.19 394 LEU A C 1
ATOM 3062 O O . LEU A 1 394 ? 3.759 -10.778 -15.363 1.00 92.19 394 LEU A O 1
ATOM 3066 N N . MET A 1 395 ? 5.764 -11.651 -14.863 1.00 87.50 395 MET A N 1
ATOM 3067 C CA . MET A 1 395 ? 5.269 -13.019 -14.770 1.00 87.50 395 MET A CA 1
ATOM 3068 C C . MET A 1 395 ? 4.739 -13.258 -13.354 1.00 87.50 395 MET A C 1
ATOM 3070 O O . MET A 1 395 ? 5.537 -13.265 -12.412 1.00 87.50 395 MET A O 1
ATOM 3074 N N . PRO A 1 396 ? 3.427 -13.487 -13.158 1.00 86.88 396 PRO A N 1
ATOM 3075 C CA . PRO A 1 396 ? 2.928 -13.939 -11.868 1.00 86.88 396 PRO A CA 1
ATOM 3076 C C . PRO A 1 396 ? 3.584 -15.275 -11.511 1.00 86.88 396 PRO A C 1
ATOM 3078 O O . PRO A 1 396 ? 3.855 -16.099 -12.388 1.00 86.88 396 PRO A O 1
ATOM 3081 N N . SER A 1 397 ? 3.853 -15.512 -10.231 1.00 82.56 397 SER A N 1
ATOM 3082 C CA . SER A 1 397 ? 4.305 -16.823 -9.778 1.00 82.56 397 SER A CA 1
ATOM 3083 C C . SER A 1 397 ? 3.165 -17.832 -9.953 1.00 82.56 397 SER A C 1
ATOM 3085 O O . SER A 1 397 ? 2.246 -17.934 -9.140 1.00 82.56 397 SER A O 1
ATOM 3087 N N . ASP A 1 398 ? 3.194 -18.572 -11.063 1.00 72.62 398 ASP A N 1
ATOM 3088 C CA . ASP A 1 398 ? 2.174 -19.576 -11.339 1.00 72.62 398 ASP A CA 1
ATOM 3089 C C . ASP A 1 398 ? 2.125 -20.611 -10.216 1.00 72.62 398 ASP A C 1
ATOM 3091 O O . ASP A 1 398 ? 3.125 -21.226 -9.831 1.00 72.62 398 ASP A O 1
ATOM 3095 N N . ALA A 1 399 ? 0.910 -20.872 -9.739 1.00 52.88 399 ALA A N 1
ATOM 3096 C CA . ALA A 1 399 ? 0.630 -21.834 -8.684 1.00 52.88 399 ALA A CA 1
ATOM 3097 C C . ALA A 1 399 ? 1.106 -23.272 -8.993 1.00 52.88 399 ALA A C 1
ATOM 3099 O O . ALA A 1 399 ? 1.182 -24.092 -8.069 1.00 52.88 399 ALA A O 1
ATOM 3100 N N . MET A 1 400 ? 1.410 -23.583 -10.262 1.00 52.78 400 MET A N 1
ATOM 3101 C CA . MET A 1 400 ? 1.629 -24.946 -10.754 1.00 52.78 400 MET A CA 1
ATOM 3102 C C . MET A 1 400 ? 3.081 -25.314 -11.096 1.00 52.78 400 MET A C 1
ATOM 3104 O O . MET A 1 400 ? 3.405 -26.499 -11.064 1.00 52.78 400 MET A O 1
ATOM 3108 N N . SER A 1 401 ? 3.986 -24.369 -11.369 1.00 49.03 401 SER A N 1
ATOM 3109 C CA . SER A 1 401 ? 5.314 -24.718 -11.917 1.00 49.03 401 SER A CA 1
ATOM 3110 C C . SER A 1 401 ? 6.303 -25.287 -10.885 1.00 49.03 401 SER A C 1
ATOM 3112 O O . SER A 1 401 ? 7.241 -25.997 -11.243 1.00 49.03 401 SER A O 1
ATOM 3114 N N . VAL A 1 402 ? 6.076 -25.067 -9.585 1.00 50.94 402 VAL A N 1
ATOM 3115 C CA . VAL A 1 402 ? 6.960 -25.585 -8.518 1.00 50.94 402 VAL A CA 1
ATOM 3116 C C . VAL A 1 402 ? 6.720 -27.076 -8.225 1.00 50.94 402 VAL A C 1
ATOM 3118 O O . VAL A 1 402 ? 7.603 -27.758 -7.699 1.00 50.94 402 VAL A O 1
ATOM 3121 N N . LEU A 1 403 ? 5.558 -27.626 -8.592 1.00 51.84 403 LEU A N 1
ATOM 3122 C CA . LEU A 1 403 ? 5.258 -29.044 -8.359 1.00 51.84 403 LEU A CA 1
ATOM 3123 C C . LEU A 1 403 ? 5.998 -29.986 -9.319 1.00 51.84 403 LEU A C 1
ATOM 3125 O O . LEU A 1 403 ? 6.250 -31.133 -8.941 1.00 51.84 403 LEU A O 1
ATOM 3129 N N . ASP A 1 404 ? 6.424 -29.519 -10.495 1.00 50.12 404 ASP A N 1
ATOM 3130 C CA . ASP A 1 404 ? 7.065 -30.398 -11.482 1.00 50.12 404 ASP A CA 1
ATOM 3131 C C . ASP A 1 404 ? 8.564 -30.618 -11.240 1.00 50.12 404 ASP A C 1
ATOM 3133 O O . ASP A 1 404 ? 9.093 -31.689 -11.539 1.00 50.12 404 ASP A O 1
ATOM 3137 N N . ASN A 1 405 ? 9.253 -29.697 -10.558 1.00 48.38 405 ASN A N 1
ATOM 3138 C CA . ASN A 1 405 ? 10.676 -29.884 -10.243 1.00 48.38 405 ASN A CA 1
ATOM 3139 C C . ASN A 1 405 ? 10.939 -30.828 -9.053 1.00 48.38 405 ASN A C 1
ATOM 3141 O O . ASN A 1 405 ? 12.083 -31.206 -8.796 1.00 48.38 405 ASN A O 1
ATOM 3145 N N . ARG A 1 406 ? 9.896 -31.266 -8.330 1.00 48.50 406 ARG A N 1
ATOM 3146 C CA . ARG A 1 406 ? 10.028 -32.231 -7.219 1.00 48.50 406 ARG A CA 1
ATOM 3147 C C . ARG A 1 406 ? 9.866 -33.695 -7.626 1.00 48.50 406 ARG A C 1
ATOM 3149 O O . ARG A 1 406 ? 10.193 -34.573 -6.823 1.00 48.50 406 ARG A O 1
ATOM 3156 N N . ARG A 1 407 ? 9.423 -33.991 -8.854 1.00 49.22 407 ARG A N 1
ATOM 3157 C CA . ARG A 1 407 ? 9.324 -35.380 -9.344 1.00 49.22 407 ARG A CA 1
ATOM 3158 C C . ARG A 1 407 ? 10.662 -35.986 -9.779 1.00 49.22 407 ARG A C 1
ATOM 3160 O O . ARG A 1 407 ? 10.751 -37.208 -9.853 1.00 49.22 407 ARG A O 1
ATOM 3167 N N . SER A 1 408 ? 11.720 -35.189 -9.937 1.00 51.28 408 SER A N 1
ATOM 3168 C CA . SER A 1 408 ? 13.018 -35.686 -10.425 1.00 51.28 408 SER A CA 1
ATOM 3169 C C . SER A 1 408 ? 14.070 -35.998 -9.346 1.00 51.28 408 SER A C 1
ATOM 3171 O O . SER A 1 408 ? 15.150 -36.459 -9.704 1.00 51.28 408 SER A O 1
ATOM 3173 N N . SER A 1 409 ? 13.804 -35.817 -8.039 1.00 51.75 409 SER A N 1
ATOM 3174 C CA . SER A 1 409 ? 14.852 -36.001 -7.003 1.00 51.75 409 SER A CA 1
ATOM 3175 C C . SER A 1 409 ? 14.518 -36.852 -5.767 1.00 51.75 409 SER A C 1
ATOM 3177 O O . SER A 1 409 ? 15.361 -36.966 -4.882 1.00 51.75 409 SER A O 1
ATOM 3179 N N . SER A 1 410 ? 13.365 -37.529 -5.679 1.00 47.66 410 SER A N 1
ATOM 3180 C CA . SER A 1 410 ? 13.011 -38.318 -4.477 1.00 47.66 410 SER A CA 1
ATOM 3181 C C . SER A 1 410 ? 12.968 -39.839 -4.683 1.00 47.66 410 SER A C 1
ATOM 3183 O O . SER A 1 410 ? 11.995 -40.520 -4.369 1.00 47.66 410 SER A O 1
ATOM 3185 N N . ARG A 1 411 ? 14.101 -40.424 -5.085 1.00 51.84 411 ARG A N 1
ATOM 3186 C CA . ARG A 1 411 ? 14.527 -41.683 -4.454 1.00 51.84 411 ARG A CA 1
ATOM 3187 C C . ARG A 1 411 ? 15.488 -41.292 -3.343 1.00 51.84 411 ARG A C 1
ATOM 3189 O O . ARG A 1 411 ? 16.569 -40.824 -3.657 1.00 51.84 411 ARG A O 1
ATOM 3196 N N . ILE A 1 412 ? 15.079 -41.491 -2.088 1.00 53.97 412 ILE A N 1
ATOM 3197 C CA . ILE A 1 412 ? 15.890 -41.756 -0.880 1.00 53.97 412 ILE A CA 1
ATOM 3198 C C . ILE A 1 412 ? 15.248 -41.090 0.354 1.00 53.97 412 ILE A C 1
ATOM 3200 O O . ILE A 1 412 ? 15.117 -39.877 0.450 1.00 53.97 412 ILE A O 1
ATOM 3204 N N . ARG A 1 413 ? 14.944 -41.963 1.327 1.00 46.03 413 ARG A N 1
ATOM 3205 C CA . ARG A 1 413 ? 14.666 -41.740 2.759 1.00 46.03 413 ARG A CA 1
ATOM 3206 C C . ARG A 1 413 ? 13.267 -41.283 3.189 1.00 46.03 413 ARG A C 1
ATOM 3208 O O . ARG A 1 413 ? 13.004 -40.140 3.535 1.00 46.03 413 ARG A O 1
ATOM 3215 N N . ARG A 1 414 ? 12.430 -42.314 3.366 1.00 50.09 414 ARG A N 1
ATOM 3216 C CA . ARG A 1 414 ? 11.394 -42.407 4.406 1.00 50.09 414 ARG A CA 1
ATOM 3217 C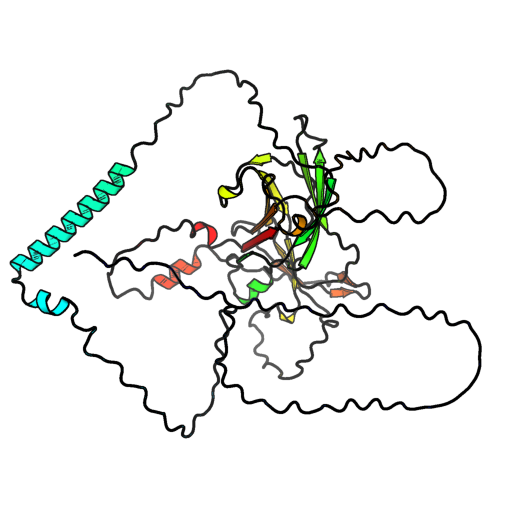 C . ARG A 1 414 ? 11.982 -42.017 5.772 1.00 50.09 414 ARG A C 1
ATOM 3219 O O . ARG A 1 414 ? 12.800 -42.749 6.320 1.00 50.09 414 ARG A O 1
ATOM 3226 N N . GLY A 1 415 ? 11.544 -40.883 6.302 1.00 46.38 415 GLY A N 1
ATOM 3227 C CA . GLY A 1 415 ? 11.877 -40.381 7.635 1.00 46.38 415 GLY A CA 1
ATOM 3228 C C . GLY A 1 415 ? 10.834 -39.352 8.053 1.00 46.38 415 GLY A C 1
ATOM 3229 O O . GLY A 1 415 ? 11.062 -38.155 7.966 1.00 46.38 415 GLY A O 1
ATOM 3230 N N . SER A 1 416 ? 9.653 -39.860 8.397 1.00 49.31 416 SER A N 1
ATOM 3231 C CA . SER A 1 416 ? 8.445 -39.124 8.769 1.00 49.31 416 SER A CA 1
ATOM 3232 C C . SER A 1 416 ? 8.586 -38.398 10.111 1.00 49.31 416 SER A C 1
ATOM 3234 O O . SER A 1 416 ? 9.014 -39.015 11.085 1.00 49.31 416 SER A O 1
ATOM 3236 N N . GLY A 1 417 ? 8.103 -37.152 10.182 1.00 48.94 417 GLY A N 1
ATOM 3237 C CA . GLY A 1 417 ? 7.483 -36.636 11.407 1.00 48.94 417 GLY A CA 1
ATOM 3238 C C . GLY A 1 417 ? 7.899 -35.239 11.864 1.00 48.94 417 GLY A C 1
ATOM 3239 O O . GLY A 1 417 ? 8.686 -35.118 12.795 1.00 48.94 417 GLY A O 1
ATOM 3240 N N . ARG A 1 418 ? 7.291 -34.199 11.278 1.00 46.53 418 ARG A N 1
ATOM 3241 C CA . ARG A 1 418 ? 6.662 -33.058 11.983 1.00 46.53 418 ARG A CA 1
ATOM 3242 C C . ARG A 1 418 ? 6.119 -32.076 10.945 1.00 46.53 418 ARG A C 1
ATOM 3244 O O . ARG A 1 418 ? 6.816 -31.177 10.489 1.00 46.53 418 ARG A O 1
ATOM 3251 N N . LEU A 1 419 ? 4.855 -32.288 10.581 1.00 50.12 419 LEU A N 1
ATOM 3252 C CA . LEU A 1 419 ? 4.001 -31.259 10.003 1.00 50.12 419 LEU A CA 1
ATOM 3253 C C . LEU A 1 419 ? 3.803 -30.194 11.082 1.00 50.12 419 LEU A C 1
ATOM 3255 O O . LEU A 1 419 ? 2.965 -30.318 11.970 1.00 50.12 419 LEU A O 1
ATOM 3259 N N . VAL A 1 420 ? 4.661 -29.180 11.040 1.00 50.22 420 VAL A N 1
ATOM 3260 C CA . VAL A 1 420 ? 4.334 -27.867 11.575 1.00 50.22 420 VAL A CA 1
ATOM 3261 C C . VAL A 1 420 ? 3.303 -27.306 10.608 1.00 50.22 420 VAL A C 1
ATOM 3263 O O . VAL A 1 420 ? 3.632 -26.685 9.603 1.00 50.22 420 VAL A O 1
ATOM 3266 N N . GLU A 1 421 ? 2.047 -27.615 10.901 1.00 47.81 421 GLU A N 1
ATOM 3267 C CA . GLU A 1 421 ? 0.866 -26.953 10.368 1.00 47.81 421 GLU A CA 1
ATOM 3268 C C . GLU A 1 421 ? 0.839 -25.530 10.937 1.00 47.81 421 GLU A C 1
ATOM 3270 O O . GLU A 1 421 ? 0.096 -25.185 11.850 1.00 47.81 421 GLU A O 1
ATOM 3275 N N . ARG A 1 422 ? 1.783 -24.712 10.466 1.00 45.09 422 ARG A N 1
ATOM 3276 C CA . ARG A 1 422 ? 1.723 -23.266 10.610 1.00 45.09 422 ARG A CA 1
ATOM 3277 C C . ARG A 1 422 ? 0.775 -22.779 9.531 1.00 45.09 422 ARG A C 1
ATOM 3279 O O . ARG A 1 422 ? 0.982 -23.053 8.351 1.00 45.09 422 ARG A O 1
ATOM 3286 N N . GLN A 1 423 ? -0.200 -21.992 9.956 1.00 47.34 423 GLN A N 1
ATOM 3287 C CA . GLN A 1 423 ? -1.098 -21.151 9.166 1.00 47.34 423 GLN A CA 1
ATOM 3288 C C . GLN A 1 423 ? -0.371 -20.149 8.225 1.00 47.34 423 GLN A C 1
ATOM 3290 O O . GLN A 1 423 ? -0.951 -19.143 7.843 1.00 47.34 423 GLN A O 1
ATOM 3295 N N . SER A 1 424 ? 0.884 -20.393 7.820 1.00 49.12 424 SER A N 1
ATOM 3296 C CA . SER A 1 424 ? 1.660 -19.531 6.921 1.00 49.12 424 SER A CA 1
ATOM 3297 C C . SER A 1 424 ? 1.574 -19.922 5.442 1.00 49.12 424 SER A C 1
ATOM 3299 O O . SER A 1 424 ? 2.026 -19.151 4.610 1.00 49.12 424 SER A O 1
ATOM 3301 N N . MET A 1 425 ? 0.993 -21.072 5.073 1.00 46.44 425 MET A N 1
ATOM 3302 C CA . MET A 1 425 ? 1.068 -21.548 3.677 1.00 46.44 425 MET A CA 1
ATOM 3303 C C . MET A 1 425 ? 0.048 -20.924 2.711 1.00 46.44 425 MET A C 1
ATOM 3305 O O . MET A 1 425 ? 0.192 -21.063 1.499 1.00 46.44 425 MET A O 1
ATOM 3309 N N . ALA A 1 426 ? -0.958 -20.192 3.204 1.00 46.56 426 ALA A N 1
ATOM 3310 C CA . ALA A 1 426 ? -1.839 -19.398 2.336 1.00 46.56 426 ALA A CA 1
ATOM 3311 C C . ALA A 1 426 ? -1.244 -18.017 1.985 1.00 46.56 426 ALA A C 1
ATOM 3313 O O . ALA A 1 426 ? -1.682 -17.393 1.022 1.00 46.56 426 ALA A O 1
ATOM 3314 N N . ALA A 1 427 ? -0.222 -17.565 2.726 1.00 53.78 427 ALA A N 1
ATOM 3315 C CA . ALA A 1 427 ? 0.491 -16.310 2.482 1.00 53.78 427 ALA A CA 1
ATOM 3316 C C . ALA A 1 427 ? 1.611 -16.436 1.426 1.00 53.78 427 ALA A C 1
ATOM 3318 O O . ALA A 1 427 ? 2.177 -15.431 1.003 1.00 53.78 427 ALA A O 1
ATOM 3319 N N . ASP A 1 428 ? 1.919 -17.652 0.966 1.00 68.81 428 ASP A N 1
ATOM 3320 C CA . 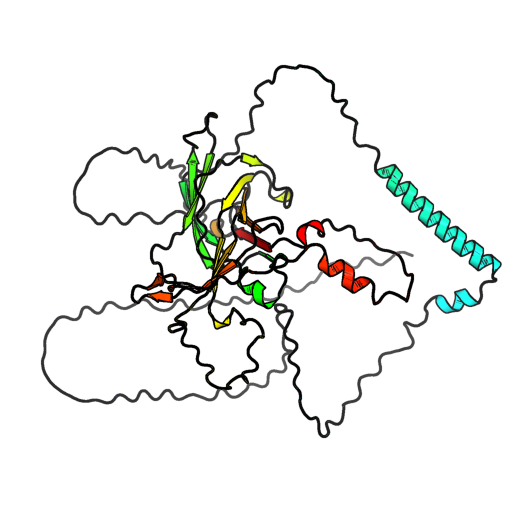ASP A 1 428 ? 3.164 -17.947 0.239 1.00 68.81 428 ASP A CA 1
ATOM 3321 C C . ASP A 1 428 ? 3.216 -17.438 -1.215 1.00 68.81 428 ASP A C 1
ATOM 3323 O O . ASP A 1 428 ? 4.211 -17.652 -1.907 1.00 68.81 428 ASP A O 1
ATOM 3327 N N . ARG A 1 429 ? 2.159 -16.793 -1.727 1.00 83.31 429 ARG A N 1
ATOM 3328 C CA . ARG A 1 429 ? 2.076 -16.406 -3.155 1.00 83.31 429 ARG A CA 1
ATOM 3329 C C . ARG A 1 429 ? 1.485 -15.031 -3.420 1.00 83.31 429 ARG A C 1
ATOM 3331 O O . ARG A 1 429 ? 1.227 -14.679 -4.567 1.00 83.31 429 ARG A O 1
ATOM 3338 N N . SER A 1 430 ? 1.239 -14.257 -2.375 1.00 92.75 430 SER A N 1
ATOM 3339 C CA . SER A 1 430 ? 0.811 -12.871 -2.512 1.00 92.75 430 SER A CA 1
ATOM 3340 C C . SER A 1 430 ? 2.004 -11.945 -2.366 1.00 92.75 430 SER A C 1
ATOM 3342 O O . SER A 1 430 ? 2.878 -12.197 -1.536 1.00 92.75 430 SER A O 1
ATOM 3344 N N . CYS A 1 431 ? 2.013 -10.850 -3.117 1.00 95.44 431 CYS A N 1
ATOM 3345 C CA . CYS A 1 431 ? 2.916 -9.764 -2.796 1.00 95.44 431 CYS A CA 1
ATOM 3346 C C . CYS A 1 431 ? 2.275 -8.940 -1.679 1.00 95.44 431 CYS A C 1
ATOM 3348 O O . CYS A 1 431 ? 1.082 -8.637 -1.751 1.00 95.44 431 CYS A O 1
ATOM 3350 N N . ARG A 1 432 ? 3.039 -8.633 -0.632 1.00 96.06 432 ARG A N 1
ATOM 3351 C CA . ARG A 1 432 ? 2.536 -8.016 0.599 1.00 96.06 432 ARG A CA 1
ATOM 3352 C C . ARG A 1 432 ? 3.485 -6.921 1.057 1.00 96.06 432 ARG A C 1
ATOM 3354 O O . ARG A 1 432 ? 4.690 -7.146 1.103 1.00 96.06 432 ARG A O 1
ATOM 3361 N N . CYS A 1 433 ? 2.930 -5.779 1.424 1.00 97.44 433 CYS A N 1
ATOM 3362 C CA . CYS A 1 433 ? 3.595 -4.765 2.230 1.00 97.44 433 CYS A CA 1
ATOM 3363 C C . CYS A 1 433 ? 2.735 -4.517 3.465 1.00 97.44 433 CYS A C 1
ATOM 3365 O O . CYS A 1 433 ? 1.517 -4.406 3.355 1.00 97.44 433 CYS A O 1
ATOM 3367 N N . GLN A 1 434 ? 3.340 -4.477 4.646 1.00 97.00 434 GLN A N 1
ATOM 3368 C CA . GLN A 1 434 ? 2.622 -4.179 5.880 1.00 97.00 434 GLN A CA 1
ATOM 3369 C C . GLN A 1 434 ? 3.390 -3.168 6.711 1.00 97.00 434 GLN A C 1
ATOM 3371 O O . GLN A 1 434 ? 4.555 -3.382 7.047 1.00 97.00 434 GLN A O 1
ATOM 3376 N N . TRP A 1 435 ? 2.684 -2.135 7.145 1.00 96.88 435 TRP A N 1
ATOM 3377 C CA . TRP A 1 435 ? 3.175 -1.110 8.046 1.00 96.88 435 TRP A CA 1
ATOM 3378 C C . TRP A 1 435 ? 2.372 -1.119 9.343 1.00 96.88 435 TRP A C 1
ATOM 3380 O O . TRP A 1 435 ? 1.187 -1.451 9.375 1.00 96.88 435 TRP A O 1
ATOM 3390 N N . MET A 1 436 ? 3.055 -0.772 10.426 1.00 95.75 436 MET A N 1
ATOM 3391 C CA . MET A 1 436 ? 2.463 -0.527 11.736 1.00 95.75 436 MET A CA 1
ATOM 3392 C C . MET A 1 436 ? 3.032 0.792 12.229 1.00 95.75 436 MET A C 1
ATOM 3394 O O . MET A 1 436 ? 4.245 0.893 12.426 1.00 95.75 436 MET A O 1
ATOM 3398 N N . ILE A 1 437 ? 2.159 1.768 12.415 1.00 93.19 437 ILE A N 1
ATOM 3399 C CA . ILE A 1 437 ? 2.510 3.135 12.772 1.00 93.19 437 ILE A CA 1
ATOM 3400 C C . ILE A 1 437 ? 2.057 3.348 14.211 1.00 93.19 437 ILE A C 1
ATOM 3402 O O . ILE A 1 437 ? 0.896 3.105 14.551 1.00 93.19 437 ILE A O 1
ATOM 3406 N N . GLN A 1 438 ? 3.029 3.672 15.059 1.00 89.00 438 GLN A N 1
ATOM 3407 C CA . GLN A 1 438 ? 2.967 3.651 16.519 1.00 89.00 438 GLN A CA 1
ATOM 3408 C C . GLN A 1 438 ? 3.667 4.862 17.108 1.00 89.00 438 GLN A C 1
ATOM 3410 O O . GLN A 1 438 ? 4.369 5.590 16.379 1.00 89.00 438 GLN A O 1
#

Radius of gyration: 32.63 Å; Cα contacts (8 Å, |Δi|>4): 505; chains: 1; bounding box: 89×110×71 Å

Mean predicted aligned error: 17.85 Å

Solvent-accessible surface area (backbone atoms only — not comparable to full-atom values): 28938 Å² total; per-residue (Å²): 136,86,79,84,85,79,79,94,75,85,80,81,84,75,84,82,83,81,85,80,78,82,82,80,76,83,87,78,87,76,90,77,82,85,88,87,82,84,89,81,94,76,90,77,83,82,79,79,81,79,76,80,81,74,82,78,88,68,97,65,83,83,80,75,77,95,80,71,88,87,75,87,78,81,78,87,70,89,83,79,84,78,86,77,76,82,77,81,84,73,82,75,84,75,77,72,82,53,74,68,71,60,59,77,69,52,54,70,70,55,52,53,51,52,52,52,49,52,51,50,53,51,51,50,53,52,51,54,55,60,64,68,70,74,83,72,81,82,76,74,83,69,92,67,94,65,83,83,67,84,72,80,70,81,79,75,87,72,86,68,48,59,23,37,44,72,42,56,70,53,77,41,79,37,39,47,20,39,58,45,81,65,52,30,68,71,55,49,67,60,57,77,44,55,35,31,39,36,32,48,70,41,87,87,51,93,51,91,82,41,35,20,40,31,37,36,62,66,73,85,72,72,69,86,63,76,37,47,55,82,68,72,42,72,78,38,66,48,41,82,42,67,46,88,93,48,56,90,54,43,58,21,36,32,42,73,51,69,42,71,47,41,21,36,37,54,55,84,60,51,73,72,79,90,84,63,93,66,78,84,78,91,78,80,98,71,80,67,90,86,70,74,61,50,28,32,44,28,41,35,54,71,23,32,40,39,37,39,39,21,69,78,36,61,24,67,74,62,67,79,62,84,82,73,81,87,68,87,68,78,82,72,82,72,86,72,90,76,85,86,79,96,64,89,77,73,74,76,78,68,43,73,56,74,42,24,37,37,42,35,41,41,35,62,62,89,48,69,79,33,35,28,36,49,26,32,63,43,99,87,60,44,82,40,74,51,92,83,56,63,72,46,74,49,55,57,41,63,93,64,70,72,66,64,73,60,74,81,69,76,84,80,78,95,78,88,87,78,88,78,83,59,93,58,73,84,60,65,39,33,24,34,33,27,39,74,43,86

Organism: NCBI:txid1303443

Nearest PDB structures (foldseek):
  7zmf-assembly1_B  TM=1.339E-01  e=7.500E+00  Brevibacillus brevis NBRC 100599
  7zsk-assembly1_D  TM=1.451E-01  e=9.881E+00  Brevibacillus brevis NBRC 100599

pLDDT: mean 71.65, std 22.37, range [32.72, 98.25]